Protein AF-A0A326UBC3-F1 (afdb_monomer_lite)

pLDDT: mean 89.86, std 11.37, range [43.12, 98.38]

Radius of gyration: 34.02 Å; chains: 1; bounding box: 68×73×157 Å

Sequence (530 aa):
MIRNLYRVYLYAVYIALLDYIVFATSRFLEALFRFVLPHEGNVSTQFTQATIFAVVSWVLAGALIVLHVWLIRRDIQNHPEARGSAIRHFFLNLAQGANALTAFYTLLFAFQILTLTNGAGVQWSLAAGISTLALWGWLQWERQHSLPATNGARFWERLHLFGVQAVLLLTVGWPWDNGVRTLMEMGMQGSTRLCSYYGSYSYCETYQLFWVIVSMFWPLACWFFYAWLTRNETGKVARFLLHGLGFAWGIVLLLNGVNMLGNVLFSALYGHPLPLKEIFGREANHNFLVYLVLALIVMGVYVWLYARGMRQGLLERPVGRLILVAIVTIVSAGSFWVGCGLTLYNALQLADVKAWINCLSIILAGLAFVPLDLYLLWRVRRDPQNAQGPRRGVVLFLLGAGILAGVIGAASALYAFGSSVLGSALENGTQVMHAGLSAFLIGLILFCIYFLAGYREHLLVFHKEPAPSAPQLTTLEAILDAFRADQITREQALTALRTYMEIHHQQEPEVRPPSVSEEEARPSKPDEEQ

Structure (mmCIF, N/CA/C/O backbone):
data_AF-A0A326UBC3-F1
#
_entry.id   AF-A0A326UBC3-F1
#
loop_
_atom_site.group_PDB
_atom_site.id
_atom_site.type_symbol
_atom_site.label_atom_id
_atom_site.label_alt_id
_atom_site.label_comp_id
_atom_site.label_asym_id
_atom_site.label_entity_id
_atom_site.label_seq_id
_atom_site.pdbx_PDB_ins_code
_atom_site.Cartn_x
_atom_site.Cartn_y
_atom_site.Cartn_z
_atom_site.occupancy
_atom_site.B_iso_or_equiv
_atom_site.auth_seq_id
_atom_site.auth_comp_id
_atom_site.auth_asym_id
_atom_site.auth_atom_id
_atom_site.pdbx_PDB_model_num
ATOM 1 N N . MET A 1 1 ? -11.860 -10.935 32.533 1.00 83.50 1 MET A N 1
ATOM 2 C CA . MET A 1 1 ? -10.599 -11.237 31.815 1.00 83.50 1 MET A CA 1
ATOM 3 C C . MET A 1 1 ? -10.581 -12.653 31.229 1.00 83.50 1 MET A C 1
ATOM 5 O O . MET A 1 1 ? -10.552 -12.765 30.013 1.00 83.50 1 MET A O 1
ATOM 9 N N . ILE A 1 2 ? -10.695 -13.716 32.040 1.00 91.19 2 ILE A N 1
ATOM 10 C CA . ILE A 1 2 ? -10.622 -15.130 31.591 1.00 91.19 2 ILE A CA 1
ATOM 11 C C . ILE A 1 2 ? -11.611 -15.466 30.456 1.00 91.19 2 ILE A C 1
ATOM 13 O O . ILE A 1 2 ? -11.221 -16.055 29.455 1.00 91.19 2 ILE A O 1
ATOM 17 N N . ARG A 1 3 ? -12.872 -15.015 30.543 1.00 90.62 3 ARG A N 1
ATOM 18 C CA . ARG A 1 3 ? -13.869 -15.227 29.469 1.00 90.62 3 ARG A CA 1
ATOM 19 C C . ARG A 1 3 ? -13.485 -14.576 28.135 1.00 90.62 3 ARG A C 1
ATOM 21 O O . ARG A 1 3 ? -13.745 -15.137 27.079 1.00 90.62 3 ARG A O 1
ATOM 28 N N . ASN A 1 4 ? -12.844 -13.408 28.170 1.00 90.75 4 ASN A N 1
ATOM 29 C CA . ASN A 1 4 ? -12.371 -12.750 26.951 1.00 90.75 4 ASN A CA 1
ATOM 30 C C . ASN A 1 4 ? -11.215 -13.535 26.326 1.00 90.75 4 ASN A C 1
ATOM 32 O O . ASN A 1 4 ? -11.194 -13.695 25.113 1.00 90.75 4 ASN A O 1
ATOM 36 N N . LEU A 1 5 ? -10.309 -14.078 27.147 1.00 93.12 5 LEU A N 1
ATOM 37 C CA . LEU A 1 5 ? -9.231 -14.951 26.680 1.00 93.12 5 LEU A CA 1
ATOM 38 C C . LEU A 1 5 ? -9.784 -16.236 26.041 1.00 93.12 5 LEU A C 1
ATOM 40 O O . LEU A 1 5 ? -9.336 -16.627 24.968 1.00 93.12 5 LEU A O 1
ATOM 44 N N . TYR A 1 6 ? -10.813 -16.839 26.645 1.00 95.38 6 TYR A N 1
ATOM 45 C CA . TYR A 1 6 ? -11.521 -17.987 26.072 1.00 95.38 6 TYR A CA 1
ATOM 46 C C . TYR A 1 6 ? -12.128 -17.669 24.695 1.00 95.38 6 TYR A C 1
ATOM 48 O O . TYR A 1 6 ? -11.935 -18.422 23.744 1.00 95.38 6 TYR A O 1
ATOM 56 N N . ARG A 1 7 ? -12.793 -16.515 24.547 1.00 94.75 7 ARG A N 1
ATOM 57 C CA . ARG A 1 7 ? -13.333 -16.062 23.252 1.00 94.75 7 ARG A CA 1
ATOM 58 C C . ARG A 1 7 ? -12.232 -15.820 22.220 1.00 94.75 7 ARG A C 1
ATOM 60 O O . ARG A 1 7 ? -12.394 -16.209 21.070 1.00 94.75 7 ARG A O 1
ATOM 67 N N . VAL A 1 8 ? -11.120 -15.204 22.625 1.00 94.81 8 VAL A N 1
ATOM 68 C CA . VAL A 1 8 ? -9.945 -15.002 21.762 1.00 94.81 8 VAL A CA 1
ATOM 69 C C . VAL A 1 8 ? -9.432 -16.340 21.237 1.00 94.81 8 VAL A C 1
ATOM 71 O O . VAL A 1 8 ? -9.256 -16.475 20.031 1.00 94.81 8 VAL A O 1
ATOM 74 N N . TYR A 1 9 ? -9.270 -17.336 22.111 1.00 96.94 9 TYR A N 1
ATOM 75 C CA . TYR A 1 9 ? -8.872 -18.688 21.719 1.00 96.94 9 TYR A CA 1
ATOM 76 C C . TYR A 1 9 ? -9.841 -19.300 20.698 1.00 96.94 9 TYR A C 1
ATOM 78 O O . TYR A 1 9 ? -9.405 -19.733 19.633 1.00 96.94 9 TYR A O 1
ATOM 86 N N . LEU A 1 10 ? -11.151 -19.279 20.980 1.00 96.12 10 LEU A N 1
ATOM 87 C CA . LEU A 1 10 ? -12.147 -19.885 20.092 1.00 96.12 10 LEU A CA 1
ATOM 88 C C . LEU A 1 10 ? -12.110 -19.284 18.684 1.00 96.12 10 LEU A C 1
ATOM 90 O O . LEU A 1 10 ? -12.118 -20.030 17.707 1.00 96.12 10 LEU A O 1
ATOM 94 N N . TYR A 1 11 ? -12.055 -17.953 18.572 1.00 95.88 11 TYR A N 1
ATOM 95 C CA . TYR A 1 11 ? -12.019 -17.294 17.267 1.00 95.88 11 TYR A CA 1
ATOM 96 C C . TYR A 1 11 ? -10.669 -17.454 16.569 1.00 95.88 11 TYR A C 1
ATOM 98 O O . TYR A 1 11 ? -10.656 -17.686 15.365 1.00 95.88 11 TYR A O 1
ATOM 106 N N . ALA A 1 12 ? -9.549 -17.383 17.291 1.00 94.88 12 ALA A N 1
ATOM 107 C CA . ALA A 1 12 ? -8.228 -17.572 16.699 1.00 94.88 12 ALA A CA 1
ATOM 108 C C . ALA A 1 12 ? -8.084 -18.969 16.075 1.00 94.88 12 ALA A C 1
ATOM 110 O O . ALA A 1 12 ? -7.679 -19.085 14.920 1.00 94.88 12 ALA A O 1
ATOM 111 N N . VAL A 1 13 ? -8.476 -20.022 16.803 1.00 97.06 13 VAL A N 1
ATOM 112 C CA . VAL A 1 13 ? -8.410 -21.401 16.294 1.00 97.06 13 VAL A CA 1
ATOM 113 C C . VAL A 1 13 ? -9.412 -21.621 15.162 1.00 97.06 13 VAL A C 1
ATOM 115 O O . VAL A 1 13 ? -9.057 -22.213 14.147 1.00 97.06 13 VAL A O 1
ATOM 118 N N . TYR A 1 14 ? -10.636 -21.101 15.283 1.00 96.69 14 TYR A N 1
ATOM 119 C CA . TYR A 1 14 ? -11.634 -21.187 14.214 1.00 96.69 14 TYR A CA 1
ATOM 120 C C . TYR A 1 14 ? -11.140 -20.558 12.901 1.00 96.69 14 TYR A C 1
ATOM 122 O O . TYR A 1 14 ? -11.233 -21.195 11.854 1.00 96.69 14 TYR A O 1
ATOM 130 N N . ILE A 1 15 ? -10.571 -19.347 12.950 1.00 95.94 15 ILE A N 1
ATOM 131 C CA . ILE A 1 15 ? -10.018 -18.679 11.763 1.00 95.94 15 ILE A CA 1
ATOM 132 C C . ILE A 1 15 ? -8.821 -19.453 11.198 1.00 95.94 15 ILE A C 1
ATOM 134 O O . ILE A 1 15 ? -8.785 -19.701 9.997 1.00 95.94 15 ILE A O 1
ATOM 138 N N . ALA A 1 16 ? -7.897 -19.919 12.044 1.00 95.56 16 ALA A N 1
ATOM 139 C CA . ALA A 1 16 ? -6.743 -20.695 11.586 1.00 95.56 16 ALA A CA 1
ATOM 140 C C . ALA A 1 16 ? -7.151 -21.995 10.866 1.00 95.56 16 ALA A C 1
ATOM 142 O O . ALA A 1 16 ? -6.552 -22.364 9.856 1.00 95.56 16 ALA A O 1
ATOM 143 N N . LEU A 1 17 ? -8.193 -22.679 11.351 1.00 96.94 17 LEU A N 1
ATOM 144 C CA . LEU A 1 17 ? -8.727 -23.875 10.697 1.00 96.94 17 LEU A CA 1
ATOM 145 C C . LEU A 1 17 ? -9.387 -23.550 9.348 1.00 96.94 17 LEU A C 1
ATOM 147 O O . LEU A 1 17 ? -9.242 -24.325 8.403 1.00 96.94 17 LEU A O 1
ATOM 151 N N . LEU A 1 18 ? -10.084 -22.414 9.233 1.00 96.44 18 LEU A N 1
ATOM 152 C CA . LEU A 1 18 ? -10.656 -21.961 7.961 1.00 96.44 18 LEU A CA 1
ATOM 153 C C . LEU A 1 18 ? -9.570 -21.618 6.937 1.00 96.44 18 LEU A C 1
ATOM 155 O O . LEU A 1 18 ? -9.660 -22.061 5.793 1.00 96.44 18 LEU A O 1
ATOM 159 N N . ASP A 1 19 ? -8.526 -20.897 7.346 1.00 93.56 19 ASP A N 1
ATOM 160 C CA . ASP A 1 19 ? -7.394 -20.570 6.473 1.00 93.56 19 ASP A CA 1
ATOM 161 C C . ASP A 1 19 ? -6.654 -21.845 6.023 1.00 93.56 19 ASP A C 1
ATOM 163 O O . ASP A 1 19 ? -6.254 -21.970 4.863 1.00 93.56 19 ASP A O 1
ATOM 167 N N . TYR A 1 20 ? -6.538 -22.847 6.902 1.00 96.00 20 TYR A N 1
ATOM 168 C CA . TYR A 1 20 ? -5.987 -24.155 6.545 1.00 96.00 20 TYR A CA 1
ATOM 169 C C . TYR A 1 20 ? -6.845 -24.891 5.501 1.00 96.00 20 TYR A C 1
ATOM 171 O O . TYR A 1 20 ? -6.306 -25.444 4.538 1.00 96.00 20 TYR A O 1
ATOM 179 N N . ILE A 1 21 ? -8.178 -24.852 5.629 1.00 97.00 21 ILE A N 1
ATOM 180 C CA . ILE A 1 21 ? -9.094 -25.387 4.609 1.00 97.00 21 ILE A CA 1
ATOM 181 C C . ILE A 1 21 ? -8.940 -24.642 3.278 1.00 97.00 21 ILE A C 1
ATOM 183 O O . ILE A 1 21 ? -8.924 -25.278 2.221 1.00 97.00 21 ILE A O 1
ATOM 187 N N . VAL A 1 22 ? -8.793 -23.317 3.303 1.00 97.19 22 VAL A N 1
ATOM 188 C CA . VAL A 1 22 ? -8.546 -22.517 2.094 1.00 97.19 22 VAL A CA 1
ATOM 189 C C . VAL A 1 22 ? -7.247 -22.927 1.421 1.00 97.19 22 VAL A C 1
ATOM 191 O O . VAL A 1 22 ? -7.227 -23.105 0.203 1.00 97.19 22 VAL A O 1
ATOM 194 N N . PHE A 1 23 ? -6.178 -23.137 2.187 1.00 96.44 23 PHE A N 1
ATOM 195 C CA . PHE A 1 23 ? -4.906 -23.606 1.647 1.00 96.44 23 PHE A CA 1
ATOM 196 C C . PHE A 1 23 ? -5.036 -24.991 0.997 1.00 96.44 23 PHE A C 1
ATOM 198 O O . PHE A 1 23 ? -4.599 -25.184 -0.140 1.00 96.44 23 PHE A O 1
ATOM 205 N N . ALA A 1 24 ? -5.688 -25.941 1.672 1.00 96.62 24 ALA A N 1
ATOM 206 C CA . ALA A 1 24 ? -5.926 -27.278 1.134 1.00 96.62 24 ALA A CA 1
ATOM 207 C C . ALA A 1 24 ? -6.787 -27.253 -0.140 1.00 96.62 24 ALA A C 1
ATOM 209 O O . ALA A 1 24 ? -6.459 -27.906 -1.132 1.00 96.62 24 ALA A O 1
ATOM 210 N N . THR A 1 25 ? -7.831 -26.422 -0.153 1.00 97.44 25 THR A N 1
ATOM 211 C CA . THR A 1 25 ? -8.693 -26.207 -1.325 1.00 97.44 25 THR A CA 1
ATOM 212 C C . THR A 1 25 ? -7.921 -25.571 -2.479 1.00 97.44 25 THR A C 1
ATOM 214 O O . THR A 1 25 ? -8.060 -26.005 -3.618 1.00 97.44 25 THR A O 1
ATOM 217 N N . SER A 1 26 ? -7.032 -24.618 -2.190 1.00 97.06 26 SER A N 1
ATOM 218 C CA . SER A 1 26 ? -6.165 -23.992 -3.194 1.00 97.06 26 SER A CA 1
ATOM 219 C C . SER A 1 26 ? -5.229 -25.013 -3.841 1.00 97.06 26 SER A C 1
ATOM 221 O O . SER A 1 26 ? -5.073 -25.007 -5.054 1.00 97.06 26 SER A O 1
ATOM 223 N N . ARG A 1 27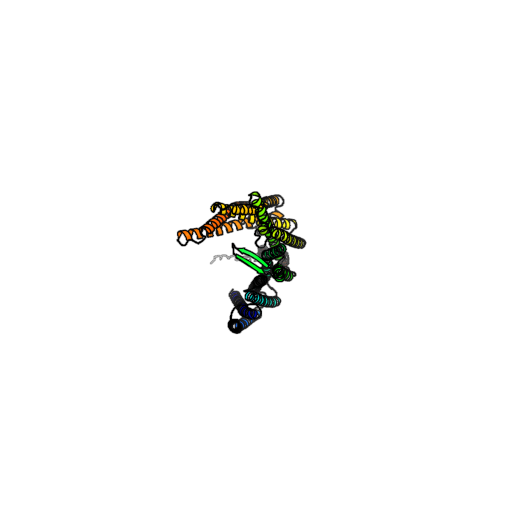 ? -4.646 -25.941 -3.070 1.00 95.75 27 ARG A N 1
ATOM 224 C CA . ARG A 1 27 ? -3.802 -27.018 -3.624 1.00 95.75 27 ARG A CA 1
ATOM 225 C C . ARG A 1 27 ? -4.581 -27.965 -4.530 1.00 95.75 27 ARG A C 1
ATOM 227 O O . ARG A 1 27 ? -4.085 -28.358 -5.584 1.00 95.75 27 ARG A O 1
ATOM 234 N N . PHE A 1 28 ? -5.800 -28.313 -4.134 1.00 96.94 28 PHE A N 1
ATOM 235 C CA . PHE A 1 28 ? -6.678 -29.145 -4.948 1.00 96.94 28 PHE A CA 1
ATOM 236 C C . PHE A 1 28 ? -7.094 -28.448 -6.250 1.00 96.94 28 PHE A C 1
ATOM 238 O O . PHE A 1 28 ? -6.945 -29.024 -7.326 1.00 96.94 28 PHE A O 1
ATOM 245 N N . LEU A 1 29 ? -7.545 -27.192 -6.170 1.00 97.00 29 LEU A N 1
ATOM 246 C CA . LEU A 1 29 ? -7.903 -26.393 -7.344 1.00 97.00 29 LEU A CA 1
ATOM 247 C C . LEU A 1 29 ? -6.702 -26.147 -8.264 1.00 97.00 29 LEU A C 1
ATOM 249 O O . LEU A 1 29 ? -6.851 -26.213 -9.478 1.00 97.00 29 LEU A O 1
ATOM 253 N N . GLU A 1 30 ? -5.509 -25.919 -7.710 1.00 95.12 30 GLU A N 1
ATOM 254 C CA . GLU A 1 30 ? -4.270 -25.791 -8.482 1.00 95.12 30 GLU A CA 1
ATOM 255 C C . GLU A 1 30 ? -4.032 -27.052 -9.323 1.00 95.12 30 GLU A C 1
ATOM 257 O O . GLU A 1 30 ? -3.773 -26.955 -10.523 1.00 95.12 30 GLU A O 1
ATOM 262 N N . ALA A 1 31 ? -4.164 -28.236 -8.716 1.00 93.75 31 ALA A N 1
ATOM 263 C CA . ALA A 1 31 ? -4.005 -29.499 -9.425 1.00 93.75 31 ALA A CA 1
ATOM 264 C C . ALA A 1 31 ? -5.105 -29.730 -10.476 1.00 93.75 31 ALA A C 1
ATOM 266 O O . ALA A 1 31 ? -4.808 -30.226 -11.560 1.00 93.75 31 ALA A O 1
ATOM 267 N N . LEU A 1 32 ? -6.350 -29.320 -10.202 1.00 94.00 32 LEU A N 1
ATOM 268 C CA . LEU A 1 32 ? -7.433 -29.347 -11.190 1.00 94.00 32 LEU A CA 1
ATOM 269 C C . LEU A 1 32 ? -7.149 -28.426 -12.381 1.00 94.00 32 LEU A C 1
ATOM 271 O O . LEU A 1 32 ? -7.311 -28.831 -13.531 1.00 94.00 32 LEU A O 1
ATOM 275 N N . PHE A 1 33 ? -6.682 -27.203 -12.134 1.00 94.06 33 PHE A N 1
ATOM 276 C CA . PHE A 1 33 ? -6.374 -26.255 -13.201 1.00 94.06 33 PHE A CA 1
ATOM 277 C C . PHE A 1 33 ? -5.216 -26.708 -14.088 1.00 94.06 33 PHE A C 1
ATOM 279 O O . PHE A 1 33 ? -5.197 -26.341 -15.259 1.00 94.06 33 PHE A O 1
ATOM 286 N N . ARG A 1 34 ? -4.303 -27.557 -13.599 1.00 91.50 34 ARG A N 1
ATOM 287 C CA . ARG A 1 34 ? -3.253 -28.174 -14.433 1.00 91.50 34 ARG A CA 1
ATOM 288 C C . ARG A 1 34 ? -3.791 -29.146 -15.493 1.00 91.50 34 ARG A C 1
ATOM 290 O O . ARG A 1 34 ? -3.065 -29.431 -16.435 1.00 91.50 34 ARG A O 1
ATOM 297 N N . PHE A 1 35 ? -5.034 -29.630 -15.388 1.00 88.50 35 PHE A N 1
ATOM 298 C CA . PHE A 1 35 ? -5.667 -30.401 -16.472 1.00 88.50 35 PHE A CA 1
ATOM 299 C C . PHE A 1 35 ? -6.208 -29.523 -17.602 1.00 88.50 35 PHE A C 1
ATOM 301 O O . PHE A 1 35 ? -6.342 -29.993 -18.728 1.00 88.50 35 PHE A O 1
ATOM 308 N N . VAL A 1 36 ? -6.557 -28.270 -17.300 1.00 87.44 36 VAL A N 1
ATOM 309 C CA . VAL A 1 36 ? -7.199 -27.352 -18.254 1.00 87.44 36 VAL A CA 1
ATOM 310 C C . VAL A 1 36 ? -6.190 -26.370 -18.851 1.00 87.44 36 VAL A C 1
ATOM 312 O O . VAL A 1 36 ? -6.326 -25.966 -20.002 1.00 87.44 36 VAL A O 1
ATOM 315 N N . LEU A 1 37 ? -5.179 -25.978 -18.075 1.00 84.12 37 LEU A N 1
ATOM 316 C CA . LEU A 1 37 ? -4.181 -24.980 -18.447 1.00 84.12 37 LEU A CA 1
ATOM 317 C C . LEU A 1 37 ? -2.828 -25.641 -18.748 1.00 84.12 37 LEU A C 1
ATOM 319 O O . LEU A 1 37 ? -2.473 -26.601 -18.061 1.00 84.12 37 LEU A O 1
ATOM 323 N N . PRO A 1 38 ? -2.043 -25.114 -19.709 1.00 74.12 38 PRO A N 1
ATOM 324 C CA . PRO A 1 38 ? -0.762 -25.698 -20.104 1.00 74.12 38 PRO A CA 1
ATOM 325 C C . PRO A 1 38 ? 0.176 -25.928 -18.910 1.00 74.12 38 PRO A C 1
ATOM 327 O O . PRO A 1 38 ? 0.421 -25.015 -18.115 1.00 74.12 38 PRO A O 1
ATOM 330 N N . HIS A 1 39 ? 0.705 -27.146 -18.779 1.00 75.62 39 HIS A N 1
ATOM 331 C CA . HIS A 1 39 ? 1.667 -27.515 -17.741 1.00 75.62 39 HIS A CA 1
ATOM 332 C C . HIS A 1 39 ? 2.609 -28.621 -18.229 1.00 75.62 39 HIS A C 1
ATOM 334 O O . HIS A 1 39 ? 2.194 -29.521 -18.957 1.00 75.62 39 HIS A O 1
ATOM 340 N N . GLU A 1 40 ? 3.865 -28.573 -17.787 1.00 72.62 40 GLU A N 1
ATOM 341 C CA . GLU A 1 40 ? 4.861 -29.618 -18.029 1.00 72.62 40 GLU A CA 1
ATOM 342 C C . GLU A 1 40 ? 4.976 -30.524 -16.793 1.00 72.62 40 GLU A C 1
ATOM 344 O O . GLU A 1 40 ? 5.201 -30.042 -15.684 1.00 72.62 40 GLU A O 1
ATOM 349 N N . GLY A 1 41 ? 4.831 -31.842 -16.968 1.00 79.25 41 GLY A N 1
ATOM 350 C CA . GLY A 1 41 ? 5.040 -32.834 -15.905 1.00 79.25 41 GLY A CA 1
ATOM 351 C C . GLY A 1 41 ? 3.882 -33.815 -15.697 1.00 79.25 41 GLY A C 1
ATOM 352 O O . GLY A 1 41 ? 2.856 -33.770 -16.371 1.00 79.25 41 GLY A O 1
ATOM 353 N N . ASN A 1 42 ? 4.055 -34.744 -14.749 1.00 83.19 42 ASN A N 1
ATOM 354 C CA . ASN A 1 42 ? 3.058 -35.775 -14.449 1.00 83.19 42 ASN A CA 1
ATOM 355 C C . ASN A 1 42 ? 1.913 -35.219 -13.576 1.00 83.19 42 ASN A C 1
ATOM 357 O O . ASN A 1 42 ? 1.974 -35.244 -12.343 1.00 83.19 42 ASN A O 1
ATOM 361 N N . VAL A 1 43 ? 0.857 -34.737 -14.238 1.00 87.62 43 VAL A N 1
ATOM 362 C CA . VAL A 1 43 ? -0.337 -34.134 -13.614 1.00 87.62 43 VAL A CA 1
ATOM 363 C C . VAL A 1 43 ? -1.107 -35.132 -12.732 1.00 87.62 43 VAL A C 1
ATOM 365 O O . VAL A 1 43 ? -1.658 -34.746 -11.702 1.00 87.62 43 VAL A O 1
ATOM 368 N N . SER A 1 44 ? -1.107 -36.427 -13.074 1.00 87.19 44 SER A N 1
ATOM 369 C CA . SER A 1 44 ? -1.896 -37.452 -12.367 1.00 87.19 44 SER A CA 1
ATOM 370 C C . SER A 1 44 ? -1.432 -37.666 -10.921 1.00 87.19 44 SER A C 1
ATOM 372 O O . SER A 1 44 ? -2.250 -37.692 -9.994 1.00 87.19 44 SER A O 1
ATOM 374 N N . THR A 1 45 ? -0.116 -37.745 -10.700 1.00 87.25 45 THR A N 1
ATOM 375 C CA . THR A 1 45 ? 0.452 -37.911 -9.354 1.00 87.25 45 THR A CA 1
ATOM 376 C C . THR A 1 45 ? 0.160 -36.698 -8.475 1.00 87.25 45 THR A C 1
ATOM 378 O O . THR A 1 45 ? -0.287 -36.851 -7.338 1.00 87.25 45 THR A O 1
ATOM 381 N N . GLN A 1 46 ? 0.359 -35.488 -9.008 1.00 86.75 46 GLN A N 1
ATOM 382 C CA . GLN A 1 46 ? 0.101 -34.242 -8.281 1.00 86.75 46 GLN A CA 1
ATOM 383 C C . GLN A 1 46 ? -1.381 -34.086 -7.932 1.00 86.75 46 GLN A C 1
ATOM 385 O O . GLN A 1 46 ? -1.711 -33.702 -6.812 1.00 86.75 46 GLN A O 1
ATOM 390 N N . PHE A 1 47 ? -2.278 -34.441 -8.856 1.00 91.50 47 PHE A N 1
ATOM 391 C CA . PHE A 1 47 ? -3.716 -34.438 -8.608 1.00 91.50 47 PHE A CA 1
ATOM 392 C C . PHE A 1 47 ? -4.124 -35.420 -7.515 1.00 91.50 47 PHE A C 1
ATOM 394 O O . PHE A 1 47 ? -4.862 -35.048 -6.602 1.00 91.50 47 PHE A O 1
ATOM 401 N N . THR A 1 48 ? -3.608 -36.649 -7.559 1.00 92.62 48 THR A N 1
ATOM 402 C CA . THR A 1 48 ? -3.904 -37.665 -6.540 1.00 92.62 48 THR A CA 1
ATOM 403 C C . THR A 1 48 ? -3.432 -37.199 -5.159 1.00 92.62 48 THR A C 1
ATOM 405 O O . THR A 1 48 ? -4.204 -37.231 -4.202 1.00 92.62 48 THR A O 1
ATOM 408 N N . GLN A 1 49 ? -2.205 -36.675 -5.057 1.00 90.50 49 GLN A N 1
ATOM 409 C CA . GLN A 1 49 ? -1.661 -36.135 -3.806 1.00 90.50 49 GLN A CA 1
ATOM 410 C C . GLN A 1 49 ? -2.470 -34.942 -3.283 1.00 90.50 49 GLN A C 1
ATOM 412 O O . GLN A 1 49 ? -2.813 -34.908 -2.102 1.00 90.50 49 GLN A O 1
ATOM 417 N N . ALA A 1 50 ? -2.816 -33.987 -4.150 1.00 92.88 50 ALA A N 1
ATOM 418 C CA . ALA A 1 50 ? -3.608 -32.820 -3.773 1.00 92.88 50 ALA A CA 1
ATOM 419 C C . ALA A 1 50 ? -5.034 -33.199 -3.342 1.00 92.88 50 ALA A C 1
ATOM 421 O O . ALA A 1 50 ? -5.563 -32.612 -2.401 1.00 92.88 50 ALA A O 1
ATOM 422 N N . THR A 1 51 ? -5.634 -34.206 -3.983 1.00 94.25 51 THR A N 1
ATOM 423 C CA . THR A 1 51 ? -6.960 -34.732 -3.628 1.00 94.25 51 THR A CA 1
ATOM 424 C C . THR A 1 51 ? -6.936 -35.399 -2.259 1.00 94.25 51 THR A C 1
ATOM 426 O O . THR A 1 51 ? -7.752 -35.059 -1.406 1.00 94.25 51 THR A O 1
ATOM 429 N N . ILE A 1 52 ? -5.979 -36.303 -2.016 1.00 94.50 52 ILE A N 1
ATOM 430 C CA . ILE A 1 52 ? -5.824 -36.965 -0.712 1.00 94.50 52 ILE A CA 1
ATOM 431 C C . ILE A 1 52 ? -5.584 -35.917 0.377 1.00 94.50 52 ILE A C 1
ATOM 433 O O . ILE A 1 52 ? -6.255 -35.950 1.408 1.00 94.50 52 ILE A O 1
ATOM 437 N N . PHE A 1 53 ? -4.682 -34.960 0.134 1.00 94.69 53 PHE A N 1
ATOM 438 C CA . PHE A 1 53 ? -4.416 -33.868 1.067 1.00 94.69 53 PHE A CA 1
ATOM 439 C C . PHE A 1 53 ? -5.686 -33.076 1.377 1.00 94.69 53 PHE A C 1
ATOM 441 O O . PHE A 1 53 ? -6.039 -32.940 2.543 1.00 94.69 53 PHE A O 1
ATOM 448 N N . ALA A 1 54 ? -6.419 -32.621 0.357 1.00 94.69 54 ALA A N 1
ATOM 449 C CA . ALA A 1 54 ? -7.641 -31.856 0.557 1.00 94.69 54 ALA A CA 1
ATOM 450 C C . ALA A 1 54 ? -8.702 -32.647 1.326 1.00 94.69 54 ALA A C 1
ATOM 452 O O . ALA A 1 54 ? -9.230 -32.132 2.306 1.00 94.69 54 ALA A O 1
ATOM 453 N N . VAL A 1 55 ? -8.978 -33.899 0.954 1.00 96.19 55 VAL A N 1
ATOM 454 C CA . VAL A 1 55 ? -9.967 -34.735 1.653 1.00 96.19 55 VAL A CA 1
ATOM 455 C C . VAL A 1 55 ? -9.591 -34.910 3.125 1.00 96.19 55 VAL A C 1
ATOM 457 O O . VAL A 1 55 ? -10.421 -34.664 4.000 1.00 96.19 55 VAL A O 1
ATOM 460 N N . VAL A 1 56 ? -8.338 -35.269 3.419 1.00 96.44 56 VAL A N 1
ATOM 461 C CA . VAL A 1 56 ? -7.865 -35.452 4.801 1.00 96.44 56 VAL A CA 1
ATOM 462 C C . VAL A 1 56 ? -7.937 -34.138 5.585 1.00 96.44 56 VAL A C 1
ATOM 464 O O . VAL A 1 56 ? -8.461 -34.118 6.700 1.00 96.44 56 VAL A O 1
ATOM 467 N N . SER A 1 57 ? -7.478 -33.027 5.002 1.00 96.62 57 SER A N 1
ATOM 468 C CA . SER A 1 57 ? -7.537 -31.701 5.623 1.00 96.62 57 SER A CA 1
ATOM 469 C C . SER A 1 57 ? -8.972 -31.265 5.916 1.00 96.62 57 SER A C 1
ATOM 471 O O . SER A 1 57 ? -9.240 -30.791 7.017 1.00 96.62 57 SER A O 1
ATOM 473 N N . TRP A 1 58 ? -9.904 -31.457 4.979 1.00 96.88 58 TRP A N 1
ATOM 474 C CA . TRP A 1 58 ? -11.319 -31.121 5.158 1.00 96.88 58 TRP A CA 1
ATOM 475 C C . TRP A 1 58 ? -11.982 -31.970 6.241 1.00 96.88 58 TRP A C 1
ATOM 477 O O . TRP A 1 58 ? -12.735 -31.429 7.046 1.00 96.88 58 TRP A O 1
ATOM 487 N N . VAL A 1 59 ? -11.689 -33.271 6.309 1.00 97.31 59 VAL A N 1
ATOM 488 C CA . VAL A 1 59 ? -12.241 -34.148 7.353 1.00 97.31 59 VAL A CA 1
ATOM 489 C C . VAL A 1 59 ? -11.744 -33.722 8.735 1.00 97.31 59 VAL A C 1
ATOM 491 O O . VAL A 1 59 ? -12.551 -33.506 9.640 1.00 97.31 59 VAL A O 1
ATOM 494 N N . LEU A 1 60 ? -10.429 -33.547 8.900 1.00 95.50 60 LEU A N 1
ATOM 495 C CA . LEU A 1 60 ? -9.836 -33.212 10.197 1.00 95.50 60 LEU A CA 1
ATOM 496 C C . LEU A 1 60 ? -10.179 -31.783 10.637 1.00 95.50 60 LEU A C 1
ATOM 498 O O . LEU A 1 60 ? -10.704 -31.576 11.732 1.00 95.50 60 LEU A O 1
ATOM 502 N N . ALA A 1 61 ? -9.919 -30.789 9.784 1.00 95.69 61 ALA A N 1
ATOM 503 C CA . ALA A 1 61 ? -10.188 -29.394 10.113 1.00 95.69 61 ALA A CA 1
ATOM 504 C C . ALA A 1 61 ? -11.690 -29.106 10.162 1.00 95.69 61 ALA A C 1
ATOM 506 O O . ALA A 1 61 ? -12.130 -28.369 11.039 1.00 95.69 61 ALA A O 1
ATOM 507 N N . GLY A 1 62 ? -12.488 -29.722 9.286 1.00 95.38 62 GLY A N 1
ATOM 508 C CA . GLY A 1 62 ? -13.944 -29.593 9.284 1.00 95.38 62 GLY A CA 1
ATOM 509 C C . GLY A 1 62 ? -14.571 -30.095 10.582 1.00 95.38 62 GLY A C 1
ATOM 510 O O . GLY A 1 62 ? -15.384 -29.384 11.172 1.00 95.38 62 GLY A O 1
ATOM 511 N N . ALA A 1 63 ? -14.145 -31.256 11.092 1.00 96.69 63 ALA A N 1
ATOM 512 C CA . ALA A 1 63 ? -14.606 -31.761 12.387 1.00 96.69 63 ALA A CA 1
ATOM 513 C C . ALA A 1 63 ? -14.278 -30.786 13.536 1.00 96.69 63 ALA A C 1
ATOM 515 O O . ALA A 1 63 ? -15.139 -30.478 14.366 1.00 96.69 63 ALA A O 1
ATOM 516 N N . LEU A 1 64 ? -13.059 -30.235 13.552 1.00 96.75 64 LEU A N 1
ATOM 517 C CA . LEU A 1 64 ? -12.650 -29.243 14.549 1.00 96.75 64 LEU A CA 1
ATOM 518 C C . LEU A 1 64 ? -13.393 -27.910 14.393 1.00 96.75 64 LEU A C 1
ATOM 520 O O . LEU A 1 64 ? -13.742 -27.293 15.399 1.00 96.75 64 LEU A O 1
ATOM 524 N N . ILE A 1 65 ? -13.682 -27.475 13.167 1.00 96.56 65 ILE A N 1
ATOM 525 C CA . ILE A 1 65 ? -14.490 -26.283 12.890 1.00 96.56 65 ILE A CA 1
ATOM 526 C C . ILE A 1 65 ? -15.903 -26.468 13.425 1.00 96.56 65 ILE A C 1
ATOM 528 O O . ILE A 1 65 ? -16.395 -25.585 14.123 1.00 96.56 65 ILE A O 1
ATOM 532 N N . VAL A 1 66 ? -16.543 -27.611 13.164 1.00 97.38 66 VAL A N 1
ATOM 533 C CA . VAL A 1 66 ? -17.886 -27.911 13.685 1.00 97.38 66 VAL A CA 1
ATOM 534 C C . VAL A 1 66 ? -17.896 -27.844 15.213 1.00 97.38 66 VAL A C 1
ATOM 536 O O . VAL A 1 66 ? -18.780 -27.207 15.790 1.00 97.38 66 VAL A O 1
ATOM 539 N N . LEU A 1 67 ? -16.878 -28.410 15.870 1.00 97.56 67 LEU A N 1
ATOM 540 C CA . LEU A 1 67 ? -16.713 -28.314 17.321 1.00 97.56 67 LEU A CA 1
ATOM 541 C C . LEU A 1 67 ? -16.569 -26.855 17.792 1.00 97.56 67 LEU A C 1
ATOM 543 O O . LEU A 1 67 ? -17.258 -26.445 18.726 1.00 97.56 67 LEU A O 1
ATOM 547 N N . HIS A 1 68 ? -15.722 -26.050 17.144 1.00 95.88 68 HIS A N 1
ATOM 548 C CA . HIS A 1 68 ? -15.515 -24.644 17.518 1.00 95.88 68 HIS A CA 1
ATOM 549 C C . HIS A 1 68 ? -16.760 -23.789 17.271 1.00 95.88 68 HIS A C 1
ATOM 551 O O . HIS A 1 68 ? -17.108 -22.964 18.112 1.00 95.88 68 HIS A O 1
ATOM 557 N N . VAL A 1 69 ? -17.483 -24.016 16.173 1.00 95.50 69 VAL A N 1
ATOM 558 C CA . VAL A 1 69 ? -18.764 -23.353 15.896 1.00 95.50 69 VAL A CA 1
ATOM 559 C C . VAL A 1 69 ? -19.790 -23.710 16.966 1.00 95.50 69 VAL A C 1
ATOM 561 O O . VAL A 1 69 ? -20.497 -22.825 17.448 1.00 95.50 69 VAL A O 1
ATOM 564 N N . TRP A 1 70 ? -19.861 -24.977 17.382 1.00 97.69 70 TRP A N 1
ATOM 565 C CA . TRP A 1 70 ? -20.733 -25.391 18.480 1.00 97.69 70 TRP A CA 1
ATOM 566 C C . TRP A 1 70 ? -20.360 -24.698 19.798 1.00 97.69 70 TRP A C 1
ATOM 568 O O . TRP A 1 70 ? -21.240 -24.145 20.458 1.00 97.69 70 TRP A O 1
ATOM 578 N N . LEU A 1 71 ? -19.069 -24.638 20.146 1.00 97.50 71 LEU A N 1
ATOM 579 C CA . LEU A 1 71 ? -18.581 -23.936 21.340 1.00 97.50 71 LEU A CA 1
ATOM 580 C C . LEU A 1 71 ? -18.892 -22.433 21.301 1.00 97.50 71 LEU A C 1
ATOM 582 O O . LEU A 1 71 ? -19.363 -21.883 22.294 1.00 97.50 71 LEU A O 1
ATOM 586 N N . ILE A 1 72 ? -18.698 -21.776 20.154 1.00 95.44 72 ILE A N 1
ATOM 587 C CA . ILE A 1 72 ? -19.028 -20.358 19.955 1.00 95.44 72 ILE A CA 1
ATOM 588 C C . ILE A 1 72 ? -20.536 -20.130 20.108 1.00 95.44 72 ILE A C 1
ATOM 590 O O . ILE A 1 72 ? -20.953 -19.206 20.804 1.00 95.44 72 ILE A O 1
ATOM 594 N N . ARG A 1 73 ? -21.374 -20.977 19.494 1.00 95.56 73 ARG A N 1
ATOM 595 C CA . ARG A 1 73 ? -22.837 -20.883 19.624 1.00 95.56 73 ARG A CA 1
ATOM 596 C C . ARG A 1 73 ? -23.285 -21.092 21.066 1.00 95.56 73 ARG A C 1
ATOM 598 O O . ARG A 1 73 ? -24.139 -20.345 21.534 1.00 95.56 73 ARG A O 1
ATOM 605 N N . ARG A 1 74 ? -22.681 -22.045 21.779 1.00 96.75 74 ARG A N 1
ATOM 606 C CA . ARG A 1 74 ? -22.934 -22.283 23.204 1.00 96.75 74 ARG A CA 1
ATOM 607 C C . ARG A 1 74 ? -22.524 -21.083 24.065 1.00 96.75 74 ARG A C 1
ATOM 609 O O . ARG A 1 74 ? -23.294 -20.694 24.937 1.00 96.75 74 ARG A O 1
ATOM 616 N N . ASP A 1 75 ? -21.366 -20.464 23.813 1.00 96.00 75 ASP A N 1
ATOM 617 C CA . ASP A 1 75 ? -20.956 -19.230 24.508 1.00 96.00 75 ASP A CA 1
ATOM 618 C C . ASP A 1 75 ? -21.957 -18.098 24.259 1.00 96.00 75 ASP A C 1
ATOM 620 O O . ASP A 1 75 ? -22.369 -17.438 25.204 1.00 96.00 75 ASP A O 1
ATOM 624 N N . ILE A 1 76 ? -22.421 -17.918 23.017 1.00 94.69 76 ILE A N 1
ATOM 625 C CA . ILE A 1 76 ? -23.419 -16.893 22.668 1.00 94.69 76 ILE A CA 1
ATOM 626 C C . ILE A 1 76 ? -24.773 -17.157 23.339 1.00 94.69 76 ILE A C 1
ATOM 628 O O . ILE A 1 76 ? -25.429 -16.211 23.767 1.00 94.69 76 ILE A O 1
ATOM 632 N N . GLN A 1 77 ? -25.203 -18.417 23.435 1.00 96.12 77 GLN A N 1
ATOM 633 C CA . GLN A 1 77 ? -26.440 -18.780 24.134 1.00 96.12 77 GLN A CA 1
ATOM 634 C C . GLN A 1 77 ? -26.351 -18.473 25.632 1.00 96.12 77 GLN A C 1
ATOM 636 O O . GLN A 1 77 ? -27.292 -17.926 26.200 1.00 96.12 77 GLN A O 1
ATOM 641 N N . ASN A 1 78 ? -25.211 -18.777 26.256 1.00 96.31 78 ASN A N 1
ATOM 642 C CA . ASN A 1 78 ? -24.980 -18.500 27.675 1.00 96.31 78 ASN A CA 1
ATOM 643 C C . ASN A 1 78 ? -24.736 -17.006 27.955 1.00 96.31 78 ASN A C 1
ATOM 645 O O . ASN A 1 78 ? -25.028 -16.521 29.047 1.00 96.31 78 ASN A O 1
ATOM 649 N N . HIS A 1 79 ? -24.181 -16.286 26.978 1.00 94.62 79 HIS A N 1
ATOM 650 C CA . HIS A 1 79 ? -23.753 -14.893 27.076 1.00 94.62 79 HIS A CA 1
ATOM 651 C C . HIS A 1 79 ? -24.130 -14.123 25.798 1.00 94.62 79 HIS A C 1
ATOM 653 O O . HIS A 1 79 ? -23.286 -13.948 24.908 1.00 94.62 79 HIS A O 1
ATOM 659 N N . PRO A 1 80 ? -25.379 -13.633 25.680 1.00 91.62 80 PRO A N 1
ATOM 660 C CA . PRO A 1 80 ? -25.869 -12.952 24.478 1.00 91.62 80 PRO A CA 1
ATOM 661 C C . PRO A 1 80 ? -25.014 -11.753 24.038 1.00 91.62 80 PRO A C 1
ATOM 663 O O . PRO A 1 80 ? -24.888 -11.477 22.842 1.00 91.62 80 PRO A O 1
ATOM 666 N N . GLU A 1 81 ? -24.351 -11.071 24.976 1.00 89.69 81 GLU A N 1
ATOM 667 C CA . GLU A 1 81 ? -23.427 -9.967 24.710 1.00 89.69 81 GLU A CA 1
ATOM 668 C C . GLU A 1 81 ? -22.189 -10.384 23.893 1.00 89.69 81 GLU A C 1
ATOM 670 O O . GLU A 1 81 ? -21.569 -9.551 23.225 1.00 89.69 81 GLU A O 1
ATOM 675 N N . ALA A 1 82 ? -21.840 -11.677 23.880 1.00 89.44 82 ALA A N 1
ATOM 676 C CA . ALA A 1 82 ? -20.767 -12.218 23.050 1.00 89.44 82 ALA A CA 1
ATOM 677 C C . ALA A 1 82 ? -21.049 -12.028 21.553 1.00 89.44 82 ALA A C 1
ATOM 679 O O . ALA A 1 82 ? -20.112 -11.817 20.772 1.00 89.44 82 ALA A O 1
ATOM 680 N N . ARG A 1 83 ? -22.334 -12.053 21.156 1.00 90.06 83 ARG A N 1
ATOM 681 C CA . ARG A 1 83 ? -22.774 -12.021 19.753 1.00 90.06 83 ARG A CA 1
ATOM 682 C C . ARG A 1 83 ? -22.288 -10.778 19.014 1.00 90.06 83 ARG A C 1
ATOM 684 O O . ARG A 1 83 ? -21.876 -10.913 17.866 1.00 90.06 83 ARG A O 1
ATOM 691 N N . GLY A 1 84 ? -22.330 -9.615 19.664 1.00 88.75 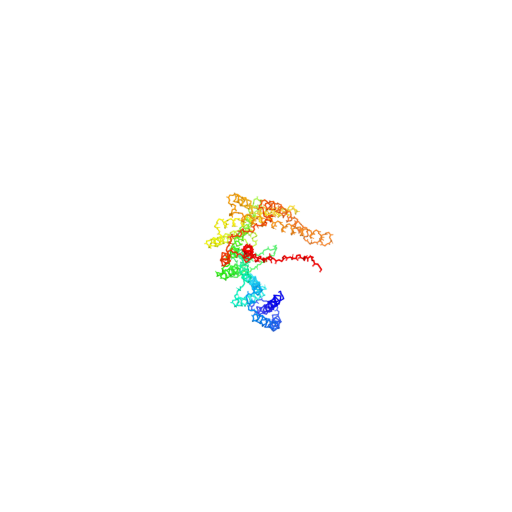84 GLY A N 1
ATOM 692 C CA . GLY A 1 84 ? -21.900 -8.320 19.117 1.00 88.75 84 GLY A CA 1
ATOM 693 C C . GLY A 1 84 ? -20.640 -7.765 19.789 1.00 88.75 84 GLY A C 1
ATOM 694 O O . GLY A 1 84 ? -20.418 -6.548 19.809 1.00 88.75 84 GLY A O 1
ATOM 695 N N . SER A 1 85 ? -19.840 -8.648 20.395 1.00 92.31 85 SER A N 1
ATOM 696 C CA . SER A 1 85 ? -18.634 -8.274 21.131 1.00 92.31 85 SER A CA 1
ATOM 697 C C . SER A 1 85 ? -17.514 -7.793 20.207 1.00 92.31 85 SER A C 1
ATOM 699 O O . SER A 1 85 ? -17.359 -8.261 19.077 1.00 92.31 85 SER A O 1
ATOM 701 N N . ALA A 1 86 ? -16.674 -6.885 20.712 1.00 93.31 86 ALA A N 1
ATOM 702 C CA . ALA A 1 86 ? -15.527 -6.374 19.964 1.00 93.31 86 ALA A CA 1
ATOM 703 C C . ALA A 1 86 ? -14.540 -7.483 19.548 1.00 93.31 86 ALA A C 1
ATOM 705 O O . ALA A 1 86 ? -13.950 -7.379 18.481 1.00 93.31 86 ALA A O 1
ATOM 706 N N . ILE A 1 87 ? -14.402 -8.554 20.343 1.00 94.12 87 ILE A N 1
ATOM 707 C CA . ILE A 1 87 ? -13.496 -9.681 20.057 1.00 94.12 87 ILE A CA 1
ATOM 708 C C . ILE A 1 87 ? -13.948 -10.437 18.805 1.00 94.12 87 ILE A C 1
ATOM 710 O O . ILE A 1 87 ? -13.150 -10.636 17.894 1.00 94.12 87 ILE A O 1
ATOM 714 N N . ARG A 1 88 ? -15.233 -10.808 18.720 1.00 93.94 88 ARG A N 1
ATOM 715 C CA . ARG A 1 88 ? -15.775 -11.480 17.530 1.00 93.94 88 ARG A CA 1
ATOM 716 C C . ARG A 1 88 ? -15.573 -10.627 16.282 1.00 93.94 88 ARG A C 1
ATOM 718 O O . ARG A 1 88 ? -15.065 -11.112 15.277 1.00 93.94 88 ARG A O 1
ATOM 725 N N . HIS A 1 89 ? -15.956 -9.352 16.356 1.00 94.31 89 HIS A N 1
ATOM 726 C CA . HIS A 1 89 ? -15.833 -8.444 15.218 1.00 94.31 89 HIS A CA 1
ATOM 727 C C . HIS A 1 89 ? -14.376 -8.168 14.848 1.00 94.31 89 HIS A C 1
ATOM 729 O O . HIS A 1 89 ? -14.106 -8.027 13.663 1.00 94.31 89 HIS A O 1
ATOM 735 N N . PHE A 1 90 ? -13.443 -8.134 15.800 1.00 95.31 90 PHE A N 1
ATOM 736 C CA . PHE A 1 90 ? -12.014 -8.049 15.504 1.00 95.31 90 PHE A CA 1
ATOM 737 C C . PHE A 1 90 ? -11.562 -9.225 14.630 1.00 95.31 90 PHE A C 1
ATOM 739 O O . PHE A 1 90 ? -11.073 -8.998 13.528 1.00 95.31 90 PHE A O 1
ATOM 746 N N . PHE A 1 91 ? -11.793 -10.468 15.068 1.00 95.81 91 PHE A N 1
ATOM 747 C CA . PHE A 1 91 ? -11.346 -11.653 14.329 1.00 95.81 91 PHE A CA 1
ATOM 748 C C . PHE A 1 91 ? -12.043 -11.811 12.976 1.00 95.81 91 PHE A C 1
ATOM 750 O O . PHE A 1 91 ? -11.369 -12.051 11.979 1.00 95.81 91 PHE A O 1
ATOM 757 N N . LEU A 1 92 ? -13.368 -11.628 12.916 1.00 94.88 92 LEU A N 1
ATOM 758 C CA . LEU A 1 92 ? -14.106 -11.740 11.655 1.00 94.88 92 LEU A CA 1
ATOM 759 C C . LEU A 1 92 ? -13.666 -10.678 10.642 1.00 94.88 92 LEU A C 1
ATOM 761 O O . LEU A 1 92 ? -13.422 -11.013 9.489 1.00 94.88 92 LEU A O 1
ATOM 765 N N . ASN A 1 93 ? -13.525 -9.415 11.057 1.00 95.69 93 ASN A N 1
ATOM 766 C CA . ASN A 1 93 ? -13.123 -8.342 10.144 1.00 95.69 93 ASN A CA 1
ATOM 767 C C . ASN A 1 93 ? -11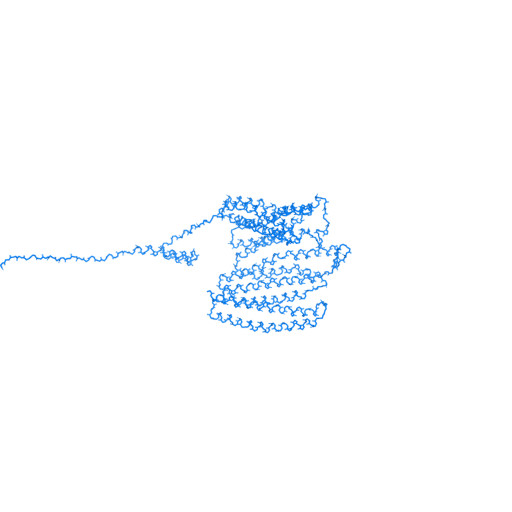.646 -8.429 9.747 1.00 95.69 93 ASN A C 1
ATOM 769 O O . ASN A 1 93 ? -11.319 -8.119 8.604 1.00 95.69 93 ASN A O 1
ATOM 773 N N . LEU A 1 94 ? -10.763 -8.865 10.651 1.00 95.31 94 LEU A N 1
ATOM 774 C CA . LEU A 1 94 ? -9.355 -9.089 10.330 1.00 95.31 94 LEU A CA 1
ATOM 775 C C . LEU A 1 94 ? -9.201 -10.218 9.306 1.00 95.31 94 LEU A C 1
ATOM 777 O O . LEU A 1 94 ? -8.567 -10.014 8.274 1.00 95.31 94 LEU A O 1
ATOM 781 N N . ALA A 1 95 ? -9.827 -11.374 9.555 1.00 96.38 95 ALA A N 1
ATOM 782 C CA . ALA A 1 95 ? -9.787 -12.517 8.646 1.00 96.38 95 ALA A CA 1
ATOM 783 C C . ALA A 1 95 ? -10.423 -12.184 7.293 1.00 96.38 95 ALA A C 1
ATOM 785 O O . ALA A 1 95 ? -9.874 -12.519 6.245 1.00 96.38 95 ALA A O 1
ATOM 786 N N . GLN A 1 96 ? -11.554 -11.475 7.307 1.00 95.94 96 GLN A N 1
ATOM 787 C CA . GLN A 1 96 ? -12.214 -11.032 6.089 1.00 95.94 96 GLN A CA 1
ATOM 788 C C . GLN A 1 96 ? -11.334 -10.052 5.302 1.00 95.94 96 GLN A C 1
ATOM 790 O O . GLN A 1 96 ? -11.166 -10.220 4.098 1.00 95.94 96 GLN A O 1
ATOM 795 N N . GLY A 1 97 ? -10.737 -9.060 5.963 1.00 96.38 97 GLY A N 1
ATOM 796 C CA . GLY A 1 97 ? -9.853 -8.097 5.311 1.00 96.38 97 GLY A CA 1
ATOM 797 C C . GLY A 1 97 ? -8.600 -8.741 4.724 1.00 96.38 97 GLY A C 1
ATOM 798 O O . GLY A 1 97 ? -8.252 -8.457 3.580 1.00 96.38 97 GLY A O 1
ATOM 799 N N . ALA A 1 98 ? -7.963 -9.649 5.468 1.00 95.88 98 ALA A N 1
ATOM 800 C CA . ALA A 1 98 ? -6.806 -10.401 4.995 1.00 95.88 98 ALA A CA 1
ATOM 801 C C . ALA A 1 98 ? -7.155 -11.240 3.758 1.00 95.88 98 ALA A C 1
ATOM 803 O O . ALA A 1 98 ? -6.509 -11.095 2.725 1.00 95.88 98 ALA A O 1
ATOM 804 N N . ASN A 1 99 ? -8.232 -12.030 3.818 1.00 96.62 99 ASN A N 1
ATOM 805 C CA . ASN A 1 99 ? -8.671 -12.856 2.693 1.00 96.62 99 ASN A CA 1
ATOM 806 C C . ASN A 1 99 ? -9.075 -12.022 1.467 1.00 96.62 99 ASN A C 1
ATOM 808 O O . ASN A 1 99 ? -8.768 -12.418 0.346 1.00 96.62 99 ASN A O 1
ATOM 812 N N . ALA A 1 100 ? -9.690 -10.848 1.655 1.00 97.06 100 ALA A N 1
ATOM 813 C CA . ALA A 1 100 ? -9.991 -9.933 0.553 1.00 97.06 100 ALA A CA 1
ATOM 814 C C . ALA A 1 100 ? -8.726 -9.447 -0.164 1.00 97.06 100 ALA A C 1
ATOM 816 O O . ALA A 1 100 ? -8.682 -9.410 -1.393 1.00 97.06 100 ALA A O 1
ATOM 817 N N . LEU A 1 101 ? -7.695 -9.074 0.600 1.00 97.12 101 LEU A N 1
ATOM 818 C CA . LEU A 1 101 ? -6.426 -8.611 0.046 1.00 97.12 101 LEU A CA 1
ATOM 819 C C . LEU A 1 101 ? -5.660 -9.755 -0.621 1.00 97.12 101 LEU A C 1
ATOM 821 O O . LEU A 1 101 ? -5.169 -9.582 -1.734 1.00 97.12 101 LEU A O 1
ATOM 825 N N . THR A 1 102 ? -5.604 -10.934 -0.001 1.00 96.81 102 THR A N 1
ATOM 826 C CA . THR A 1 102 ? -4.973 -12.115 -0.602 1.00 96.81 102 THR A CA 1
ATOM 827 C C . THR A 1 102 ? -5.657 -12.499 -1.910 1.00 96.81 102 THR A C 1
ATOM 829 O O . THR A 1 102 ? -4.972 -12.686 -2.916 1.00 96.81 102 THR A O 1
ATOM 832 N N . ALA A 1 103 ? -6.990 -12.536 -1.934 1.00 97.50 103 ALA A N 1
ATOM 833 C CA . ALA A 1 103 ? -7.774 -12.756 -3.145 1.00 97.50 103 ALA A CA 1
ATOM 834 C C . ALA A 1 103 ? -7.458 -11.725 -4.233 1.00 97.50 103 ALA A C 1
ATOM 836 O O . ALA A 1 103 ? -7.195 -12.079 -5.381 1.00 97.50 103 ALA A O 1
ATOM 837 N N . PHE A 1 104 ? -7.449 -10.443 -3.862 1.00 97.12 104 PHE A N 1
ATOM 838 C CA . PHE A 1 104 ? -7.138 -9.352 -4.774 1.00 97.12 104 PHE A CA 1
ATOM 839 C C . PHE A 1 104 ? -5.762 -9.527 -5.433 1.00 97.12 104 PHE A C 1
ATOM 841 O O . PHE A 1 104 ? -5.685 -9.503 -6.662 1.00 97.12 104 PHE A O 1
ATOM 848 N N . TYR A 1 105 ? -4.701 -9.733 -4.645 1.00 96.94 105 TYR A N 1
ATOM 849 C CA . TYR A 1 105 ? -3.334 -9.834 -5.165 1.00 96.94 105 TYR A CA 1
ATOM 850 C C . TYR A 1 105 ? -3.093 -11.111 -5.967 1.00 96.94 105 TYR A C 1
ATOM 852 O O . TYR A 1 105 ? -2.450 -11.061 -7.012 1.00 96.94 105 TYR A O 1
ATOM 860 N N . THR A 1 106 ? -3.611 -12.251 -5.509 1.00 97.12 106 THR A N 1
ATOM 861 C CA . THR A 1 106 ? -3.436 -13.526 -6.220 1.00 97.12 106 THR A CA 1
ATOM 862 C C . THR A 1 106 ? -4.170 -13.526 -7.561 1.00 97.12 106 THR A C 1
ATOM 864 O O . THR A 1 106 ? -3.592 -13.948 -8.559 1.00 97.12 106 THR A O 1
ATOM 867 N N . LEU A 1 107 ? -5.381 -12.963 -7.638 1.00 97.56 107 LEU A N 1
ATOM 868 C CA . LEU A 1 107 ? -6.093 -12.807 -8.912 1.00 97.56 107 LEU A CA 1
ATOM 869 C C . LEU A 1 107 ? -5.459 -11.752 -9.816 1.00 97.56 107 LEU A C 1
ATOM 871 O O . LEU A 1 107 ? -5.330 -11.988 -11.012 1.00 97.56 107 LEU A O 1
ATOM 875 N N . LEU A 1 108 ? -5.003 -10.625 -9.263 1.00 96.44 108 LEU A N 1
ATOM 876 C CA . LEU A 1 108 ? -4.259 -9.624 -10.028 1.00 96.44 108 LEU A CA 1
ATOM 877 C C . LEU A 1 108 ? -3.020 -10.246 -10.685 1.00 96.44 108 LEU A C 1
ATOM 879 O O . LEU A 1 108 ? -2.793 -10.055 -11.877 1.00 96.44 108 LEU A O 1
ATOM 883 N N . PHE A 1 109 ? -2.254 -11.023 -9.919 1.00 95.44 109 PHE A N 1
ATOM 884 C CA . PHE A 1 109 ? -1.073 -11.715 -10.417 1.00 95.44 109 PHE A CA 1
ATOM 885 C C . PHE A 1 109 ? -1.434 -12.789 -11.452 1.00 95.44 109 PHE A C 1
ATOM 887 O O . PHE A 1 109 ? -0.780 -12.882 -12.487 1.00 95.44 109 PHE A O 1
ATOM 894 N N . ALA A 1 110 ? -2.527 -13.535 -11.249 1.00 96.31 110 ALA A N 1
ATOM 895 C CA . ALA A 1 110 ? -3.039 -14.462 -12.256 1.00 96.31 110 ALA A CA 1
ATOM 896 C C . ALA A 1 110 ? -3.366 -13.751 -13.580 1.00 96.31 110 ALA A C 1
ATOM 898 O O . ALA A 1 110 ? -2.953 -14.214 -14.641 1.00 96.31 110 ALA A O 1
ATOM 899 N N . PHE A 1 111 ? -4.058 -12.608 -13.534 1.00 96.19 111 PHE A N 1
ATOM 900 C CA . PHE A 1 111 ? -4.379 -11.829 -14.733 1.00 96.19 111 PHE A CA 1
ATOM 901 C C . PHE A 1 111 ? -3.133 -11.267 -15.407 1.00 96.19 111 PHE A C 1
ATOM 903 O O . PHE A 1 111 ? -3.068 -11.266 -16.631 1.00 96.19 111 PHE A O 1
ATOM 910 N N . GLN A 1 112 ? -2.133 -10.849 -14.630 1.00 94.31 112 GLN A N 1
ATOM 911 C CA . GLN A 1 112 ? -0.839 -10.431 -15.163 1.00 94.31 112 GLN A CA 1
ATOM 912 C C . GLN A 1 112 ? -0.104 -11.581 -15.859 1.00 94.31 112 GLN A C 1
ATOM 914 O O . GLN A 1 112 ? 0.400 -11.383 -16.959 1.00 94.31 112 GLN A O 1
ATOM 919 N N . ILE A 1 113 ? -0.093 -12.791 -15.292 1.00 94.00 113 ILE A N 1
ATOM 920 C CA . ILE A 1 113 ? 0.496 -13.967 -15.953 1.00 94.00 113 ILE A CA 1
ATOM 921 C C . ILE A 1 113 ? -0.261 -14.303 -17.244 1.00 94.00 113 ILE A C 1
ATOM 923 O O . ILE A 1 113 ? 0.364 -14.574 -18.265 1.00 94.00 113 ILE A O 1
ATOM 927 N N . LEU A 1 114 ? -1.595 -14.231 -17.226 1.00 94.44 114 LEU A N 1
ATOM 928 C CA . LEU A 1 114 ? -2.440 -14.476 -18.401 1.00 94.44 114 LEU A CA 1
ATOM 929 C C . LEU A 1 114 ? -2.255 -13.438 -19.513 1.00 94.44 114 LEU A C 1
ATOM 931 O O . LEU A 1 114 ? -2.660 -13.686 -20.649 1.00 94.44 114 LEU A O 1
ATOM 935 N N . THR A 1 115 ? -1.619 -12.295 -19.227 1.00 94.06 115 THR A N 1
ATOM 936 C CA . THR A 1 115 ? -1.194 -11.388 -20.298 1.00 94.06 115 THR A CA 1
ATOM 937 C C . THR A 1 115 ? -0.186 -12.045 -21.228 1.00 94.06 115 THR A C 1
ATOM 939 O O . THR A 1 115 ? -0.152 -11.665 -22.389 1.00 94.06 115 THR A O 1
ATOM 942 N N . LEU A 1 116 ? 0.572 -13.046 -20.772 1.00 90.88 116 LEU A N 1
ATOM 943 C CA . LEU A 1 116 ? 1.563 -13.775 -21.557 1.00 90.88 116 LEU A CA 1
ATOM 944 C C . LEU A 1 116 ? 0.975 -15.091 -22.086 1.00 90.88 116 LEU A C 1
ATOM 946 O O . LEU A 1 116 ? 0.262 -15.803 -21.382 1.00 90.88 116 LEU A O 1
ATOM 950 N N . THR A 1 117 ? 1.331 -15.483 -23.312 1.00 83.25 117 THR A N 1
ATOM 951 C CA . THR A 1 117 ? 0.922 -16.786 -23.879 1.00 83.25 117 THR A CA 1
ATOM 952 C C . THR A 1 117 ? 1.470 -18.002 -23.127 1.00 83.25 117 THR A C 1
ATOM 954 O O . THR A 1 117 ? 0.830 -19.049 -23.139 1.00 83.25 117 THR A O 1
ATOM 957 N N . ASN A 1 118 ? 2.610 -17.878 -22.442 1.00 77.38 118 ASN A N 1
ATOM 958 C CA . ASN A 1 118 ? 3.285 -18.990 -21.762 1.00 77.38 118 ASN A CA 1
ATOM 959 C C . ASN A 1 118 ? 2.993 -19.011 -20.253 1.00 77.38 118 ASN A C 1
ATOM 961 O O . ASN A 1 118 ? 3.919 -19.219 -19.481 1.00 77.38 118 ASN A O 1
ATOM 965 N N . GLY A 1 119 ? 1.746 -18.741 -19.842 1.00 75.75 119 GLY A N 1
ATOM 966 C CA . GLY A 1 119 ? 1.311 -18.408 -18.473 1.00 75.75 119 GLY A CA 1
ATOM 967 C C . GLY A 1 119 ? 1.599 -19.421 -17.346 1.00 75.75 119 GLY A C 1
ATOM 968 O O . GLY A 1 119 ? 0.692 -19.830 -16.623 1.00 75.75 119 GLY A O 1
ATOM 969 N N . ALA A 1 120 ? 2.852 -19.821 -17.157 1.00 82.12 120 ALA A N 1
ATOM 970 C CA . ALA A 1 120 ? 3.308 -20.717 -16.114 1.00 82.12 120 ALA A CA 1
ATOM 971 C C . ALA A 1 120 ? 3.035 -20.112 -14.730 1.00 82.12 120 ALA A C 1
ATOM 973 O O . ALA A 1 120 ? 3.290 -18.936 -14.480 1.00 82.12 120 ALA A O 1
ATOM 974 N N . GLY A 1 121 ? 2.506 -20.928 -13.817 1.00 85.62 121 GLY A N 1
ATOM 975 C CA . GLY A 1 121 ? 2.206 -20.517 -12.443 1.00 85.62 121 GLY A CA 1
ATOM 976 C C . GLY A 1 121 ? 0.827 -19.879 -12.248 1.00 85.62 121 GLY A C 1
ATOM 977 O O . GLY A 1 121 ? 0.403 -19.720 -11.103 1.00 85.62 121 GLY A O 1
ATOM 978 N N . VAL A 1 122 ? 0.077 -19.602 -13.324 1.00 94.06 122 VAL A N 1
ATOM 979 C CA . VAL A 1 122 ? -1.288 -19.050 -13.233 1.00 94.06 122 VAL A CA 1
ATOM 980 C C . VAL A 1 122 ? -2.226 -19.941 -12.407 1.00 94.06 122 VAL A C 1
ATOM 982 O O . VAL A 1 122 ? -3.111 -19.439 -11.713 1.00 94.06 122 VAL A O 1
ATOM 985 N N . GLN A 1 123 ? -2.019 -21.263 -12.446 1.00 93.81 123 GLN A N 1
ATOM 986 C CA . GLN A 1 123 ? -2.871 -22.251 -11.784 1.00 93.81 123 GLN A CA 1
ATOM 987 C C . GLN A 1 123 ? -2.925 -22.013 -10.272 1.00 93.81 123 GLN A C 1
ATOM 989 O O . GLN A 1 123 ? -4.009 -22.005 -9.690 1.00 93.81 123 GLN A O 1
ATOM 994 N N . TRP A 1 124 ? -1.769 -21.777 -9.642 1.00 93.75 124 TRP A N 1
ATOM 995 C CA . TRP A 1 124 ? -1.691 -21.525 -8.203 1.00 93.75 124 TRP A CA 1
ATOM 996 C C . TRP A 1 124 ? -2.373 -20.206 -7.836 1.00 93.75 124 TRP A C 1
ATOM 998 O O . TRP A 1 124 ? -3.158 -20.152 -6.892 1.00 93.75 124 TRP A O 1
ATOM 1008 N N . SER A 1 125 ? -2.126 -19.153 -8.614 1.00 96.00 125 SER A N 1
ATOM 1009 C CA . SER A 1 125 ? -2.662 -17.815 -8.361 1.00 96.00 125 SER A CA 1
ATOM 1010 C C . SER A 1 125 ? -4.185 -17.759 -8.500 1.00 96.00 125 SER A C 1
ATOM 1012 O O . SER A 1 125 ? -4.859 -17.202 -7.635 1.00 96.00 125 SER A O 1
ATOM 1014 N N . LEU A 1 126 ? -4.746 -18.407 -9.528 1.00 96.44 126 LEU A N 1
ATOM 1015 C CA . LEU A 1 126 ? -6.196 -18.563 -9.678 1.00 96.44 126 LEU A CA 1
ATOM 1016 C C . LEU A 1 126 ? -6.798 -19.384 -8.536 1.00 96.44 126 LEU A C 1
ATOM 1018 O O . LEU A 1 126 ? -7.804 -18.983 -7.955 1.00 96.44 126 LEU A O 1
ATOM 1022 N N . ALA A 1 127 ? -6.184 -20.517 -8.195 1.00 97.00 127 ALA A N 1
ATOM 1023 C CA . ALA A 1 127 ? -6.683 -21.407 -7.154 1.00 97.00 127 ALA A CA 1
ATOM 1024 C C . ALA A 1 127 ? -6.694 -20.750 -5.768 1.00 97.00 127 ALA A C 1
ATOM 1026 O O . ALA A 1 127 ? -7.700 -20.826 -5.055 1.00 97.00 127 ALA A O 1
ATOM 1027 N N . ALA A 1 128 ? -5.604 -20.064 -5.413 1.00 97.06 128 ALA A N 1
ATOM 1028 C CA . ALA A 1 128 ? -5.498 -19.289 -4.183 1.00 97.06 128 ALA A CA 1
ATOM 1029 C C . ALA A 1 128 ? -6.515 -18.141 -4.161 1.00 97.06 128 ALA A C 1
ATOM 1031 O O . ALA A 1 128 ? -7.222 -17.957 -3.168 1.00 97.06 128 ALA A O 1
ATOM 1032 N N . GLY A 1 129 ? -6.652 -17.416 -5.274 1.00 97.50 129 GLY A N 1
ATOM 1033 C CA . GLY A 1 129 ? -7.592 -16.308 -5.403 1.00 97.50 129 GLY A CA 1
ATOM 1034 C C . GLY A 1 129 ? -9.051 -16.722 -5.251 1.00 97.50 129 GLY A C 1
ATOM 1035 O O . GLY A 1 129 ? -9.790 -16.130 -4.470 1.00 97.50 129 GLY A O 1
ATOM 1036 N N . ILE A 1 130 ? -9.466 -17.787 -5.937 1.00 97.62 130 ILE A N 1
ATOM 1037 C CA . ILE A 1 130 ? -10.839 -18.302 -5.866 1.00 97.62 130 ILE A CA 1
ATOM 1038 C C . ILE A 1 130 ? -11.148 -18.848 -4.466 1.00 97.62 130 ILE A C 1
ATOM 1040 O O . ILE A 1 130 ? -12.209 -18.553 -3.916 1.00 97.62 130 ILE A O 1
ATOM 1044 N N . SER A 1 131 ? -10.223 -19.597 -3.858 1.00 97.94 131 SER A N 1
ATOM 1045 C CA . SER A 1 131 ? -10.437 -20.171 -2.521 1.00 97.94 131 SER A CA 1
ATOM 1046 C C . SER A 1 131 ? -10.546 -19.090 -1.441 1.00 97.94 131 SER A C 1
ATOM 1048 O O . SER A 1 131 ? -11.426 -19.154 -0.583 1.00 97.94 131 SER A O 1
ATOM 1050 N N . THR A 1 132 ? -9.689 -18.066 -1.498 1.00 97.62 132 THR A N 1
ATOM 1051 C CA . THR A 1 132 ? -9.725 -16.938 -0.549 1.00 97.62 132 THR A CA 1
ATOM 1052 C C . THR A 1 132 ? -10.951 -16.048 -0.759 1.00 97.62 132 THR A C 1
ATOM 1054 O O . THR A 1 132 ? -11.551 -15.611 0.223 1.00 97.62 132 THR A O 1
ATOM 1057 N N . LEU A 1 133 ? -11.413 -15.853 -2.004 1.00 97.12 133 LEU A N 1
ATOM 1058 C CA . LEU A 1 133 ? -12.703 -15.206 -2.281 1.00 97.12 133 LEU A CA 1
ATOM 1059 C C . LEU A 1 133 ? -13.886 -15.994 -1.712 1.00 97.12 133 LEU A C 1
ATOM 1061 O O . LEU A 1 133 ? -14.811 -15.390 -1.166 1.00 97.12 133 LEU A O 1
ATOM 1065 N N . ALA A 1 134 ? -13.871 -17.324 -1.819 1.00 97.38 134 ALA A N 1
ATOM 1066 C CA . ALA A 1 134 ? -14.924 -18.165 -1.261 1.00 97.38 134 ALA A CA 1
ATOM 1067 C C . ALA A 1 134 ? -14.993 -18.025 0.269 1.00 97.38 134 ALA A C 1
ATOM 1069 O O . ALA A 1 134 ? -16.079 -17.823 0.819 1.00 97.38 134 ALA A O 1
ATOM 1070 N N . LEU A 1 135 ? -13.842 -18.035 0.954 1.00 96.94 135 LEU A N 1
ATOM 1071 C CA . LEU A 1 135 ? -13.789 -17.785 2.397 1.00 96.94 135 LEU A CA 1
ATOM 1072 C C . LEU A 1 135 ? -14.216 -16.357 2.752 1.00 96.94 135 LEU A C 1
ATOM 1074 O O . LEU A 1 135 ? -14.975 -16.165 3.700 1.00 96.94 135 LEU A O 1
ATOM 1078 N N . TRP A 1 136 ? -13.796 -15.352 1.981 1.00 97.00 136 TRP A N 1
ATOM 1079 C CA . TRP A 1 136 ? -14.276 -13.982 2.156 1.00 97.00 136 TRP A CA 1
ATOM 1080 C C . TRP A 1 136 ? -15.806 -13.903 2.067 1.00 97.00 136 TRP A C 1
ATOM 1082 O O . TRP A 1 136 ? -16.438 -13.265 2.911 1.00 97.00 136 TRP A O 1
ATOM 1092 N N . GLY A 1 137 ? -16.405 -14.587 1.087 1.00 96.31 137 GLY A N 1
ATOM 1093 C CA . GLY A 1 137 ? -17.854 -14.668 0.909 1.00 96.31 137 GLY A CA 1
ATOM 1094 C C . GLY A 1 137 ? -18.548 -15.342 2.093 1.00 96.31 137 GLY A C 1
ATOM 1095 O O . GLY A 1 137 ? -19.545 -14.825 2.596 1.00 96.31 137 GLY A O 1
ATOM 1096 N N . TRP A 1 138 ? -17.978 -16.440 2.598 1.00 95.25 138 TRP A N 1
ATOM 1097 C CA . TRP A 1 138 ? -18.455 -17.117 3.806 1.00 95.25 138 TRP A CA 1
ATOM 1098 C C . TRP A 1 138 ? -18.407 -16.206 5.043 1.00 95.25 138 TRP A C 1
ATOM 1100 O O . TRP A 1 138 ? -19.393 -16.083 5.768 1.00 95.25 138 TRP A O 1
ATOM 1110 N N . LEU A 1 139 ? -17.290 -15.505 5.265 1.00 94.88 139 LEU A N 1
ATOM 1111 C CA . LEU A 1 139 ? -17.135 -14.570 6.384 1.00 94.88 139 LEU A CA 1
ATOM 1112 C C . LEU A 1 139 ? -18.068 -13.358 6.257 1.00 94.88 139 LEU A C 1
ATOM 1114 O O . LEU A 1 139 ? -18.607 -12.893 7.260 1.00 94.88 139 LEU A O 1
ATOM 1118 N N . GLN A 1 140 ? -18.299 -12.865 5.037 1.00 94.00 140 GLN A N 1
ATOM 1119 C CA . GLN A 1 140 ? -19.266 -11.799 4.775 1.00 94.00 140 GLN A CA 1
ATOM 1120 C C . GLN A 1 140 ? -20.692 -12.246 5.102 1.00 94.00 140 GLN A C 1
ATOM 1122 O O . GLN A 1 140 ? -21.446 -11.484 5.712 1.00 94.00 140 GLN A O 1
ATOM 1127 N N . TRP A 1 141 ? -21.056 -13.472 4.718 1.00 93.44 141 TRP A N 1
ATOM 1128 C CA . TRP A 1 141 ? -22.346 -14.064 5.056 1.00 93.44 141 TRP A CA 1
ATOM 1129 C C . TRP A 1 141 ? -22.515 -14.175 6.576 1.00 93.44 141 TRP A C 1
ATOM 1131 O O . TRP A 1 141 ? -23.513 -13.701 7.115 1.00 93.44 141 TRP A O 1
ATOM 1141 N N . GLU A 1 142 ? -21.510 -14.683 7.293 1.00 90.75 142 GLU A N 1
ATOM 1142 C CA . GLU A 1 142 ? -21.533 -14.761 8.760 1.00 90.75 142 GLU A CA 1
ATOM 1143 C C . GLU A 1 142 ? -21.667 -13.367 9.401 1.00 90.75 142 GLU A C 1
ATOM 1145 O O . GLU A 1 142 ? -22.473 -13.169 10.314 1.00 90.75 142 GLU A O 1
ATOM 1150 N N . ARG A 1 143 ? -20.945 -12.365 8.879 1.00 88.75 143 ARG A N 1
ATOM 1151 C CA . ARG A 1 143 ? -21.000 -10.977 9.365 1.00 88.75 143 ARG A CA 1
ATOM 1152 C C . ARG A 1 143 ? -22.402 -10.383 9.261 1.00 88.75 143 ARG A C 1
ATOM 1154 O O . ARG A 1 143 ? -22.843 -9.707 10.189 1.00 88.75 143 ARG A O 1
ATOM 1161 N N . GLN A 1 144 ? -23.123 -10.650 8.171 1.00 87.75 144 GLN A N 1
ATOM 1162 C CA . GLN A 1 144 ? -24.494 -10.160 7.976 1.00 87.75 144 GLN A CA 1
ATOM 1163 C C . GLN A 1 144 ? -25.478 -10.704 9.026 1.00 87.75 144 GLN A C 1
ATOM 1165 O O . GLN A 1 144 ? -26.469 -10.044 9.333 1.00 87.75 144 GLN A O 1
ATOM 1170 N N . HIS A 1 145 ? -25.182 -11.853 9.641 1.00 87.12 145 HIS A N 1
ATOM 1171 C CA . HIS A 1 145 ? -26.000 -12.455 10.701 1.00 87.12 145 HIS A CA 1
ATOM 1172 C C . HIS A 1 145 ? -25.616 -11.979 12.119 1.00 87.12 145 HIS A C 1
ATOM 1174 O O . HIS A 1 145 ? -26.280 -12.327 13.110 1.00 87.12 145 HIS A O 1
ATOM 1180 N N . SER A 1 146 ? -24.567 -11.157 12.247 1.00 84.19 146 SER A N 1
ATOM 1181 C CA . SER A 1 146 ? -24.076 -10.600 13.509 1.00 84.19 146 SER A CA 1
ATOM 1182 C C . SER A 1 146 ? -23.947 -9.079 13.445 1.00 84.19 146 SER A C 1
ATOM 1184 O O . SER A 1 146 ? -22.914 -8.543 13.048 1.00 84.19 146 SER A O 1
ATOM 1186 N N . LEU A 1 147 ? -24.995 -8.373 13.873 1.00 84.31 147 LEU A N 1
ATOM 1187 C CA . LEU A 1 147 ? -24.952 -6.916 13.959 1.00 84.31 147 LEU A CA 1
ATOM 1188 C C . LEU A 1 147 ? -23.999 -6.460 15.084 1.00 84.31 147 LEU A C 1
ATOM 1190 O O . LEU A 1 147 ? -24.050 -7.011 16.191 1.00 84.31 147 LEU A O 1
ATOM 1194 N N . PRO A 1 148 ? -23.158 -5.438 14.842 1.00 84.56 148 PRO A N 1
ATOM 1195 C CA . PRO A 1 148 ? -22.244 -4.908 15.847 1.00 84.56 148 PRO A CA 1
ATOM 1196 C C . PRO A 1 148 ? -23.011 -4.209 16.977 1.00 84.56 148 PRO A C 1
ATOM 1198 O O . PRO A 1 148 ? -23.615 -3.150 16.785 1.00 84.56 148 PRO A O 1
ATOM 1201 N N . ALA A 1 149 ? -22.945 -4.778 18.184 1.00 84.69 149 ALA A N 1
ATOM 1202 C CA . ALA A 1 149 ? -23.634 -4.242 19.363 1.00 84.69 149 ALA A CA 1
ATOM 1203 C C . ALA A 1 149 ? -22.818 -3.176 20.117 1.00 84.69 149 ALA A C 1
ATOM 1205 O O . ALA A 1 149 ? -23.383 -2.376 20.856 1.00 84.69 149 ALA A O 1
ATOM 1206 N N . THR A 1 150 ? -21.492 -3.144 19.939 1.00 88.25 150 THR A N 1
ATOM 1207 C CA . THR A 1 150 ? -20.581 -2.264 20.695 1.00 88.25 150 THR A CA 1
ATOM 1208 C C . THR A 1 150 ? -19.841 -1.272 19.796 1.00 88.25 150 THR A C 1
ATOM 1210 O O . THR A 1 150 ? -19.602 -1.534 18.615 1.00 88.25 150 THR A O 1
ATOM 1213 N N . ASN A 1 151 ? -19.401 -0.144 20.364 1.00 88.12 151 ASN A N 1
ATOM 1214 C CA . ASN A 1 151 ? -18.565 0.829 19.648 1.00 88.12 151 ASN A CA 1
ATOM 1215 C C . ASN A 1 151 ? -17.242 0.211 19.165 1.00 88.12 151 ASN A C 1
ATOM 1217 O O . ASN A 1 151 ? -16.810 0.495 18.050 1.00 88.12 151 ASN A O 1
ATOM 1221 N N . GLY A 1 152 ? -16.649 -0.692 19.955 1.00 88.88 152 GLY A N 1
ATOM 1222 C CA . GLY A 1 152 ? -15.457 -1.443 19.552 1.00 88.88 152 GLY A CA 1
ATOM 1223 C C . GLY A 1 152 ? -15.711 -2.352 18.346 1.00 88.88 152 GLY A C 1
ATOM 1224 O O . GLY A 1 152 ? -14.915 -2.368 17.414 1.00 88.88 152 GLY A O 1
ATOM 1225 N N . ALA A 1 153 ? -16.848 -3.054 18.305 1.00 90.50 153 ALA A N 1
ATOM 1226 C CA . ALA A 1 153 ? -17.230 -3.860 17.144 1.00 90.50 153 ALA A CA 1
ATOM 1227 C C . ALA A 1 153 ? -17.381 -3.015 15.866 1.00 90.50 153 ALA A C 1
ATOM 1229 O O . ALA A 1 153 ? -16.841 -3.375 14.821 1.00 90.50 153 ALA A O 1
ATOM 1230 N N . ARG A 1 154 ? -18.044 -1.853 15.966 1.00 91.25 154 ARG A N 1
ATOM 1231 C CA . ARG A 1 154 ? -18.196 -0.908 14.844 1.00 91.25 154 ARG A CA 1
ATOM 1232 C C . ARG A 1 154 ? -16.865 -0.316 14.385 1.00 91.25 154 ARG A C 1
ATOM 1234 O O . ARG A 1 154 ? -16.690 -0.063 13.196 1.00 91.25 154 ARG A O 1
ATOM 1241 N N . PHE A 1 155 ? -15.937 -0.067 15.310 1.00 92.06 155 PHE A N 1
ATOM 1242 C CA . PHE A 1 155 ? -14.594 0.399 14.970 1.00 92.06 155 PHE A CA 1
ATOM 1243 C C . PHE A 1 155 ? -13.873 -0.614 14.074 1.00 92.06 155 PHE A C 1
ATOM 1245 O O . PHE A 1 155 ? -13.401 -0.229 13.008 1.00 92.06 155 PHE A O 1
ATOM 1252 N N . TRP A 1 156 ? -13.855 -1.897 14.449 1.00 92.81 156 TRP A N 1
ATOM 1253 C CA . TRP A 1 156 ? -13.196 -2.946 13.661 1.00 92.81 156 TRP A CA 1
ATOM 1254 C C . TRP A 1 156 ? -13.833 -3.166 12.290 1.00 92.81 156 TRP A C 1
ATOM 1256 O O . TRP A 1 156 ? -13.119 -3.346 11.307 1.00 92.81 156 TRP A O 1
ATOM 1266 N N . GLU A 1 157 ? -15.161 -3.092 12.200 1.00 92.62 157 GLU A N 1
ATOM 1267 C CA . GLU A 1 157 ? -15.862 -3.167 10.916 1.00 92.62 157 GLU A CA 1
ATOM 1268 C C . GLU A 1 157 ? -15.472 -2.018 9.983 1.00 92.62 157 GLU A C 1
ATOM 1270 O O . GLU A 1 157 ? -15.114 -2.239 8.826 1.00 92.62 157 GLU A O 1
ATOM 1275 N N . ARG A 1 158 ? -15.455 -0.787 10.500 1.00 93.12 158 ARG A N 1
ATOM 1276 C CA . ARG A 1 158 ? -15.024 0.384 9.729 1.00 93.12 158 ARG A CA 1
ATOM 1277 C C . ARG A 1 158 ? -13.548 0.296 9.357 1.00 93.12 158 ARG A C 1
ATOM 1279 O O . ARG A 1 158 ? -13.200 0.631 8.230 1.00 93.12 158 ARG A O 1
ATOM 1286 N N . LEU A 1 159 ? -12.694 -0.167 10.269 1.00 92.38 159 LEU A N 1
ATOM 1287 C CA . LEU A 1 159 ? -11.270 -0.335 9.998 1.00 92.38 159 LEU A CA 1
ATOM 1288 C C . LEU A 1 159 ? -11.038 -1.323 8.854 1.00 92.38 159 LEU A C 1
ATOM 1290 O O . LEU A 1 159 ? -10.257 -1.023 7.963 1.00 92.38 159 LEU A O 1
ATOM 1294 N N . HIS A 1 160 ? -11.743 -2.455 8.831 1.00 93.88 160 HIS A N 1
ATOM 1295 C CA . HIS A 1 160 ? -11.668 -3.396 7.716 1.00 93.88 160 HIS A CA 1
ATOM 1296 C C . HIS A 1 160 ? -12.184 -2.776 6.414 1.00 93.88 160 HIS A C 1
ATOM 1298 O O . HIS A 1 160 ? -11.465 -2.768 5.417 1.00 93.88 160 HIS A O 1
ATOM 1304 N N . LEU A 1 161 ? -13.404 -2.234 6.413 1.00 93.75 161 LEU A N 1
ATOM 1305 C CA . LEU A 1 161 ? -14.037 -1.730 5.196 1.00 93.75 161 LEU A CA 1
ATOM 1306 C C . LEU A 1 161 ? -13.245 -0.582 4.553 1.00 93.75 161 LEU A C 1
ATOM 1308 O O . LEU A 1 161 ? -12.927 -0.635 3.366 1.00 93.75 161 LEU A O 1
ATOM 1312 N N . PHE A 1 162 ? -12.894 0.440 5.338 1.00 93.50 162 PHE A N 1
ATOM 1313 C CA . PHE A 1 162 ? -12.126 1.582 4.841 1.00 93.50 162 PHE A CA 1
ATOM 1314 C C . PHE A 1 162 ? -10.636 1.254 4.690 1.00 93.50 162 PHE A C 1
ATOM 1316 O O . PHE A 1 162 ? -9.989 1.800 3.800 1.00 93.50 162 PHE A O 1
ATOM 1323 N N . GLY A 1 163 ? -10.091 0.353 5.511 1.00 93.62 163 GLY A N 1
ATOM 1324 C CA . GLY A 1 163 ? -8.695 -0.080 5.435 1.00 93.62 163 GLY A CA 1
ATOM 1325 C C . GLY A 1 163 ? -8.399 -0.879 4.172 1.00 93.62 163 GLY A C 1
ATOM 1326 O O . GLY A 1 163 ? -7.455 -0.548 3.462 1.00 93.62 163 GLY A O 1
ATOM 1327 N N . VAL A 1 164 ? -9.234 -1.865 3.822 1.00 95.44 164 VAL A N 1
ATOM 1328 C CA . VAL A 1 164 ? -9.076 -2.604 2.557 1.00 95.44 164 VAL A CA 1
ATOM 1329 C C . VAL A 1 164 ? -9.256 -1.666 1.371 1.00 95.44 164 VAL A C 1
ATOM 1331 O O . VAL A 1 164 ? -8.435 -1.681 0.460 1.00 95.44 164 VAL A O 1
ATOM 1334 N N . GLN A 1 165 ? -10.257 -0.781 1.401 1.00 94.25 165 GLN A N 1
ATOM 1335 C CA . GLN A 1 165 ? -10.442 0.212 0.342 1.00 94.25 165 GLN A CA 1
ATOM 1336 C C . GLN A 1 165 ? -9.222 1.144 0.188 1.00 94.25 165 GLN A C 1
ATOM 1338 O O . GLN A 1 165 ? -8.865 1.499 -0.936 1.00 94.25 165 GLN A O 1
ATOM 1343 N N . ALA A 1 166 ? -8.563 1.515 1.291 1.00 93.12 166 ALA A N 1
ATOM 1344 C CA . ALA A 1 166 ? -7.327 2.293 1.264 1.00 93.12 166 ALA A CA 1
ATOM 1345 C C . ALA A 1 166 ? -6.162 1.498 0.657 1.00 93.12 166 ALA A C 1
ATOM 1347 O O . ALA A 1 166 ? -5.483 2.013 -0.225 1.00 93.12 166 ALA A O 1
ATOM 1348 N N . VAL A 1 167 ? -5.955 0.241 1.064 1.00 94.06 167 VAL A N 1
ATOM 1349 C CA . VAL A 1 167 ? -4.901 -0.614 0.488 1.00 94.06 167 VAL A CA 1
ATOM 1350 C C . VAL A 1 167 ? -5.125 -0.812 -1.011 1.00 94.06 167 VAL A C 1
ATOM 1352 O O . VAL A 1 167 ? -4.201 -0.601 -1.790 1.00 94.06 167 VAL A O 1
ATOM 1355 N N . LEU A 1 168 ? -6.356 -1.119 -1.434 1.00 93.50 168 LEU A N 1
ATOM 1356 C CA . LEU A 1 168 ? -6.703 -1.252 -2.851 1.00 93.50 168 LEU A CA 1
ATOM 1357 C C . LEU A 1 168 ? -6.340 0.015 -3.631 1.00 93.50 168 LEU A C 1
ATOM 1359 O O . LEU A 1 168 ? -5.699 -0.071 -4.674 1.00 93.50 168 LEU A O 1
ATOM 1363 N N . LEU A 1 169 ? -6.665 1.195 -3.100 1.00 91.50 169 LEU A N 1
ATOM 1364 C CA . LEU A 1 169 ? -6.309 2.461 -3.735 1.00 91.50 169 LEU A CA 1
ATOM 1365 C C . LEU A 1 169 ? -4.794 2.636 -3.911 1.00 91.50 169 LEU A C 1
ATOM 1367 O O . LEU A 1 169 ? -4.348 3.015 -4.995 1.00 91.50 169 LEU A O 1
ATOM 1371 N N . LEU A 1 170 ? -4.013 2.346 -2.866 1.00 89.62 170 LEU A N 1
ATOM 1372 C CA . LEU A 1 170 ? -2.551 2.450 -2.900 1.00 89.62 170 LEU A CA 1
ATOM 1373 C C . LEU A 1 170 ? -1.929 1.488 -3.925 1.00 89.62 170 LEU A C 1
ATOM 1375 O O . LEU A 1 170 ? -0.850 1.744 -4.447 1.00 89.62 170 LEU A O 1
ATOM 1379 N N . THR A 1 171 ? -2.625 0.402 -4.264 1.00 89.81 171 THR A N 1
ATOM 1380 C CA . THR A 1 171 ? -2.132 -0.598 -5.223 1.00 89.81 171 THR A CA 1
ATOM 1381 C C . THR A 1 171 ? -2.485 -0.306 -6.677 1.00 89.81 171 THR A C 1
ATOM 1383 O O . THR A 1 171 ? -1.827 -0.849 -7.558 1.00 89.81 171 THR A O 1
ATOM 1386 N N . VAL A 1 172 ? -3.469 0.564 -6.958 1.00 89.06 172 VAL A N 1
ATOM 1387 C CA . VAL A 1 172 ? -3.944 0.865 -8.329 1.00 89.06 172 VAL A CA 1
ATOM 1388 C C . VAL A 1 172 ? -2.811 1.334 -9.247 1.00 89.06 172 VAL A C 1
ATOM 1390 O O . VAL A 1 172 ? -2.818 1.016 -10.433 1.00 89.06 172 VAL A O 1
ATOM 1393 N N . GLY A 1 173 ? -1.834 2.073 -8.711 1.00 87.62 173 GLY A N 1
ATOM 1394 C CA . GLY A 1 173 ? -0.781 2.695 -9.516 1.00 87.62 173 GLY A CA 1
ATOM 1395 C C . GLY A 1 173 ? 0.067 1.695 -10.304 1.00 87.62 173 GLY A C 1
ATOM 1396 O O . GLY A 1 173 ? 0.381 1.952 -11.461 1.00 87.62 173 GLY A O 1
ATOM 1397 N N . TRP A 1 174 ? 0.402 0.544 -9.713 1.00 89.94 174 TRP A N 1
ATOM 1398 C CA . TRP A 1 174 ? 1.324 -0.410 -10.337 1.00 89.94 174 TRP A CA 1
ATOM 1399 C C . TRP A 1 174 ? 0.713 -1.174 -11.529 1.00 89.94 174 TRP A C 1
ATOM 1401 O O . TRP A 1 174 ? 1.305 -1.138 -12.609 1.00 89.94 174 TRP A O 1
ATOM 1411 N N . PRO A 1 175 ? -0.473 -1.808 -11.420 1.00 92.00 175 PRO A N 1
ATOM 1412 C CA . PRO A 1 175 ? -1.117 -2.453 -12.565 1.00 92.00 175 PRO A CA 1
ATOM 1413 C C . PRO A 1 175 ? -1.504 -1.466 -13.660 1.00 92.00 175 PRO A C 1
ATOM 1415 O O . PRO A 1 175 ? -1.456 -1.814 -14.837 1.00 92.00 175 PRO A O 1
ATOM 1418 N N . TRP A 1 176 ? -1.869 -0.238 -13.277 1.00 91.44 176 TRP A N 1
ATOM 1419 C CA . TRP A 1 176 ? -2.187 0.817 -14.230 1.00 91.44 176 TRP A CA 1
ATOM 1420 C C . TRP A 1 176 ? -0.970 1.203 -15.072 1.00 91.44 176 TRP A C 1
ATOM 1422 O O . TRP A 1 176 ? -1.044 1.174 -16.297 1.00 91.44 176 TRP A O 1
ATOM 1432 N N . ASP A 1 177 ? 0.159 1.509 -14.427 1.00 90.44 177 ASP A N 1
ATOM 1433 C CA . ASP A 1 177 ? 1.406 1.856 -15.114 1.00 90.44 177 ASP A CA 1
ATOM 1434 C C . ASP A 1 177 ? 1.877 0.722 -16.037 1.00 90.44 177 ASP A C 1
ATOM 1436 O O . ASP A 1 177 ? 2.114 0.949 -17.224 1.00 90.44 177 ASP A O 1
ATOM 1440 N N . ASN A 1 178 ? 1.904 -0.519 -15.540 1.00 91.06 178 ASN A N 1
ATOM 1441 C CA . ASN A 1 178 ? 2.301 -1.677 -16.342 1.00 91.06 178 ASN A CA 1
ATOM 1442 C C . ASN A 1 178 ? 1.367 -1.901 -17.549 1.00 91.06 178 ASN A C 1
ATOM 1444 O O . ASN A 1 178 ? 1.825 -2.095 -18.678 1.00 91.06 178 ASN A O 1
ATOM 1448 N N . GLY A 1 179 ? 0.050 -1.822 -17.333 1.00 93.12 179 GLY A N 1
ATOM 1449 C CA . GLY A 1 179 ? -0.945 -1.970 -18.391 1.00 93.12 179 GLY A CA 1
ATOM 1450 C C . GLY A 1 179 ? -0.792 -0.907 -19.477 1.00 93.12 179 GLY A C 1
ATOM 1451 O O . GLY A 1 179 ? -0.691 -1.246 -20.655 1.00 93.12 179 GLY A O 1
ATOM 1452 N N . VAL A 1 180 ? -0.695 0.370 -19.094 1.00 92.19 180 VAL A N 1
ATOM 1453 C CA . VAL A 1 180 ? -0.555 1.473 -20.055 1.00 92.19 180 VAL A CA 1
ATOM 1454 C C . VAL A 1 180 ? 0.757 1.386 -20.831 1.00 92.19 180 VAL A C 1
ATOM 1456 O O . VAL A 1 180 ? 0.729 1.534 -22.050 1.00 92.19 180 VAL A O 1
ATOM 1459 N N . ARG A 1 181 ? 1.887 1.089 -20.178 1.00 90.62 181 ARG A N 1
ATOM 1460 C CA . ARG A 1 181 ? 3.175 0.891 -20.869 1.00 90.62 181 ARG A CA 1
ATOM 1461 C C . ARG A 1 181 ? 3.112 -0.238 -21.888 1.00 90.62 181 ARG A C 1
ATOM 1463 O O . ARG A 1 181 ? 3.582 -0.082 -23.010 1.00 90.62 181 ARG A O 1
ATOM 1470 N N . THR A 1 182 ? 2.491 -1.355 -21.516 1.00 91.50 182 THR A N 1
ATOM 1471 C CA . THR A 1 182 ? 2.330 -2.495 -22.422 1.00 91.50 182 THR A CA 1
ATOM 1472 C C . THR A 1 182 ? 1.457 -2.110 -23.623 1.00 91.50 182 THR A C 1
ATOM 1474 O O . THR A 1 182 ? 1.815 -2.406 -24.759 1.00 91.50 182 THR A O 1
ATOM 1477 N N . LEU A 1 183 ? 0.349 -1.392 -23.402 1.00 93.00 183 LEU A N 1
ATOM 1478 C CA . LEU A 1 183 ? -0.522 -0.901 -24.479 1.00 93.00 183 LEU A CA 1
ATOM 1479 C C . LEU A 1 183 ? 0.181 0.112 -25.396 1.00 93.00 183 LEU A C 1
ATOM 1481 O O . LEU A 1 183 ? 0.019 0.043 -26.613 1.00 93.00 183 LEU A O 1
ATOM 1485 N N . MET A 1 184 ? 0.965 1.034 -24.830 1.00 90.62 184 MET A N 1
ATOM 1486 C CA . MET A 1 184 ? 1.758 2.003 -25.592 1.00 90.62 184 MET A CA 1
ATOM 1487 C C . MET A 1 184 ? 2.788 1.297 -26.474 1.00 90.62 184 MET A C 1
ATOM 1489 O O . MET A 1 184 ? 2.863 1.593 -27.664 1.00 90.62 184 MET A O 1
ATOM 1493 N N . GLU A 1 185 ? 3.527 0.326 -25.931 1.00 88.94 185 GLU A N 1
ATOM 1494 C CA . GLU A 1 185 ? 4.509 -0.447 -26.698 1.00 88.94 185 GLU A CA 1
ATOM 1495 C C . GLU A 1 185 ? 3.845 -1.237 -27.834 1.00 88.94 185 GLU A C 1
ATOM 1497 O O . GLU A 1 185 ? 4.311 -1.176 -28.971 1.00 88.94 185 GLU A O 1
ATOM 1502 N N . MET A 1 186 ? 2.718 -1.912 -27.566 1.00 92.06 186 MET A N 1
ATOM 1503 C CA . MET A 1 186 ? 1.958 -2.606 -28.614 1.00 92.06 186 MET A CA 1
ATOM 1504 C C . MET A 1 186 ? 1.503 -1.649 -29.719 1.00 92.06 186 MET A C 1
ATOM 1506 O O . MET A 1 186 ? 1.555 -1.999 -30.897 1.00 92.06 186 MET A O 1
ATOM 1510 N N . GLY A 1 187 ? 1.073 -0.439 -29.349 1.00 90.75 187 GLY A N 1
ATOM 1511 C CA . GLY A 1 187 ? 0.676 0.603 -30.292 1.00 90.75 187 GLY A CA 1
ATOM 1512 C C . GLY A 1 187 ? 1.842 1.117 -31.140 1.00 90.75 187 GLY A C 1
ATOM 1513 O O . GLY A 1 187 ? 1.692 1.253 -32.350 1.00 90.75 187 GLY A O 1
ATOM 1514 N N . MET A 1 188 ? 3.009 1.355 -30.531 1.00 88.31 188 MET A N 1
ATOM 1515 C CA . MET A 1 188 ? 4.215 1.808 -31.237 1.00 88.31 188 MET A CA 1
ATOM 1516 C C . MET A 1 188 ? 4.778 0.741 -32.184 1.00 88.31 188 MET A C 1
ATOM 1518 O O . MET A 1 188 ? 5.217 1.075 -33.281 1.00 88.31 188 MET A O 1
ATOM 1522 N N . GLN A 1 189 ? 4.760 -0.532 -31.777 1.00 88.81 189 GLN A N 1
ATOM 1523 C CA . GLN A 1 189 ? 5.250 -1.645 -32.598 1.00 88.81 189 GLN A CA 1
ATOM 1524 C C . GLN A 1 189 ? 4.207 -2.162 -33.604 1.00 88.81 189 GLN A C 1
ATOM 1526 O O . GLN A 1 189 ? 4.558 -2.912 -34.513 1.00 88.81 189 GLN A O 1
ATOM 1531 N N . GLY A 1 190 ? 2.926 -1.808 -33.442 1.00 91.38 190 GLY A N 1
ATOM 1532 C CA . GLY A 1 190 ? 1.826 -2.350 -34.246 1.00 91.38 190 GLY A CA 1
ATOM 1533 C C . GLY A 1 190 ? 1.636 -3.864 -34.077 1.00 91.38 190 GLY A C 1
ATOM 1534 O O . GLY A 1 190 ? 1.140 -4.531 -34.983 1.00 91.38 190 GLY A O 1
ATOM 1535 N N . SER A 1 191 ? 2.070 -4.424 -32.945 1.00 91.94 191 SER A N 1
ATOM 1536 C CA . SER A 1 191 ? 2.165 -5.865 -32.704 1.00 91.94 191 SER A CA 1
ATOM 1537 C C . SER A 1 191 ? 1.907 -6.186 -31.233 1.00 91.94 191 SER A C 1
ATOM 1539 O O . SER A 1 191 ? 2.358 -5.473 -30.342 1.00 91.94 191 SER A O 1
ATOM 1541 N N . THR A 1 192 ? 1.221 -7.299 -30.961 1.00 91.81 192 THR A N 1
ATOM 1542 C CA . THR A 1 192 ? 1.106 -7.855 -29.601 1.00 91.81 192 THR A CA 1
ATOM 1543 C C . THR A 1 192 ? 2.333 -8.672 -29.197 1.00 91.81 192 THR A C 1
ATOM 1545 O O . THR A 1 192 ? 2.489 -9.021 -28.027 1.00 91.81 192 THR A O 1
ATOM 1548 N N . ARG A 1 193 ? 3.210 -8.992 -30.153 1.00 92.75 193 ARG A N 1
ATOM 1549 C CA . ARG A 1 193 ? 4.498 -9.631 -29.902 1.00 92.75 193 ARG A CA 1
ATOM 1550 C C . ARG A 1 193 ? 5.535 -8.554 -29.623 1.00 92.75 193 ARG A C 1
ATOM 1552 O O . ARG A 1 193 ? 5.948 -7.867 -30.553 1.00 92.75 193 ARG A O 1
ATOM 1559 N N . LEU A 1 194 ? 5.935 -8.442 -28.361 1.00 89.44 194 LEU A N 1
ATOM 1560 C CA . LEU A 1 194 ? 6.906 -7.470 -27.874 1.00 89.44 194 LEU A CA 1
ATOM 1561 C C . LEU A 1 194 ? 8.251 -8.160 -27.660 1.00 89.44 194 LEU A C 1
ATOM 1563 O O . LEU A 1 194 ? 8.315 -9.180 -26.974 1.00 89.44 194 LEU A O 1
ATOM 1567 N N . CYS A 1 195 ? 9.317 -7.603 -28.228 1.00 87.00 195 CYS A N 1
ATOM 1568 C CA . CYS A 1 195 ? 10.672 -8.133 -28.086 1.00 87.00 195 CYS A CA 1
ATOM 1569 C C . CYS A 1 195 ? 11.539 -7.221 -27.211 1.00 87.00 195 CYS A C 1
ATOM 1571 O O . CYS A 1 195 ? 11.705 -6.042 -27.523 1.00 87.00 195 CYS A O 1
ATOM 1573 N N . SER A 1 196 ? 12.122 -7.786 -26.155 1.00 83.44 196 SER A N 1
ATOM 1574 C CA . SER A 1 196 ? 13.168 -7.158 -25.342 1.00 83.44 196 SER A CA 1
ATOM 1575 C C . SER A 1 196 ? 14.542 -7.677 -25.770 1.00 83.44 196 SER A C 1
ATOM 1577 O O . SER A 1 196 ? 14.701 -8.858 -26.086 1.00 83.44 196 SER A O 1
ATOM 1579 N N . TYR A 1 197 ? 15.543 -6.796 -25.773 1.00 81.38 197 TYR A N 1
ATOM 1580 C CA . TYR A 1 197 ? 16.924 -7.126 -26.132 1.00 81.38 197 TYR A CA 1
ATOM 1581 C C . TYR A 1 197 ? 17.823 -7.020 -24.898 1.00 81.38 197 TYR A C 1
ATOM 1583 O O . TYR A 1 197 ? 18.035 -5.927 -24.376 1.00 81.38 197 TYR A O 1
ATOM 1591 N N . TYR A 1 198 ? 18.382 -8.149 -24.463 1.00 79.12 198 TYR A N 1
ATOM 1592 C CA . TYR A 1 198 ? 19.358 -8.230 -23.377 1.00 79.12 198 TYR A CA 1
ATOM 1593 C C . TYR A 1 198 ? 20.731 -8.563 -23.967 1.00 79.12 198 TYR A C 1
ATOM 1595 O O . TYR A 1 198 ? 21.110 -9.726 -24.114 1.00 79.12 198 TYR A O 1
ATOM 1603 N N . GLY A 1 199 ? 21.465 -7.524 -24.373 1.00 82.31 199 GLY A N 1
ATOM 1604 C CA . GLY A 1 199 ? 22.718 -7.690 -25.111 1.00 82.31 199 GLY A CA 1
ATOM 1605 C C . GLY A 1 199 ? 22.468 -8.328 -26.481 1.00 82.31 199 GLY A C 1
ATOM 1606 O O . GLY A 1 199 ? 21.789 -7.739 -27.317 1.00 82.31 199 GLY A O 1
ATOM 1607 N N . SER A 1 200 ? 23.008 -9.528 -26.708 1.00 82.00 200 SER A N 1
ATOM 1608 C CA . SER A 1 200 ? 22.808 -10.304 -27.941 1.00 82.00 200 SER A CA 1
ATOM 1609 C C . SER A 1 200 ? 21.563 -11.199 -27.924 1.00 82.00 200 SER A C 1
ATOM 1611 O O . SER A 1 200 ? 21.197 -11.745 -28.964 1.00 82.00 200 SER A O 1
ATOM 1613 N N . TYR A 1 201 ? 20.905 -11.366 -26.773 1.00 83.25 201 TYR A N 1
ATOM 1614 C CA . TYR A 1 201 ? 19.728 -12.220 -26.641 1.00 83.25 201 TYR A CA 1
ATOM 1615 C C . TYR A 1 201 ? 18.445 -11.413 -26.861 1.00 83.25 201 TYR A C 1
ATOM 1617 O O . TYR A 1 201 ? 18.168 -10.464 -26.126 1.00 83.25 201 TYR A O 1
ATOM 1625 N N . SER A 1 202 ? 17.647 -11.794 -27.860 1.00 86.50 202 SER A N 1
ATOM 1626 C CA . SER A 1 202 ? 16.303 -11.249 -28.067 1.00 86.50 202 SER A CA 1
ATOM 1627 C C . SER A 1 202 ? 15.263 -12.190 -27.471 1.00 86.50 202 SER A C 1
ATOM 1629 O O . SER A 1 202 ? 15.162 -13.348 -27.881 1.00 86.50 202 SER A O 1
ATOM 1631 N N . TYR A 1 203 ? 14.454 -11.683 -26.552 1.00 87.56 203 TYR A N 1
ATOM 1632 C CA . TYR A 1 203 ? 13.346 -12.415 -25.956 1.00 87.56 203 TYR A CA 1
ATOM 1633 C C . TYR A 1 203 ? 12.031 -11.771 -26.383 1.00 87.56 203 TYR A C 1
ATOM 1635 O O . TYR A 1 203 ? 11.799 -10.597 -26.106 1.00 87.56 203 TYR A O 1
ATOM 1643 N N . CYS A 1 204 ? 11.187 -12.525 -27.087 1.00 90.25 204 CYS A N 1
ATOM 1644 C CA . CYS A 1 204 ? 9.916 -12.024 -27.599 1.00 90.25 204 CYS A CA 1
ATOM 1645 C C . CYS A 1 204 ? 8.741 -12.726 -26.927 1.00 90.25 204 CYS A C 1
ATOM 1647 O O . CYS A 1 204 ? 8.589 -13.941 -27.053 1.00 90.25 204 CYS A O 1
ATOM 1649 N N . GLU A 1 205 ? 7.868 -11.946 -26.303 1.00 91.06 205 GLU A N 1
ATOM 1650 C CA . GLU A 1 205 ? 6.646 -12.419 -25.658 1.00 91.06 205 GLU A CA 1
ATOM 1651 C C . GLU A 1 205 ? 5.428 -11.992 -26.465 1.00 91.06 205 GLU A C 1
ATOM 1653 O O . GLU A 1 205 ? 5.386 -10.880 -26.988 1.00 91.06 205 GLU A O 1
ATOM 1658 N N . THR A 1 206 ? 4.427 -12.866 -26.565 1.00 92.88 206 THR A N 1
ATOM 1659 C CA . THR A 1 206 ? 3.139 -12.503 -27.167 1.00 92.88 206 THR A CA 1
ATOM 1660 C C . THR A 1 206 ? 2.153 -12.167 -26.068 1.00 92.88 206 THR A C 1
ATOM 1662 O O . THR A 1 206 ? 1.917 -12.972 -25.164 1.00 92.88 206 THR A O 1
ATOM 1665 N N . TYR A 1 207 ? 1.577 -10.976 -26.173 1.00 94.00 207 TYR A N 1
ATOM 1666 C CA . TYR A 1 207 ? 0.636 -10.459 -25.205 1.00 94.00 207 TYR A CA 1
ATOM 1667 C C . TYR A 1 207 ? -0.818 -10.660 -25.614 1.00 94.00 207 TYR A C 1
ATOM 1669 O O . TYR A 1 207 ? -1.204 -10.476 -26.769 1.00 94.00 207 TYR A O 1
ATOM 1677 N N . GLN A 1 208 ? -1.659 -10.958 -24.631 1.00 94.94 208 GLN A N 1
ATOM 1678 C CA . GLN A 1 208 ? -3.104 -11.017 -24.785 1.00 94.94 208 GLN A CA 1
ATOM 1679 C C . GLN A 1 208 ? -3.732 -9.707 -24.307 1.00 94.94 208 GLN A C 1
ATOM 1681 O O . GLN A 1 208 ? -3.826 -9.443 -23.107 1.00 94.94 208 GLN A O 1
ATOM 1686 N N . LEU A 1 209 ? -4.205 -8.896 -25.260 1.00 94.75 209 LEU A N 1
ATOM 1687 C CA . LEU A 1 209 ? -4.789 -7.573 -25.003 1.00 94.75 209 LEU A CA 1
ATOM 1688 C C . LEU A 1 209 ? -5.911 -7.608 -23.952 1.00 94.75 209 LEU A C 1
ATOM 1690 O O . LEU A 1 209 ? -5.977 -6.742 -23.082 1.00 94.75 209 LEU A O 1
ATOM 1694 N N . PHE A 1 210 ? -6.769 -8.630 -24.008 1.00 96.19 210 PHE A N 1
ATOM 1695 C CA . PHE A 1 210 ? -7.869 -8.807 -23.061 1.00 96.19 210 PHE A CA 1
ATOM 1696 C C . PHE A 1 210 ? -7.374 -8.848 -21.609 1.00 96.19 210 PHE A C 1
ATOM 1698 O O . PHE A 1 210 ? -7.848 -8.076 -20.777 1.00 96.19 210 PHE A O 1
ATOM 1705 N N . TRP A 1 211 ? -6.381 -9.687 -21.308 1.00 96.19 211 TRP A N 1
ATOM 1706 C CA . TRP A 1 211 ? -5.858 -9.822 -19.949 1.00 96.19 211 TRP A CA 1
ATOM 1707 C C . TRP A 1 211 ? -5.070 -8.595 -19.493 1.00 96.19 211 TRP A C 1
ATOM 1709 O O . TRP A 1 211 ? -5.106 -8.265 -18.308 1.00 96.19 211 TRP A O 1
ATOM 1719 N N . VAL A 1 212 ? -4.431 -7.864 -20.417 1.00 95.69 212 VAL A N 1
ATOM 1720 C CA . VAL A 1 212 ? -3.802 -6.571 -20.098 1.00 95.69 212 VAL A CA 1
ATOM 1721 C C . VAL A 1 212 ? -4.864 -5.601 -19.579 1.00 95.69 212 VAL A C 1
ATOM 1723 O O . VAL A 1 212 ? -4.711 -5.057 -18.488 1.00 95.69 212 VAL A O 1
ATOM 1726 N N . ILE A 1 213 ? -5.988 -5.469 -20.288 1.00 96.31 213 ILE A N 1
ATOM 1727 C CA . ILE A 1 213 ? -7.105 -4.606 -19.881 1.00 96.31 213 ILE A CA 1
ATOM 1728 C C . ILE A 1 213 ? -7.711 -5.083 -18.552 1.00 96.31 213 ILE A C 1
ATOM 1730 O O . ILE A 1 213 ? -7.908 -4.275 -17.644 1.00 96.31 213 ILE A O 1
ATOM 1734 N N . VAL A 1 214 ? -7.965 -6.388 -18.397 1.00 97.12 214 VAL A N 1
ATOM 1735 C CA . VAL A 1 214 ? -8.512 -6.955 -17.150 1.00 97.12 214 VAL A CA 1
ATOM 1736 C C . VAL A 1 214 ? -7.596 -6.660 -15.962 1.00 97.12 214 VAL A C 1
ATOM 1738 O O . VAL A 1 214 ? -8.072 -6.155 -14.947 1.00 97.12 214 VAL A O 1
ATOM 1741 N N . SER A 1 215 ? -6.290 -6.910 -16.082 1.00 95.75 215 SER A N 1
ATOM 1742 C CA . SER A 1 215 ? -5.330 -6.662 -14.998 1.00 95.75 215 SER A CA 1
ATOM 1743 C C . SER A 1 215 ? -5.229 -5.174 -14.631 1.00 95.75 215 SER A C 1
ATOM 1745 O O . SER A 1 215 ? -5.118 -4.838 -13.451 1.00 95.75 215 SER A O 1
ATOM 1747 N N . MET A 1 216 ? -5.356 -4.282 -15.620 1.00 94.19 216 MET A N 1
ATOM 1748 C CA . MET A 1 216 ? -5.334 -2.829 -15.437 1.00 94.19 216 MET A CA 1
ATOM 1749 C C . MET A 1 216 ? -6.565 -2.319 -14.671 1.00 94.19 216 MET A C 1
ATOM 1751 O O . MET A 1 216 ? -6.440 -1.475 -13.784 1.00 94.19 216 MET A O 1
ATOM 1755 N N . PHE A 1 217 ? -7.760 -2.836 -14.984 1.00 94.75 217 PHE A N 1
ATOM 1756 C CA . PHE A 1 217 ? -9.020 -2.384 -14.376 1.00 94.75 217 PHE A CA 1
ATOM 1757 C C . PHE A 1 217 ? -9.445 -3.179 -13.135 1.00 94.75 217 PHE A C 1
ATOM 1759 O O . PHE A 1 217 ? -10.326 -2.728 -12.400 1.00 94.75 217 PHE A O 1
ATOM 1766 N N . TRP A 1 218 ? -8.816 -4.320 -12.851 1.00 95.69 218 TRP A N 1
ATOM 1767 C CA . TRP A 1 218 ? -9.130 -5.150 -11.687 1.00 95.69 218 TRP A CA 1
ATOM 1768 C C . TRP A 1 218 ? -9.060 -4.396 -10.343 1.00 95.69 218 TRP A C 1
ATOM 1770 O O . TRP A 1 218 ? -10.037 -4.451 -9.590 1.00 95.69 218 TRP A O 1
ATOM 1780 N N . PRO A 1 219 ? -8.007 -3.604 -10.040 1.00 93.88 219 PRO A N 1
ATOM 1781 C CA . PRO A 1 219 ? -7.963 -2.806 -8.813 1.00 93.88 219 PRO A CA 1
ATOM 1782 C C . PRO A 1 219 ? -9.105 -1.799 -8.701 1.00 93.88 219 PRO A C 1
ATOM 1784 O O . PRO A 1 219 ? -9.668 -1.629 -7.620 1.00 93.88 219 PRO A O 1
ATOM 1787 N N . LEU A 1 220 ? -9.495 -1.173 -9.815 1.00 92.50 220 LEU A N 1
ATOM 1788 C CA . LEU A 1 220 ? -10.618 -0.238 -9.845 1.00 92.50 220 LEU A CA 1
ATOM 1789 C C . LEU A 1 220 ? -11.942 -0.962 -9.584 1.00 92.50 220 LEU A C 1
ATOM 1791 O O . LEU A 1 220 ? -12.745 -0.478 -8.790 1.00 92.50 220 LEU A O 1
ATOM 1795 N N . ALA A 1 221 ? -12.152 -2.137 -10.181 1.00 95.56 221 ALA A N 1
ATOM 1796 C CA . ALA A 1 221 ? -13.341 -2.952 -9.942 1.00 95.56 221 ALA A CA 1
ATOM 1797 C C . ALA A 1 221 ? -13.463 -3.361 -8.463 1.00 95.56 221 ALA A C 1
ATOM 1799 O O . ALA A 1 221 ? -14.515 -3.154 -7.853 1.00 95.56 221 ALA A O 1
ATOM 1800 N N . CYS A 1 222 ? -12.380 -3.855 -7.851 1.00 95.81 222 CYS A N 1
ATOM 1801 C CA . CYS A 1 222 ? -12.348 -4.185 -6.423 1.00 95.81 222 CYS A CA 1
ATOM 1802 C C . CYS A 1 222 ? -12.567 -2.949 -5.540 1.00 95.81 222 CYS A C 1
ATOM 1804 O O . CYS A 1 222 ? -13.287 -3.014 -4.540 1.00 95.81 222 CYS A O 1
ATOM 1806 N N . TRP A 1 223 ? -11.987 -1.807 -5.913 1.00 94.56 223 TRP A N 1
ATOM 1807 C CA . TRP A 1 223 ? -12.170 -0.556 -5.186 1.00 94.56 223 TRP A CA 1
ATOM 1808 C C . TRP A 1 223 ? -13.627 -0.078 -5.239 1.00 94.56 223 TRP A C 1
ATOM 1810 O O . TRP A 1 223 ? -14.195 0.262 -4.201 1.00 94.56 223 TRP A O 1
ATOM 1820 N N . PHE A 1 224 ? -14.267 -0.110 -6.415 1.00 94.25 224 PHE A N 1
ATOM 1821 C CA . PHE A 1 224 ? -15.685 0.227 -6.570 1.00 94.25 224 PHE A CA 1
ATOM 1822 C C . PHE A 1 224 ? -16.592 -0.746 -5.824 1.00 94.25 224 PHE A C 1
ATOM 1824 O O . PHE A 1 224 ? -17.574 -0.319 -5.218 1.00 94.25 224 PHE A O 1
ATOM 1831 N N . PHE A 1 225 ? -16.250 -2.033 -5.812 1.00 94.88 225 PHE A N 1
ATOM 1832 C CA . PHE A 1 225 ? -16.960 -3.031 -5.024 1.00 94.88 225 PHE A CA 1
ATOM 1833 C C . PHE A 1 225 ? -16.925 -2.696 -3.525 1.00 94.88 225 PHE A C 1
ATOM 1835 O O . PHE A 1 225 ? -17.972 -2.652 -2.877 1.00 94.88 225 PHE A O 1
ATOM 1842 N N . TYR A 1 226 ? -15.757 -2.349 -2.977 1.00 93.81 226 TYR A N 1
ATOM 1843 C CA . TYR A 1 226 ? -15.641 -1.900 -1.585 1.00 93.81 226 TYR A CA 1
ATOM 1844 C C . TYR A 1 226 ? -16.334 -0.551 -1.330 1.00 93.81 226 TYR A C 1
ATOM 1846 O O . TYR A 1 226 ? -16.981 -0.379 -0.296 1.00 93.81 226 TYR A O 1
ATOM 1854 N N . ALA A 1 227 ? -16.286 0.389 -2.278 1.00 91.75 227 ALA A N 1
ATOM 1855 C CA . ALA A 1 227 ? -17.037 1.644 -2.199 1.00 91.75 227 ALA A CA 1
ATOM 1856 C C . ALA A 1 227 ? -18.557 1.403 -2.159 1.00 91.75 227 ALA A C 1
ATOM 1858 O O . ALA A 1 227 ? -19.291 2.085 -1.441 1.00 91.75 227 ALA A O 1
ATOM 1859 N N . TRP A 1 228 ? -19.037 0.409 -2.908 1.00 94.12 228 TRP A N 1
ATOM 1860 C CA . TRP A 1 228 ? -20.432 -0.011 -2.891 1.00 94.12 228 TRP A CA 1
ATOM 1861 C C . TRP A 1 228 ? -20.808 -0.666 -1.558 1.00 94.12 228 TRP A C 1
ATOM 1863 O O . TRP A 1 228 ? -21.851 -0.324 -0.999 1.00 94.12 228 TRP A O 1
ATOM 1873 N N . LEU A 1 229 ? -19.946 -1.521 -0.995 1.00 91.50 229 LEU A N 1
ATOM 1874 C CA . LEU A 1 229 ? -20.153 -2.105 0.336 1.00 91.50 229 LEU A CA 1
ATOM 1875 C C . LEU A 1 229 ? -20.240 -1.034 1.435 1.00 91.50 229 LEU A C 1
ATOM 1877 O O . LEU A 1 229 ? -21.034 -1.174 2.361 1.00 91.50 229 LEU A O 1
ATOM 1881 N N . THR A 1 230 ? -19.481 0.061 1.323 1.00 90.31 230 THR A N 1
ATOM 1882 C CA . THR A 1 230 ? -19.461 1.152 2.316 1.00 90.31 230 THR A CA 1
ATOM 1883 C C . THR A 1 230 ? -20.487 2.260 2.072 1.00 90.31 230 THR A C 1
ATOM 1885 O O . THR A 1 230 ? -20.542 3.234 2.836 1.00 90.31 230 THR A O 1
ATOM 1888 N N . ARG A 1 231 ? -21.336 2.142 1.040 1.00 87.94 231 ARG A N 1
ATOM 1889 C CA . ARG A 1 231 ? -22.275 3.211 0.647 1.00 87.94 231 ARG A CA 1
ATOM 1890 C C . ARG A 1 231 ? -23.270 3.582 1.750 1.00 87.94 231 ARG A C 1
ATOM 1892 O O . ARG A 1 231 ? -23.612 4.752 1.892 1.00 87.94 231 ARG A O 1
ATOM 1899 N N . ASN A 1 232 ? -23.678 2.599 2.553 1.00 86.38 232 ASN A N 1
ATOM 1900 C CA . ASN A 1 232 ? -24.654 2.769 3.633 1.00 86.38 232 ASN A CA 1
ATOM 1901 C C . ASN A 1 232 ? -24.001 3.024 5.003 1.00 86.38 232 ASN A C 1
ATOM 1903 O O . ASN A 1 232 ? -24.703 3.244 5.987 1.00 86.38 232 ASN A O 1
ATOM 1907 N N . GLU A 1 233 ? -22.668 3.024 5.086 1.00 85.19 233 GLU A N 1
ATOM 1908 C CA . GLU A 1 233 ? -21.972 3.193 6.358 1.00 85.19 233 GLU A CA 1
ATOM 1909 C C . GLU A 1 233 ? -22.083 4.628 6.889 1.00 85.19 233 GLU A C 1
ATOM 1911 O O . GLU A 1 233 ? -21.849 5.613 6.181 1.00 85.19 233 GLU A O 1
ATOM 1916 N N . THR A 1 234 ? -22.377 4.766 8.181 1.00 79.75 234 THR A N 1
ATOM 1917 C CA . THR A 1 234 ? -22.496 6.071 8.861 1.00 79.75 234 THR A CA 1
ATOM 1918 C C . THR A 1 234 ? -21.164 6.586 9.407 1.00 79.75 234 THR A C 1
ATOM 1920 O O . THR A 1 234 ? -21.118 7.648 10.026 1.00 79.75 234 THR A O 1
ATOM 1923 N N . GLY A 1 235 ? -20.063 5.855 9.189 1.00 81.62 235 GLY A N 1
ATOM 1924 C CA . GLY A 1 235 ? -18.715 6.185 9.659 1.00 81.62 235 GLY A CA 1
ATOM 1925 C C . GLY A 1 235 ? -18.119 7.416 8.980 1.00 81.62 235 GLY A C 1
ATOM 1926 O O . GLY A 1 235 ? -17.198 7.301 8.175 1.00 81.62 235 GLY A O 1
ATOM 1927 N N . LYS A 1 236 ? -18.631 8.602 9.317 1.00 84.81 236 LYS A N 1
ATOM 1928 C CA . LYS A 1 236 ? -18.267 9.860 8.665 1.00 84.81 236 LYS A CA 1
ATOM 1929 C C . LYS A 1 236 ? -16.766 10.185 8.776 1.00 84.81 236 LYS A C 1
ATOM 1931 O O . LYS A 1 236 ? -16.164 10.591 7.788 1.00 84.81 236 LYS A O 1
ATOM 1936 N N . VAL A 1 237 ? -16.154 9.937 9.940 1.00 85.50 237 VAL A N 1
ATOM 1937 C CA . VAL A 1 237 ? -14.713 10.165 10.177 1.00 85.50 237 VAL A CA 1
ATOM 1938 C C . VAL A 1 237 ? -13.844 9.206 9.363 1.00 85.50 237 VAL A C 1
ATOM 1940 O O . VAL A 1 237 ? -12.921 9.645 8.690 1.00 85.50 237 VAL A O 1
ATOM 1943 N N . ALA A 1 238 ? -14.152 7.907 9.366 1.00 86.50 238 ALA A N 1
ATOM 1944 C CA . ALA A 1 238 ? -13.373 6.918 8.617 1.00 86.50 238 ALA A CA 1
ATOM 1945 C C . ALA A 1 238 ? -13.432 7.176 7.102 1.00 86.50 238 ALA A C 1
ATOM 1947 O O . ALA A 1 238 ? -12.411 7.127 6.421 1.00 86.50 238 ALA A O 1
ATOM 1948 N N . ARG A 1 239 ? -14.608 7.563 6.590 1.00 88.25 239 ARG A N 1
ATOM 1949 C CA . ARG A 1 239 ? -14.772 8.006 5.200 1.00 88.25 239 ARG A CA 1
ATOM 1950 C C . ARG A 1 239 ? -13.938 9.252 4.897 1.00 88.25 239 ARG A C 1
ATOM 1952 O O . ARG A 1 239 ? -13.298 9.322 3.855 1.00 88.25 239 ARG A O 1
ATOM 1959 N N . PHE A 1 240 ? -13.926 10.221 5.806 1.00 87.75 240 PHE A N 1
ATOM 1960 C CA . PHE A 1 240 ? -13.114 11.425 5.663 1.00 87.75 240 PHE A CA 1
ATOM 1961 C C . PHE A 1 240 ? -11.608 11.115 5.643 1.00 87.75 240 PHE A C 1
ATOM 1963 O O . PHE A 1 240 ? -10.901 11.627 4.778 1.00 87.75 240 PHE A O 1
ATOM 1970 N N . LEU A 1 241 ? -11.132 10.228 6.525 1.00 89.81 241 LEU A N 1
ATOM 1971 C CA . LEU A 1 241 ? -9.745 9.752 6.526 1.00 89.81 241 LEU A CA 1
ATOM 1972 C C . LEU A 1 241 ? -9.394 9.036 5.220 1.00 89.81 241 LEU A C 1
ATOM 1974 O O . LEU A 1 241 ? -8.368 9.348 4.625 1.00 89.81 241 LEU A O 1
ATOM 1978 N N . LEU A 1 242 ? -10.265 8.148 4.726 1.00 91.81 242 LEU A N 1
ATOM 1979 C CA . LEU A 1 242 ? -10.076 7.499 3.427 1.00 91.81 242 LEU A CA 1
ATOM 1980 C C . LEU A 1 242 ? -9.973 8.533 2.298 1.00 91.81 242 LEU A C 1
ATOM 1982 O O . LEU A 1 242 ? -9.123 8.399 1.421 1.00 91.81 242 LEU A O 1
ATOM 1986 N N . HIS A 1 243 ? -10.817 9.568 2.307 1.00 92.50 243 HIS A N 1
ATOM 1987 C CA . HIS A 1 243 ? -10.754 10.608 1.284 1.00 92.50 243 HIS A CA 1
ATOM 1988 C C . HIS A 1 243 ? -9.455 11.419 1.360 1.00 92.50 243 HIS A C 1
ATOM 1990 O O . HIS A 1 243 ? -8.868 11.724 0.325 1.00 92.50 243 HIS A O 1
ATOM 1996 N N . GLY A 1 244 ? -8.994 11.740 2.572 1.00 93.19 244 GLY A N 1
ATOM 1997 C CA . GLY A 1 244 ? -7.708 12.397 2.797 1.00 93.19 244 GLY A CA 1
ATOM 1998 C C . GLY A 1 244 ? -6.528 11.543 2.326 1.00 93.19 244 GLY A C 1
ATOM 1999 O O . GLY A 1 244 ? -5.658 12.052 1.627 1.00 93.19 244 GLY A O 1
ATOM 2000 N N . LEU A 1 245 ? -6.534 10.241 2.630 1.00 93.69 245 LEU A N 1
ATOM 2001 C CA . LEU A 1 245 ? -5.525 9.290 2.154 1.00 93.69 245 LEU A CA 1
ATOM 2002 C C . LEU A 1 245 ? -5.528 9.168 0.631 1.00 93.69 245 LEU A C 1
ATOM 2004 O O . LEU A 1 245 ? -4.464 9.146 0.020 1.00 93.69 245 LEU A O 1
ATOM 2008 N N . GLY A 1 246 ? -6.703 9.132 0.002 1.00 94.44 246 GLY A N 1
ATOM 2009 C CA . GLY A 1 246 ? -6.778 9.067 -1.453 1.00 94.44 246 GLY A CA 1
ATOM 2010 C C . GLY A 1 246 ? -6.326 10.337 -2.152 1.00 94.44 246 GLY A C 1
ATOM 2011 O O . GLY A 1 246 ? -5.644 10.269 -3.172 1.00 94.44 246 GLY A O 1
ATOM 2012 N N . PHE A 1 247 ? -6.604 11.494 -1.555 1.00 96.31 247 PHE A N 1
ATOM 2013 C CA . PHE A 1 247 ? -6.012 12.746 -2.000 1.00 96.31 247 PHE A CA 1
ATOM 2014 C C . PHE A 1 247 ? -4.483 12.737 -1.838 1.00 96.31 247 PHE A C 1
ATOM 2016 O O . PHE A 1 247 ? -3.779 13.060 -2.792 1.00 96.31 247 PHE A O 1
ATOM 2023 N N . ALA A 1 248 ? -3.966 12.300 -0.683 1.00 96.56 248 ALA A N 1
ATOM 2024 C CA . ALA A 1 248 ? -2.528 12.170 -0.434 1.00 96.56 248 ALA A CA 1
ATOM 2025 C C . ALA A 1 248 ? -1.849 11.252 -1.462 1.00 96.56 248 ALA A C 1
ATOM 2027 O O . ALA A 1 248 ? -0.799 11.597 -1.998 1.00 96.56 248 ALA A O 1
ATOM 2028 N N . TRP A 1 249 ? -2.476 10.121 -1.793 1.00 96.00 249 TRP A N 1
ATOM 2029 C CA . TRP A 1 249 ? -1.988 9.205 -2.821 1.00 96.00 249 TRP A CA 1
ATOM 2030 C C . TRP A 1 249 ? -1.946 9.849 -4.211 1.00 96.00 249 TRP A C 1
ATOM 2032 O O . TRP A 1 249 ? -0.958 9.705 -4.928 1.00 96.00 249 TRP A O 1
ATOM 2042 N N . GLY A 1 250 ? -2.966 10.633 -4.568 1.00 96.38 250 GLY A N 1
ATOM 2043 C CA . GLY A 1 250 ? -2.949 11.446 -5.784 1.00 96.38 250 GLY A CA 1
ATOM 2044 C C . GLY A 1 250 ? -1.759 12.415 -5.837 1.00 96.38 250 GLY A C 1
ATOM 2045 O O . GLY A 1 250 ? -1.124 12.536 -6.881 1.00 96.38 250 GLY A O 1
ATOM 2046 N N . ILE A 1 251 ? -1.396 13.038 -4.707 1.00 97.62 251 ILE A N 1
ATOM 2047 C CA . ILE A 1 251 ? -0.193 13.882 -4.611 1.00 97.62 251 ILE A CA 1
ATOM 2048 C C . ILE A 1 251 ? 1.087 13.054 -4.781 1.00 97.62 251 ILE A C 1
ATOM 2050 O O . ILE A 1 251 ? 1.981 13.492 -5.493 1.00 97.62 251 ILE A O 1
ATOM 2054 N N . VAL A 1 252 ? 1.184 11.853 -4.201 1.00 96.69 252 VAL A N 1
ATOM 2055 C CA . VAL A 1 252 ? 2.346 10.965 -4.416 1.00 96.69 252 VAL A CA 1
ATOM 2056 C C . VAL A 1 252 ? 2.528 10.655 -5.905 1.00 96.69 252 VAL A C 1
ATOM 2058 O O . VAL A 1 252 ? 3.634 10.778 -6.428 1.00 96.69 252 VAL A O 1
ATOM 2061 N N . LEU A 1 253 ? 1.445 10.317 -6.611 1.00 95.88 253 LEU A N 1
ATOM 2062 C CA . LEU A 1 253 ? 1.482 10.084 -8.058 1.00 95.88 253 LEU A CA 1
ATOM 2063 C C . LEU A 1 253 ? 1.907 11.343 -8.828 1.00 95.88 253 LEU A C 1
ATOM 2065 O O . LEU A 1 253 ? 2.716 11.246 -9.749 1.00 95.88 253 LEU A O 1
ATOM 2069 N N . LEU A 1 254 ? 1.414 12.520 -8.424 1.00 97.44 254 LEU A N 1
ATOM 2070 C CA . LEU A 1 254 ? 1.796 13.800 -9.024 1.00 97.44 254 LEU A CA 1
ATOM 2071 C C . LEU A 1 254 ? 3.299 14.047 -8.870 1.00 97.44 254 LEU A C 1
ATOM 2073 O O . LEU A 1 254 ? 3.972 14.358 -9.849 1.00 97.44 254 LEU A O 1
ATOM 2077 N N . LEU A 1 255 ? 3.829 13.879 -7.656 1.00 97.50 255 LEU A N 1
ATOM 2078 C CA . LEU A 1 255 ? 5.244 14.083 -7.351 1.00 97.50 255 LEU A CA 1
ATOM 2079 C C . LEU A 1 255 ? 6.133 13.087 -8.098 1.00 97.50 255 LEU A C 1
ATOM 2081 O O . LEU A 1 255 ? 7.177 13.483 -8.609 1.00 97.50 255 LEU A O 1
ATOM 2085 N N . ASN A 1 256 ? 5.700 11.832 -8.240 1.00 95.81 256 ASN A N 1
ATOM 2086 C CA . ASN A 1 256 ? 6.397 10.844 -9.065 1.00 95.81 256 ASN A CA 1
ATOM 2087 C C . ASN A 1 256 ? 6.426 11.256 -10.545 1.00 95.81 256 ASN A C 1
ATOM 2089 O O . ASN A 1 256 ? 7.481 11.192 -11.172 1.00 95.81 256 ASN A O 1
ATOM 2093 N N . GLY A 1 257 ? 5.305 11.739 -11.091 1.00 96.19 257 GLY A N 1
ATOM 2094 C CA . GLY A 1 257 ? 5.248 12.258 -12.460 1.00 96.19 257 GLY A CA 1
ATOM 2095 C C . GLY A 1 257 ? 6.157 13.474 -12.668 1.00 96.19 257 GLY A C 1
ATOM 2096 O O . GLY A 1 257 ? 6.915 13.517 -13.634 1.00 96.19 257 GLY A O 1
ATOM 2097 N N . VAL A 1 258 ? 6.150 14.433 -11.736 1.00 97.69 258 VAL A N 1
ATOM 2098 C CA . VAL A 1 258 ? 7.046 15.604 -11.770 1.00 97.69 258 VAL A CA 1
ATOM 2099 C C . VAL A 1 258 ? 8.512 15.185 -11.648 1.00 97.69 258 VAL A C 1
ATOM 2101 O O . VAL A 1 258 ? 9.349 15.722 -12.367 1.00 97.69 258 VAL A O 1
ATOM 2104 N N . ASN A 1 259 ? 8.828 14.201 -10.803 1.00 96.75 259 ASN A N 1
ATOM 2105 C CA . ASN A 1 259 ? 10.176 13.651 -10.689 1.00 96.75 259 ASN A CA 1
ATOM 2106 C C . ASN A 1 259 ? 10.647 13.015 -12.009 1.00 96.75 259 ASN A C 1
ATOM 2108 O O . ASN A 1 259 ? 11.749 13.290 -12.477 1.00 96.75 259 ASN A O 1
ATOM 2112 N N . MET A 1 260 ? 9.815 12.187 -12.643 1.00 95.94 260 MET A N 1
ATOM 2113 C CA . MET A 1 260 ? 10.145 11.578 -13.937 1.00 95.94 260 MET A CA 1
ATOM 2114 C C . MET A 1 260 ? 10.332 12.636 -15.031 1.00 95.94 260 MET A C 1
ATOM 2116 O O . MET A 1 260 ? 11.286 12.555 -15.801 1.00 95.94 260 MET A O 1
ATOM 2120 N N . LEU A 1 261 ? 9.475 13.662 -15.063 1.00 96.75 261 LEU A N 1
ATOM 2121 C CA . LEU A 1 261 ? 9.617 14.792 -15.981 1.00 96.75 261 LEU A CA 1
ATOM 2122 C C . LEU A 1 261 ? 10.917 15.569 -15.721 1.00 96.75 261 LEU A C 1
ATOM 2124 O O . LEU A 1 261 ? 11.634 15.896 -16.663 1.00 96.75 261 LEU A O 1
ATOM 2128 N N . GLY A 1 262 ? 11.241 15.826 -14.452 1.00 96.50 262 GLY A N 1
ATOM 2129 C CA . GLY A 1 262 ? 12.493 16.456 -14.036 1.00 96.50 262 GLY A CA 1
ATOM 2130 C C . GLY A 1 262 ? 13.713 15.678 -14.520 1.00 96.50 262 GLY A C 1
ATOM 2131 O O . GLY A 1 262 ? 14.613 16.280 -15.099 1.00 96.50 262 GLY A O 1
ATOM 2132 N N . ASN A 1 263 ? 13.699 14.348 -14.388 1.00 96.19 263 ASN A N 1
ATOM 2133 C CA . ASN A 1 263 ? 14.777 13.490 -14.878 1.00 96.19 263 ASN A CA 1
ATOM 2134 C C . ASN A 1 263 ? 14.963 13.649 -16.393 1.00 96.19 263 ASN A C 1
ATOM 2136 O O . ASN A 1 263 ? 16.074 13.909 -16.836 1.00 96.19 263 ASN A O 1
ATOM 2140 N N . VAL A 1 264 ? 13.884 13.599 -17.183 1.00 96.25 264 VAL A N 1
ATOM 2141 C CA . VAL A 1 264 ? 13.951 13.811 -18.643 1.00 96.25 264 VAL A CA 1
ATOM 2142 C C . VAL A 1 264 ? 14.540 15.187 -18.984 1.00 96.25 264 VAL A C 1
ATOM 2144 O O . VAL A 1 264 ? 15.438 15.284 -19.824 1.00 96.25 264 VAL A O 1
ATOM 2147 N N . LEU A 1 265 ? 14.063 16.248 -18.326 1.00 96.75 265 LEU A N 1
ATOM 2148 C CA . LEU A 1 265 ? 14.498 17.624 -18.585 1.00 96.75 265 LEU A CA 1
ATOM 2149 C C . LEU A 1 265 ? 15.962 17.853 -18.197 1.00 96.75 265 LEU A C 1
ATOM 2151 O O . LEU A 1 265 ? 16.723 18.424 -18.977 1.00 96.75 265 LEU A O 1
ATOM 2155 N N . PHE A 1 266 ? 16.375 17.399 -17.015 1.00 96.12 266 PHE A N 1
ATOM 2156 C CA . PHE A 1 266 ? 17.754 17.540 -16.562 1.00 96.12 266 PHE A CA 1
ATOM 2157 C C . PHE A 1 266 ? 18.703 16.658 -17.370 1.00 96.12 266 PHE A C 1
ATOM 2159 O O . PHE A 1 266 ? 19.763 17.136 -17.758 1.00 96.12 266 PHE A O 1
ATOM 2166 N N . SER A 1 267 ? 18.332 15.421 -17.707 1.00 95.12 267 SER A N 1
ATOM 2167 C CA . SER A 1 267 ? 19.138 14.581 -18.598 1.00 95.12 267 SER A CA 1
ATOM 2168 C C . SER A 1 267 ? 19.387 15.263 -19.945 1.00 95.12 267 SER A C 1
ATOM 2170 O O . SER A 1 267 ? 20.525 15.284 -20.410 1.00 95.12 267 SER A O 1
ATOM 2172 N N . ALA A 1 268 ? 18.377 15.917 -20.529 1.00 95.25 268 ALA A N 1
ATOM 2173 C CA . ALA A 1 268 ? 18.566 16.732 -21.727 1.00 95.25 268 ALA A CA 1
ATOM 2174 C C . ALA A 1 268 ? 19.494 17.942 -21.485 1.00 95.25 268 ALA A C 1
ATOM 2176 O O . ALA A 1 268 ? 20.394 18.187 -22.287 1.00 95.25 268 ALA A O 1
ATOM 2177 N N . LEU A 1 269 ? 19.324 18.663 -20.369 1.00 96.31 269 LEU A N 1
ATOM 2178 C CA . LEU A 1 269 ? 20.142 19.831 -20.012 1.00 96.31 269 LEU A CA 1
ATOM 2179 C C . LEU A 1 269 ? 21.629 19.486 -19.811 1.00 96.31 269 LEU A C 1
ATOM 2181 O O . LEU A 1 269 ? 22.495 20.263 -20.200 1.00 96.31 269 LEU A O 1
ATOM 2185 N N . TYR A 1 270 ? 21.926 18.315 -19.243 1.00 94.81 270 TYR A N 1
ATOM 2186 C CA . TYR A 1 270 ? 23.288 17.812 -19.034 1.00 94.81 270 TYR A CA 1
ATOM 2187 C C . TYR A 1 270 ? 23.881 17.105 -20.268 1.00 94.81 270 TYR A C 1
ATOM 2189 O O . TYR A 1 270 ? 24.931 16.478 -20.165 1.00 94.81 270 TYR A O 1
ATOM 2197 N N . GLY A 1 271 ? 23.239 17.193 -21.439 1.00 93.75 271 GLY A N 1
ATOM 2198 C CA . GLY A 1 271 ? 23.766 16.629 -22.688 1.00 93.75 271 GLY A CA 1
ATOM 2199 C C . GLY A 1 271 ? 23.598 15.111 -22.829 1.00 93.75 271 GLY A C 1
ATOM 2200 O O . GLY A 1 271 ? 24.259 14.492 -23.660 1.00 93.75 271 GLY A O 1
ATOM 2201 N N . HIS A 1 272 ? 22.699 14.506 -22.051 1.00 93.81 272 HIS A N 1
ATOM 2202 C CA . HIS A 1 272 ? 22.385 13.077 -22.076 1.00 93.81 272 HIS A CA 1
ATOM 2203 C C . HIS A 1 272 ? 20.888 12.837 -22.355 1.00 93.81 272 HIS A C 1
ATOM 2205 O O . HIS A 1 272 ? 20.196 12.275 -21.505 1.00 93.81 272 HIS A O 1
ATOM 2211 N N . PRO A 1 273 ? 20.342 13.274 -23.508 1.00 93.62 273 PRO A N 1
ATOM 2212 C CA . PRO A 1 273 ? 18.920 13.109 -23.799 1.00 93.62 273 PRO A CA 1
ATOM 2213 C C . PRO A 1 273 ? 18.520 11.628 -23.782 1.00 93.62 273 PRO A C 1
ATOM 2215 O O . PRO A 1 273 ? 19.188 10.780 -24.377 1.00 93.62 273 PRO A O 1
ATOM 2218 N N . LEU A 1 274 ? 17.413 11.328 -23.101 1.00 92.50 274 LEU A N 1
ATOM 2219 C CA . LEU A 1 274 ? 16.894 9.967 -22.993 1.00 92.50 274 LEU A CA 1
ATOM 2220 C C . LEU A 1 274 ? 16.203 9.555 -24.303 1.00 92.50 274 LEU A C 1
ATOM 2222 O O . LEU A 1 274 ? 15.464 10.356 -24.887 1.00 92.50 274 LEU A O 1
ATOM 2226 N N . PRO A 1 275 ? 16.399 8.315 -24.780 1.00 90.44 275 PRO A N 1
ATOM 2227 C CA . PRO A 1 275 ? 15.706 7.829 -25.963 1.00 90.44 275 PRO A CA 1
ATOM 2228 C C . PRO A 1 275 ? 14.204 7.676 -25.685 1.00 90.44 275 PRO A C 1
ATOM 2230 O O . PRO A 1 275 ? 13.796 7.329 -24.578 1.00 90.44 275 PRO A O 1
ATOM 2233 N N . LEU A 1 276 ? 13.365 7.849 -26.713 1.00 86.56 276 LEU A N 1
ATOM 2234 C CA . LEU A 1 276 ? 11.899 7.783 -26.577 1.00 86.56 276 LEU A CA 1
ATOM 2235 C C . LEU A 1 276 ? 11.398 6.484 -25.925 1.00 86.56 276 LEU A C 1
ATOM 2237 O O . LEU A 1 276 ? 10.436 6.521 -25.162 1.00 86.56 276 LEU A O 1
ATOM 2241 N N . LYS A 1 277 ? 12.074 5.351 -26.154 1.00 84.44 277 LYS A N 1
ATOM 2242 C CA . LYS A 1 277 ? 11.747 4.064 -25.517 1.00 84.44 277 LYS A CA 1
ATOM 2243 C C . LYS A 1 277 ? 11.873 4.085 -23.986 1.00 84.44 277 LYS A C 1
ATOM 2245 O O . LYS A 1 277 ? 11.140 3.375 -23.313 1.00 84.44 277 LYS A O 1
ATOM 2250 N N . GLU A 1 278 ? 12.758 4.914 -23.428 1.00 87.56 278 GLU A N 1
ATOM 2251 C CA . GLU A 1 278 ? 12.924 5.079 -21.975 1.00 87.56 278 GLU A CA 1
ATOM 2252 C C . GLU A 1 278 ? 11.875 6.028 -21.368 1.00 87.56 278 GLU A C 1
ATOM 2254 O O . GLU A 1 278 ? 11.722 6.073 -20.144 1.00 87.56 278 GLU A O 1
ATOM 2259 N N . ILE A 1 279 ? 11.137 6.753 -22.218 1.00 90.06 279 ILE A N 1
ATOM 2260 C CA . ILE A 1 279 ? 10.066 7.684 -21.837 1.00 90.06 279 ILE A CA 1
ATOM 2261 C C . ILE A 1 279 ? 8.680 7.049 -22.036 1.00 90.06 279 ILE A C 1
ATOM 2263 O O . ILE A 1 279 ? 7.831 7.171 -21.159 1.00 90.06 279 ILE A O 1
ATOM 2267 N N . PHE A 1 280 ? 8.448 6.342 -23.147 1.00 85.69 280 PHE A N 1
ATOM 2268 C CA . PHE A 1 280 ? 7.124 5.815 -23.522 1.00 85.69 280 PHE A CA 1
ATOM 2269 C C . PHE A 1 280 ? 7.067 4.303 -23.778 1.00 85.69 280 PHE A C 1
ATOM 2271 O O . PHE A 1 280 ? 5.979 3.773 -23.995 1.00 85.69 280 PHE A O 1
ATOM 2278 N N . GLY A 1 281 ? 8.202 3.604 -23.772 1.00 79.56 281 GLY A N 1
ATOM 2279 C CA . GLY A 1 281 ? 8.239 2.161 -23.992 1.00 79.56 281 GLY A CA 1
ATOM 2280 C C . GLY A 1 281 ? 7.847 1.295 -22.791 1.00 79.56 281 GLY A C 1
ATOM 2281 O O . GLY A 1 281 ? 7.605 1.776 -21.683 1.00 79.56 281 GLY A O 1
ATOM 2282 N N . ARG A 1 282 ? 7.825 -0.027 -22.993 1.00 79.31 282 ARG A N 1
ATOM 2283 C CA . ARG A 1 282 ? 7.524 -1.028 -21.947 1.00 79.31 282 ARG A CA 1
ATOM 2284 C C . ARG A 1 282 ? 8.429 -0.871 -20.718 1.00 79.31 282 ARG A C 1
ATOM 2286 O O . ARG A 1 282 ? 7.957 -0.894 -19.583 1.00 79.31 282 ARG A O 1
ATOM 2293 N N . GLU A 1 283 ? 9.720 -0.656 -20.951 1.00 80.25 283 GLU A N 1
ATOM 2294 C CA . GLU A 1 283 ? 10.741 -0.447 -19.914 1.00 80.25 283 GLU A CA 1
ATOM 2295 C C . GLU A 1 283 ? 10.946 1.047 -19.584 1.00 80.25 283 GLU A C 1
ATOM 2297 O O . GLU A 1 283 ? 11.983 1.438 -19.050 1.00 80.25 283 GLU A O 1
ATOM 2302 N N . ALA A 1 284 ? 9.973 1.912 -19.906 1.00 83.31 284 ALA A N 1
ATOM 2303 C CA . ALA A 1 284 ? 10.106 3.352 -19.718 1.00 83.31 284 ALA A CA 1
ATOM 2304 C C . ALA A 1 284 ? 10.106 3.779 -18.252 1.00 83.31 284 ALA A C 1
ATOM 2306 O O . ALA A 1 284 ? 9.085 4.174 -17.694 1.00 83.31 284 ALA A O 1
ATOM 2307 N N . ASN A 1 285 ? 11.277 3.783 -17.628 1.00 86.38 285 ASN A N 1
ATOM 2308 C CA . ASN A 1 285 ? 11.453 4.245 -16.252 1.00 86.38 285 ASN A CA 1
ATOM 2309 C C . ASN A 1 285 ? 11.044 5.718 -16.035 1.00 86.38 285 ASN A C 1
ATOM 2311 O O . ASN A 1 285 ? 10.893 6.136 -14.890 1.00 86.38 285 ASN A O 1
ATOM 2315 N N . HIS A 1 286 ? 10.808 6.478 -17.112 1.00 90.44 286 HIS A N 1
ATOM 2316 C CA . HIS A 1 286 ? 10.481 7.902 -17.078 1.00 90.44 286 HIS A CA 1
ATOM 2317 C C . HIS A 1 286 ? 9.111 8.245 -17.689 1.00 90.44 286 HIS A C 1
ATOM 2319 O O . HIS A 1 286 ? 8.938 9.345 -18.218 1.00 90.44 286 HIS A O 1
ATOM 2325 N N . ASN A 1 287 ? 8.122 7.343 -17.623 1.00 89.81 287 ASN A N 1
ATOM 2326 C CA . ASN A 1 287 ? 6.774 7.591 -18.153 1.00 89.81 287 ASN A CA 1
ATOM 2327 C C . ASN A 1 287 ? 5.953 8.576 -17.295 1.00 89.81 287 ASN A C 1
ATOM 2329 O O . ASN A 1 287 ? 4.966 8.222 -16.651 1.00 89.81 287 ASN A O 1
ATOM 2333 N N . PHE A 1 288 ? 6.350 9.848 -17.299 1.00 94.00 288 PHE A N 1
ATOM 2334 C CA . PHE A 1 288 ? 5.727 10.898 -16.493 1.00 94.00 288 PHE A CA 1
ATOM 2335 C C . PHE A 1 288 ? 4.250 11.134 -16.844 1.00 94.00 288 PHE A C 1
ATOM 2337 O O . PHE A 1 288 ? 3.460 11.470 -15.962 1.00 94.00 288 PHE A O 1
ATOM 2344 N N . LEU A 1 289 ? 3.851 10.949 -18.110 1.00 92.19 289 LEU A N 1
ATOM 2345 C CA . LEU A 1 289 ? 2.499 11.259 -18.583 1.00 92.19 289 LEU A CA 1
ATOM 2346 C C . LEU A 1 289 ? 1.443 10.405 -17.871 1.00 92.19 289 LEU A C 1
ATOM 2348 O O . LEU A 1 289 ? 0.426 10.932 -17.418 1.00 92.19 289 LEU A O 1
ATOM 2352 N N . VAL A 1 290 ? 1.701 9.103 -17.728 1.00 91.12 290 VAL A N 1
ATOM 2353 C CA . VAL A 1 290 ? 0.775 8.172 -17.069 1.00 91.12 290 VAL A CA 1
ATOM 2354 C C . VAL A 1 290 ? 0.565 8.556 -15.608 1.00 91.12 290 VAL A C 1
ATOM 2356 O O . VAL A 1 290 ? -0.579 8.639 -15.155 1.00 91.12 290 VAL A O 1
ATOM 2359 N N . TYR A 1 291 ? 1.647 8.867 -14.892 1.00 93.38 291 TYR A N 1
ATOM 2360 C CA . TYR A 1 291 ? 1.574 9.295 -13.496 1.00 93.38 291 TYR A CA 1
ATOM 2361 C C . TYR A 1 291 ? 0.852 10.633 -13.334 1.00 93.38 291 TYR A C 1
ATOM 2363 O O . TYR A 1 291 ? -0.002 10.744 -12.458 1.00 93.38 291 TYR A O 1
ATOM 2371 N N . LEU A 1 292 ? 1.126 11.627 -14.187 1.00 95.12 292 LEU A N 1
ATOM 2372 C CA . LEU A 1 292 ? 0.462 12.933 -14.120 1.00 95.12 292 LEU A CA 1
ATOM 2373 C C . LEU A 1 292 ? -1.042 12.829 -14.403 1.00 95.12 292 LEU A C 1
ATOM 2375 O O . LEU A 1 292 ? -1.845 13.387 -13.657 1.00 95.12 292 LEU A O 1
ATOM 2379 N N . VAL A 1 293 ? -1.447 12.092 -15.442 1.00 93.81 293 VAL A N 1
ATOM 2380 C CA . VAL A 1 293 ? -2.870 11.910 -15.776 1.00 93.81 293 VAL A CA 1
ATOM 2381 C C . VAL A 1 293 ? -3.593 11.160 -14.659 1.00 93.81 293 VAL A C 1
ATOM 2383 O O . VAL A 1 293 ? -4.648 11.606 -14.202 1.00 93.81 293 VAL A O 1
ATOM 2386 N N . LEU A 1 294 ? -3.015 10.058 -14.168 1.00 92.25 294 LEU A N 1
ATOM 2387 C CA . LEU A 1 294 ? -3.604 9.293 -13.071 1.00 92.25 294 LEU A CA 1
ATOM 2388 C C . LEU A 1 294 ? -3.698 10.137 -11.792 1.00 92.25 294 LEU A C 1
ATOM 2390 O O . LEU A 1 294 ? -4.732 10.116 -11.124 1.00 92.25 294 LEU A O 1
ATOM 2394 N N . ALA A 1 295 ? -2.667 10.925 -11.482 1.00 95.31 295 ALA A N 1
ATOM 2395 C CA . ALA A 1 295 ? -2.666 11.839 -10.348 1.00 95.31 295 ALA A CA 1
ATOM 2396 C C . ALA A 1 295 ? -3.813 12.848 -10.430 1.00 95.31 295 ALA A C 1
ATOM 2398 O O . ALA A 1 295 ? -4.564 12.992 -9.468 1.00 95.31 295 ALA A O 1
ATOM 2399 N N . LEU A 1 296 ? -4.000 13.500 -11.582 1.00 95.88 296 LEU A N 1
ATOM 2400 C CA . LEU A 1 296 ? -5.079 14.469 -11.783 1.00 95.88 296 LEU A CA 1
ATOM 2401 C C . LEU A 1 296 ? -6.464 13.831 -11.617 1.00 95.88 296 LEU A C 1
ATOM 2403 O O . LEU A 1 296 ? -7.331 14.422 -10.971 1.00 95.88 296 LEU A O 1
ATOM 2407 N N . ILE A 1 297 ? -6.663 12.617 -12.138 1.00 94.00 297 ILE A N 1
ATOM 2408 C CA . ILE A 1 297 ? -7.921 11.873 -11.981 1.00 94.00 297 ILE A CA 1
ATOM 2409 C C . ILE A 1 297 ? -8.168 11.547 -10.503 1.00 94.00 297 ILE A C 1
ATOM 2411 O O . ILE A 1 297 ? -9.225 11.883 -9.967 1.00 94.00 297 ILE A O 1
ATOM 2415 N N . VAL A 1 298 ? -7.193 10.934 -9.825 1.00 93.81 298 VAL A N 1
ATOM 2416 C CA . VAL A 1 298 ? -7.310 10.533 -8.414 1.00 93.81 298 VAL A CA 1
ATOM 2417 C C . VAL A 1 298 ? -7.535 11.761 -7.530 1.00 93.81 298 VAL A C 1
ATOM 2419 O O . VAL A 1 298 ? -8.494 11.797 -6.759 1.00 93.81 298 VAL A O 1
ATOM 2422 N N . MET A 1 299 ? -6.720 12.806 -7.681 1.00 94.81 299 MET A N 1
ATOM 2423 C CA . MET A 1 299 ? -6.885 14.060 -6.947 1.00 94.81 299 MET A CA 1
ATOM 2424 C C . MET A 1 299 ? -8.256 14.685 -7.205 1.00 94.81 299 MET A C 1
ATOM 2426 O O . MET A 1 299 ? -8.926 15.069 -6.251 1.00 94.81 299 MET A O 1
ATOM 2430 N N . GLY A 1 300 ? -8.703 14.760 -8.461 1.00 94.25 300 GLY A N 1
ATOM 2431 C CA . GLY A 1 300 ? -10.000 15.331 -8.823 1.00 94.25 300 GLY A CA 1
ATOM 2432 C C . GLY A 1 300 ? -11.168 14.592 -8.167 1.00 94.25 300 GLY A C 1
ATOM 2433 O O . GLY A 1 300 ? -12.022 15.220 -7.533 1.00 94.25 300 GLY A O 1
ATOM 2434 N N . VAL A 1 301 ? -11.169 13.256 -8.241 1.00 93.31 301 VAL A N 1
ATOM 2435 C CA . VAL A 1 301 ? -12.182 12.404 -7.600 1.00 93.31 301 VAL A CA 1
ATOM 2436 C C . VAL A 1 301 ? -12.185 12.613 -6.087 1.00 93.31 301 VAL A C 1
ATOM 2438 O O . VAL A 1 301 ? -13.245 12.840 -5.498 1.00 93.31 301 VAL A O 1
ATOM 2441 N N . TYR A 1 302 ? -11.017 12.592 -5.443 1.00 92.81 302 TYR A N 1
ATOM 2442 C CA . TYR A 1 302 ? -10.938 12.699 -3.989 1.00 92.81 302 TYR A CA 1
ATOM 2443 C C . TYR A 1 302 ? -11.201 14.107 -3.462 1.00 92.81 302 TYR A C 1
ATOM 2445 O O . TYR A 1 302 ? -11.858 14.234 -2.433 1.00 92.81 302 TYR A O 1
ATOM 2453 N N . VAL A 1 303 ? -10.813 15.165 -4.177 1.00 93.81 303 VAL A N 1
ATOM 2454 C CA . VAL A 1 303 ? -11.211 16.545 -3.851 1.00 93.81 303 VAL A CA 1
ATOM 2455 C C . VAL A 1 303 ? -12.726 16.701 -3.958 1.00 93.81 303 VAL A C 1
ATOM 2457 O O . VAL A 1 303 ? -13.343 17.302 -3.077 1.00 93.81 303 VAL A O 1
ATOM 2460 N N . TRP A 1 304 ? -13.351 16.128 -4.991 1.00 93.31 304 TRP A N 1
ATOM 2461 C CA . TRP A 1 304 ? -14.805 16.154 -5.143 1.00 93.31 304 TRP A CA 1
ATOM 2462 C C . TRP A 1 304 ? -15.519 15.395 -4.014 1.00 93.31 304 TRP A C 1
ATOM 2464 O O . TRP A 1 304 ? -16.439 15.936 -3.389 1.00 93.31 304 TRP A O 1
ATOM 2474 N N . LEU A 1 305 ? -15.066 14.180 -3.690 1.00 90.19 305 LEU A N 1
ATOM 2475 C CA . LEU A 1 305 ? -15.595 13.381 -2.578 1.00 90.19 305 LEU A CA 1
ATOM 2476 C C . LEU A 1 305 ? -15.405 14.080 -1.227 1.00 90.19 305 LEU A C 1
ATOM 2478 O O . LEU A 1 305 ? -16.308 14.078 -0.384 1.00 90.19 305 LEU A O 1
ATOM 2482 N N . TYR A 1 306 ? -14.256 14.719 -1.029 1.00 87.50 306 TYR A N 1
ATOM 2483 C CA . TYR A 1 306 ? -13.951 15.499 0.159 1.00 87.50 306 TYR A CA 1
ATOM 2484 C C . TYR A 1 306 ? -14.880 16.712 0.271 1.00 87.50 306 TYR A C 1
ATOM 2486 O O . TYR A 1 306 ? -15.550 16.886 1.287 1.00 87.50 306 TYR A O 1
ATOM 2494 N N . ALA A 1 307 ? -15.030 17.498 -0.800 1.00 88.62 307 ALA A N 1
ATOM 2495 C CA . ALA A 1 307 ? -15.942 18.639 -0.853 1.00 88.62 307 ALA A CA 1
ATOM 2496 C C . ALA A 1 307 ? -17.404 18.232 -0.602 1.00 88.62 307 ALA A C 1
ATOM 2498 O O . ALA A 1 307 ? -18.141 18.955 0.075 1.00 88.62 307 ALA A O 1
ATOM 2499 N N . ARG A 1 308 ? -17.826 17.061 -1.094 1.00 88.12 308 ARG A N 1
ATOM 2500 C CA . ARG A 1 308 ? -19.146 16.490 -0.797 1.00 88.12 308 ARG A CA 1
ATOM 2501 C C . ARG A 1 308 ? -19.294 16.150 0.687 1.00 88.12 308 ARG A C 1
ATOM 2503 O O . ARG A 1 308 ? -20.326 16.480 1.265 1.00 88.12 308 ARG A O 1
ATOM 2510 N N . GLY A 1 309 ? -18.274 15.558 1.310 1.00 83.88 309 GLY A N 1
ATOM 2511 C CA . GLY A 1 309 ? -18.252 15.282 2.751 1.00 83.88 309 GLY A CA 1
ATOM 2512 C C . GLY A 1 309 ? -18.342 16.553 3.603 1.00 83.88 309 GLY A C 1
ATOM 2513 O O . GLY A 1 309 ? -19.113 16.604 4.558 1.00 83.88 309 GLY A O 1
ATOM 2514 N N . MET A 1 310 ? -17.649 17.621 3.203 1.00 84.38 310 MET A N 1
ATOM 2515 C CA . MET A 1 310 ? -17.714 18.927 3.874 1.00 84.38 310 MET A CA 1
ATOM 2516 C C . MET A 1 310 ? -19.122 19.539 3.843 1.00 84.38 310 MET A C 1
ATOM 2518 O O . MET A 1 310 ? -19.559 20.150 4.814 1.00 84.38 310 MET A O 1
ATOM 2522 N N . ARG A 1 311 ? -19.875 19.352 2.748 1.00 85.69 311 ARG A N 1
ATOM 2523 C CA . ARG A 1 311 ? -21.271 19.825 2.646 1.00 85.69 311 ARG A CA 1
ATOM 2524 C C . ARG A 1 311 ? -22.225 19.104 3.602 1.00 85.69 311 ARG A C 1
ATOM 2526 O O . ARG A 1 311 ? -23.290 19.635 3.879 1.00 85.69 311 ARG A O 1
ATOM 2533 N N . GLN A 1 312 ? -21.847 17.936 4.117 1.00 83.75 312 GLN A N 1
ATOM 2534 C CA . GLN A 1 312 ? -22.639 17.166 5.081 1.00 83.75 312 GLN A CA 1
ATOM 2535 C C . GLN A 1 312 ? -22.393 17.591 6.543 1.00 83.75 312 GLN A C 1
ATOM 2537 O O . GLN A 1 312 ? -22.799 16.874 7.459 1.00 83.75 312 GLN A O 1
ATOM 2542 N N . GLY A 1 313 ? -21.713 18.725 6.764 1.00 80.88 313 GLY A N 1
ATOM 2543 C CA . GLY A 1 313 ? -21.497 19.309 8.091 1.00 80.88 313 GLY A CA 1
ATOM 2544 C C . GLY A 1 313 ? -20.459 18.575 8.939 1.00 80.88 313 GLY A C 1
ATOM 2545 O O . GLY A 1 313 ? -20.521 18.632 10.158 1.00 80.88 313 GLY A O 1
ATOM 2546 N N . LEU A 1 314 ? -19.537 17.836 8.311 1.00 79.50 314 LEU A N 1
ATOM 2547 C CA . LEU A 1 314 ? -18.505 17.090 9.036 1.00 79.50 314 LEU A CA 1
ATOM 2548 C C . LEU A 1 314 ? -17.427 17.971 9.651 1.00 79.50 314 LEU A C 1
ATOM 2550 O O . LEU A 1 314 ? -16.953 17.695 10.745 1.00 79.50 314 LEU A O 1
ATOM 2554 N N . LEU A 1 315 ? -17.027 18.987 8.901 1.00 83.06 315 LEU A N 1
ATOM 2555 C CA . LEU A 1 315 ? -15.998 19.950 9.243 1.00 83.06 315 LEU A CA 1
ATOM 2556 C C . LEU A 1 315 ? -16.392 21.276 8.603 1.00 83.06 315 LEU A C 1
ATOM 2558 O O . LEU A 1 315 ? -17.065 21.314 7.566 1.00 83.06 315 LEU A O 1
ATOM 2562 N N . GLU A 1 316 ? -15.928 22.367 9.191 1.00 87.00 316 GLU A N 1
ATOM 2563 C CA . GLU A 1 316 ? -16.097 23.683 8.602 1.00 87.00 316 GLU A CA 1
ATOM 2564 C C . GLU A 1 316 ? -15.263 23.814 7.324 1.00 87.00 316 GLU A C 1
ATOM 2566 O O . GLU A 1 316 ? -14.094 23.423 7.267 1.00 87.00 316 GLU A O 1
ATOM 2571 N N . ARG A 1 317 ? -15.856 24.391 6.270 1.00 87.50 317 ARG A N 1
ATOM 2572 C CA . ARG A 1 317 ? -15.191 24.619 4.974 1.00 87.50 317 ARG A CA 1
ATOM 2573 C C . ARG A 1 317 ? -13.775 25.218 5.081 1.00 87.50 317 ARG A C 1
ATOM 2575 O O . ARG A 1 317 ? -12.912 24.712 4.357 1.00 87.50 317 ARG A O 1
ATOM 2582 N N . PRO A 1 318 ? -13.502 26.254 5.907 1.00 90.38 318 PRO A N 1
ATOM 2583 C CA . PRO A 1 318 ? -12.145 26.785 6.061 1.00 90.38 318 PRO A CA 1
ATOM 2584 C C . PRO A 1 318 ? -11.163 25.740 6.604 1.00 90.38 318 PRO A C 1
ATOM 2586 O O . PRO A 1 318 ? -10.100 25.552 6.010 1.00 90.38 318 PRO A O 1
ATOM 2589 N N . VAL A 1 319 ? -11.542 25.000 7.649 1.00 91.12 319 VAL A N 1
ATOM 2590 C CA . VAL A 1 319 ? -10.707 23.955 8.262 1.00 91.12 319 VAL A CA 1
ATOM 2591 C C . VAL A 1 319 ? -10.400 22.843 7.261 1.00 91.12 319 VAL A C 1
ATOM 2593 O O . VAL A 1 319 ? -9.242 22.472 7.088 1.00 91.12 319 VAL A O 1
ATOM 2596 N N . GLY A 1 320 ? -11.402 22.359 6.519 1.00 90.81 320 GLY A N 1
ATOM 2597 C CA . GLY A 1 320 ? -11.189 21.304 5.521 1.00 90.81 320 GLY A CA 1
ATOM 2598 C C . GLY A 1 320 ? -10.216 21.702 4.405 1.00 90.81 320 GLY A C 1
ATOM 2599 O O . GLY A 1 320 ? -9.400 20.891 3.978 1.00 90.81 320 GLY A O 1
ATOM 2600 N N . ARG A 1 321 ? -10.233 22.966 3.955 1.00 93.38 321 ARG A N 1
ATOM 2601 C CA . ARG A 1 321 ? -9.237 23.455 2.981 1.00 93.38 321 ARG A CA 1
ATOM 2602 C C . ARG A 1 321 ? -7.827 23.446 3.564 1.00 93.38 321 ARG A C 1
ATOM 2604 O O . ARG A 1 321 ? -6.895 23.050 2.873 1.00 93.38 321 ARG A O 1
ATOM 2611 N N . LEU A 1 322 ? -7.672 23.856 4.821 1.00 95.88 322 LEU A N 1
ATOM 2612 C CA . LEU A 1 322 ? -6.376 23.859 5.498 1.00 95.88 322 LEU A CA 1
ATOM 2613 C C . LEU A 1 322 ? -5.859 22.439 5.762 1.00 95.88 322 LEU A C 1
ATOM 2615 O O . LEU A 1 322 ? -4.657 22.219 5.664 1.00 95.88 322 LEU A O 1
ATOM 2619 N N . ILE A 1 323 ? -6.743 21.466 6.009 1.00 95.00 323 ILE A N 1
ATOM 2620 C CA . ILE A 1 323 ? -6.374 20.043 6.085 1.00 95.00 323 ILE A CA 1
ATOM 2621 C C . ILE A 1 323 ? -5.838 19.548 4.738 1.00 95.00 323 ILE A C 1
ATOM 2623 O O . ILE A 1 323 ? -4.800 18.893 4.711 1.00 95.00 323 ILE A O 1
ATOM 2627 N N . LEU A 1 324 ? -6.495 19.873 3.617 1.00 95.50 324 LEU A N 1
ATOM 2628 C CA . LEU A 1 324 ? -5.976 19.509 2.293 1.00 95.50 324 LEU A CA 1
ATOM 2629 C C . LEU A 1 324 ? -4.600 20.134 2.045 1.00 95.50 324 LEU A C 1
ATOM 2631 O O . LEU A 1 324 ? -3.700 19.434 1.594 1.00 95.50 324 LEU A O 1
ATOM 2635 N N . VAL A 1 325 ? -4.409 21.410 2.400 1.00 97.06 325 VAL A N 1
ATOM 2636 C CA . VAL A 1 325 ? -3.093 22.064 2.320 1.00 97.06 325 VAL A CA 1
ATOM 2637 C C . VAL A 1 325 ? -2.066 21.330 3.180 1.00 97.06 325 VAL A C 1
ATOM 2639 O O . VAL A 1 325 ? -0.998 21.017 2.674 1.00 97.06 325 VAL A O 1
ATOM 2642 N N . ALA A 1 326 ? -2.395 20.981 4.426 1.00 97.62 326 ALA A N 1
ATOM 2643 C CA . ALA A 1 326 ? -1.511 20.216 5.305 1.00 97.62 326 ALA A CA 1
ATOM 2644 C C . ALA A 1 326 ? -1.118 18.854 4.712 1.00 97.62 326 ALA A C 1
ATOM 2646 O O . ALA A 1 326 ? 0.045 18.469 4.807 1.00 97.62 326 ALA A O 1
ATOM 2647 N N . ILE A 1 327 ? -2.046 18.153 4.051 1.00 97.50 327 ILE A N 1
ATOM 2648 C CA . ILE A 1 327 ? -1.746 16.900 3.345 1.00 97.50 327 ILE A CA 1
ATOM 2649 C C . ILE A 1 327 ? -0.747 17.145 2.208 1.00 97.50 327 ILE A C 1
ATOM 2651 O O . ILE A 1 327 ? 0.247 16.426 2.126 1.00 97.50 327 ILE A O 1
ATOM 2655 N N . VAL A 1 328 ? -0.966 18.161 1.362 1.00 98.06 328 VAL A N 1
ATOM 2656 C CA . VAL A 1 328 ? -0.010 18.501 0.290 1.00 98.06 328 VAL A CA 1
ATOM 2657 C C . VAL A 1 328 ? 1.356 18.843 0.887 1.00 98.06 328 VAL A C 1
ATOM 2659 O O . VAL A 1 328 ? 2.358 18.293 0.443 1.00 98.06 328 VAL A O 1
ATOM 2662 N N . THR A 1 329 ? 1.400 19.675 1.933 1.00 98.38 329 THR A N 1
ATOM 2663 C CA . THR A 1 329 ? 2.634 20.044 2.641 1.00 98.38 329 THR A CA 1
ATOM 2664 C C . THR A 1 329 ? 3.390 18.809 3.126 1.00 98.38 329 THR A C 1
ATOM 2666 O O . THR A 1 329 ? 4.581 18.690 2.859 1.00 98.38 329 THR A O 1
ATOM 2669 N N . ILE A 1 330 ? 2.708 17.874 3.795 1.00 98.12 330 ILE A N 1
ATOM 2670 C CA . ILE A 1 330 ? 3.304 16.643 4.331 1.00 98.12 330 ILE A CA 1
ATOM 2671 C C . ILE A 1 330 ? 3.874 15.762 3.214 1.00 98.12 330 ILE A C 1
ATOM 2673 O O . ILE A 1 330 ? 5.016 15.312 3.302 1.00 98.12 330 ILE A O 1
ATOM 2677 N N . VAL A 1 331 ? 3.095 15.508 2.162 1.00 97.88 331 VAL A N 1
ATOM 2678 C CA . VAL A 1 331 ? 3.512 14.598 1.086 1.00 97.88 331 VAL A CA 1
ATOM 2679 C C . VAL A 1 331 ? 4.658 15.210 0.272 1.00 97.88 331 VAL A C 1
ATOM 2681 O O . VAL A 1 331 ? 5.647 14.528 0.005 1.00 97.88 331 VAL A O 1
ATOM 2684 N N . SER A 1 332 ? 4.590 16.509 -0.045 1.00 98.38 332 SER A N 1
ATOM 2685 C CA . SER A 1 332 ? 5.685 17.232 -0.706 1.00 98.38 332 SER A CA 1
ATOM 2686 C C . SER A 1 332 ? 6.953 17.283 0.149 1.00 98.38 332 SER A C 1
ATOM 2688 O O . SER A 1 332 ? 8.047 17.128 -0.392 1.00 98.38 332 SER A O 1
ATOM 2690 N N . ALA A 1 333 ? 6.825 17.431 1.473 1.00 98.19 333 ALA A N 1
ATOM 2691 C CA . ALA A 1 333 ? 7.963 17.371 2.388 1.00 98.19 333 ALA A CA 1
ATOM 2692 C C . ALA A 1 333 ? 8.652 16.006 2.309 1.00 98.19 333 ALA A C 1
ATOM 2694 O O . ALA A 1 333 ? 9.877 15.945 2.267 1.00 98.19 333 ALA A O 1
ATOM 2695 N N . GLY A 1 334 ? 7.867 14.924 2.240 1.00 96.88 334 GLY A N 1
ATOM 2696 C CA . GLY A 1 334 ? 8.377 13.570 2.047 1.00 96.88 334 GLY A CA 1
ATOM 2697 C C . GLY A 1 334 ? 9.302 13.477 0.835 1.00 96.88 334 GLY A C 1
ATOM 2698 O O . GLY A 1 334 ? 10.458 13.091 0.987 1.00 96.88 334 GLY A O 1
ATOM 2699 N N . SER A 1 335 ? 8.842 13.905 -0.345 1.00 97.38 335 SER A N 1
ATOM 2700 C CA . SER A 1 335 ? 9.689 13.932 -1.546 1.00 97.38 335 SER A CA 1
ATOM 2701 C C . SER A 1 335 ? 10.917 14.823 -1.370 1.00 97.38 335 SER A C 1
ATOM 2703 O O . SER A 1 335 ? 12.023 14.374 -1.645 1.00 97.38 335 SER A O 1
ATOM 2705 N N . PHE A 1 336 ? 10.762 16.042 -0.848 1.00 98.38 336 PHE A N 1
ATOM 2706 C CA . PHE A 1 336 ? 11.882 16.967 -0.653 1.00 98.38 336 PHE A CA 1
ATOM 2707 C C . PHE A 1 336 ? 12.994 16.358 0.216 1.00 98.38 336 PHE A C 1
ATOM 2709 O O . PHE A 1 336 ? 14.153 16.310 -0.194 1.00 98.38 336 PHE A O 1
ATOM 2716 N N . TRP A 1 337 ? 12.637 15.835 1.392 1.00 98.12 337 TRP A N 1
ATOM 2717 C CA . TRP A 1 337 ? 13.600 15.279 2.342 1.00 98.12 337 TRP A CA 1
ATOM 2718 C C . TRP A 1 337 ? 14.185 13.940 1.890 1.00 98.12 337 TRP A C 1
ATOM 2720 O O . TRP A 1 337 ? 15.365 13.694 2.136 1.00 98.12 337 TRP A O 1
ATOM 2730 N N . VAL A 1 338 ? 13.416 13.105 1.177 1.00 97.69 338 VAL A N 1
ATOM 2731 C CA . VAL A 1 338 ? 13.959 11.912 0.503 1.00 97.69 338 VAL A CA 1
ATOM 2732 C C . VAL A 1 338 ? 14.997 12.318 -0.542 1.00 97.69 338 VAL A C 1
ATOM 2734 O O . VAL A 1 338 ? 16.072 11.728 -0.580 1.00 97.69 338 VAL A O 1
ATOM 2737 N N . GLY A 1 339 ? 14.728 13.358 -1.335 1.00 97.56 339 GLY A N 1
ATOM 2738 C CA . GLY A 1 339 ? 15.687 13.911 -2.289 1.00 97.56 339 GLY A CA 1
ATOM 2739 C C . GLY A 1 339 ? 16.969 14.402 -1.612 1.00 97.56 339 GLY A C 1
ATOM 2740 O O . GLY A 1 339 ? 18.059 14.033 -2.035 1.00 97.56 339 GLY A O 1
ATOM 2741 N N . CYS A 1 340 ? 16.860 15.157 -0.513 1.00 98.19 340 CYS A N 1
ATOM 2742 C CA . CYS A 1 340 ? 18.019 15.573 0.289 1.00 98.19 340 CYS A CA 1
ATOM 2743 C C . CYS A 1 340 ? 18.812 14.382 0.851 1.00 98.19 340 CYS A C 1
ATOM 2745 O O . CYS A 1 340 ? 20.043 14.413 0.848 1.00 98.19 340 CYS A O 1
ATOM 2747 N N . GLY A 1 341 ? 18.125 13.332 1.310 1.00 97.56 341 GLY A N 1
ATOM 2748 C CA . GLY A 1 341 ? 18.761 12.091 1.748 1.00 97.56 341 GLY A CA 1
ATOM 2749 C C . GLY A 1 341 ? 19.517 11.412 0.612 1.00 97.56 341 GLY A C 1
ATOM 2750 O O . GLY A 1 341 ? 20.704 11.147 0.733 1.00 97.56 341 GLY A O 1
ATOM 2751 N N . LEU A 1 342 ? 18.885 11.216 -0.542 1.00 97.25 342 LEU A N 1
ATOM 2752 C CA . LEU A 1 342 ? 19.555 10.611 -1.694 1.00 97.25 342 LEU A CA 1
ATOM 2753 C C . LEU A 1 342 ? 20.769 11.428 -2.161 1.00 97.25 342 LEU A C 1
ATOM 2755 O O . LEU A 1 342 ? 21.794 10.839 -2.493 1.00 97.25 342 LEU A O 1
ATOM 2759 N N . THR A 1 343 ? 20.709 12.762 -2.100 1.00 97.62 343 THR A N 1
ATOM 2760 C CA . THR A 1 343 ? 21.863 13.639 -2.360 1.00 97.62 343 THR A CA 1
ATOM 2761 C C . THR A 1 343 ? 23.018 13.346 -1.402 1.00 97.62 343 THR A C 1
ATOM 2763 O O . THR A 1 343 ? 24.159 13.200 -1.834 1.00 97.62 343 THR A O 1
ATOM 2766 N N . LEU A 1 344 ? 22.735 13.228 -0.102 1.00 97.12 344 LEU A N 1
ATOM 2767 C CA . LEU A 1 344 ? 23.745 12.928 0.913 1.00 97.12 344 LEU A CA 1
ATOM 2768 C C . LEU A 1 344 ? 24.317 11.512 0.745 1.00 97.12 344 LEU A C 1
ATOM 2770 O O . LEU A 1 344 ? 25.530 11.331 0.795 1.00 97.12 344 LEU A O 1
ATOM 2774 N N . TYR A 1 345 ? 23.464 10.525 0.477 1.00 97.06 345 TYR A N 1
ATOM 2775 C CA . TYR A 1 345 ? 23.874 9.163 0.138 1.00 97.06 345 TYR A CA 1
ATOM 2776 C C . TYR A 1 345 ? 24.800 9.129 -1.091 1.00 97.06 345 TYR A C 1
ATOM 2778 O O . TYR A 1 345 ? 25.859 8.502 -1.049 1.00 97.06 345 TYR A O 1
ATOM 2786 N N . ASN A 1 346 ? 24.449 9.847 -2.158 1.00 96.25 346 ASN A N 1
ATOM 2787 C CA . ASN A 1 346 ? 25.243 9.914 -3.384 1.00 96.25 346 ASN A CA 1
ATOM 2788 C C . ASN A 1 346 ? 26.562 10.667 -3.194 1.00 96.25 346 ASN A C 1
ATOM 2790 O O . ASN A 1 346 ? 27.567 10.281 -3.791 1.00 96.25 346 ASN A O 1
ATOM 2794 N N . ALA A 1 347 ? 26.591 11.683 -2.328 1.00 96.12 347 ALA A N 1
ATOM 2795 C CA . ALA A 1 347 ? 27.827 12.348 -1.929 1.00 96.12 347 ALA A CA 1
ATOM 2796 C C . ALA A 1 347 ? 28.783 11.379 -1.211 1.00 96.12 347 ALA A C 1
ATOM 2798 O O . ALA A 1 347 ? 29.973 11.365 -1.513 1.00 96.12 347 ALA A O 1
ATOM 2799 N N . LEU A 1 348 ? 28.263 10.524 -0.320 1.00 94.12 348 LEU A N 1
ATOM 2800 C CA . LEU A 1 348 ? 29.051 9.487 0.364 1.00 94.12 348 LEU A CA 1
ATOM 2801 C C . LEU A 1 348 ? 29.548 8.386 -0.590 1.00 94.12 348 LEU A C 1
ATOM 2803 O O . LEU A 1 348 ? 30.585 7.780 -0.341 1.00 94.12 348 LEU A O 1
ATOM 2807 N N . GLN A 1 349 ? 28.805 8.106 -1.664 1.00 94.25 349 GLN A N 1
ATOM 2808 C CA . GLN A 1 349 ? 29.152 7.107 -2.685 1.00 94.25 349 GLN A CA 1
ATOM 2809 C C . GLN A 1 349 ? 30.038 7.659 -3.815 1.00 94.25 349 GLN A C 1
ATOM 2811 O O . GLN A 1 349 ? 30.527 6.869 -4.615 1.00 94.25 349 GLN A O 1
ATOM 2816 N N . LEU A 1 350 ? 30.228 8.984 -3.911 1.00 93.19 350 LEU A N 1
ATOM 2817 C CA . LEU A 1 350 ? 30.821 9.647 -5.085 1.00 93.19 350 LEU A CA 1
ATOM 2818 C C . LEU A 1 350 ? 30.119 9.224 -6.392 1.00 93.19 350 LEU A C 1
ATOM 2820 O O . LEU A 1 35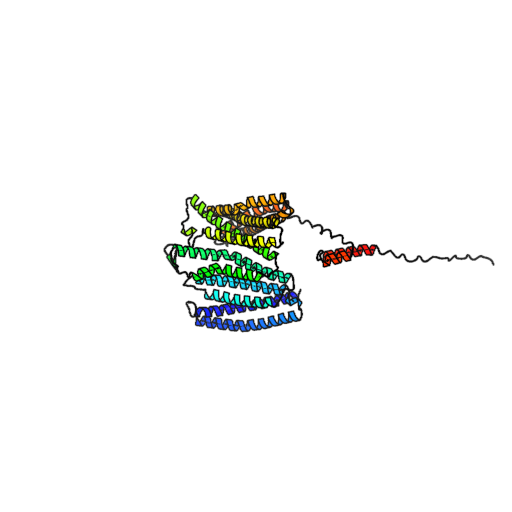0 ? 30.760 8.867 -7.380 1.00 93.19 350 LEU A O 1
ATOM 2824 N N . ALA A 1 351 ? 28.782 9.224 -6.362 1.00 91.06 351 ALA A N 1
ATOM 2825 C CA . ALA A 1 351 ? 27.950 8.691 -7.436 1.00 91.06 351 ALA A CA 1
ATOM 2826 C C . ALA A 1 351 ? 28.033 9.504 -8.744 1.00 91.06 351 ALA A C 1
ATOM 2828 O O . ALA A 1 351 ? 28.456 10.664 -8.769 1.00 91.06 351 ALA A O 1
ATOM 2829 N N . ASP A 1 352 ? 27.576 8.881 -9.831 1.00 92.44 352 ASP A N 1
ATOM 2830 C CA . ASP A 1 352 ? 27.592 9.439 -11.181 1.00 92.44 352 ASP A CA 1
ATOM 2831 C C . ASP A 1 352 ? 26.537 10.540 -11.408 1.00 92.44 352 ASP A C 1
ATOM 2833 O O . ASP A 1 352 ? 25.625 10.766 -10.611 1.00 92.44 352 ASP A O 1
ATOM 2837 N N . VAL A 1 353 ? 26.646 11.237 -12.544 1.00 92.31 353 VAL A N 1
ATOM 2838 C CA . VAL A 1 353 ? 25.755 12.352 -12.918 1.00 92.31 353 VAL A CA 1
ATOM 2839 C C . VAL A 1 353 ? 24.279 11.930 -12.933 1.00 92.31 353 VAL A C 1
ATOM 2841 O O . VAL A 1 353 ? 23.415 12.719 -12.552 1.00 92.31 353 VAL A O 1
ATOM 2844 N N . LYS A 1 354 ? 23.971 10.683 -13.316 1.00 92.44 354 LYS A N 1
ATOM 2845 C CA . LYS A 1 354 ? 22.594 10.165 -13.334 1.00 92.44 354 LYS A CA 1
ATOM 2846 C C . LYS A 1 354 ? 21.986 10.138 -11.934 1.00 92.44 354 LYS A C 1
ATOM 2848 O O . LYS A 1 354 ? 20.842 10.561 -11.757 1.00 92.44 354 LYS A O 1
ATOM 2853 N N . ALA A 1 355 ? 22.752 9.705 -10.935 1.00 93.56 355 ALA A N 1
ATOM 2854 C CA . ALA A 1 355 ? 22.307 9.698 -9.549 1.00 93.56 355 ALA A CA 1
ATOM 2855 C C . ALA A 1 355 ? 21.994 11.120 -9.037 1.00 93.56 355 ALA A C 1
ATOM 2857 O O . ALA A 1 355 ? 20.970 11.332 -8.378 1.00 93.56 355 ALA A O 1
ATOM 2858 N N . TRP A 1 356 ? 22.815 12.112 -9.402 1.00 94.75 356 TRP A N 1
ATOM 2859 C CA . TRP A 1 356 ? 22.583 13.524 -9.066 1.00 94.75 356 TRP A CA 1
ATOM 2860 C C . TRP A 1 356 ? 21.339 14.104 -9.746 1.00 94.75 356 TRP A C 1
ATOM 2862 O O . TRP A 1 356 ? 20.551 14.783 -9.085 1.00 94.75 356 TRP A O 1
ATOM 2872 N N . ILE A 1 357 ? 21.120 13.798 -11.030 1.00 95.19 357 ILE A N 1
ATOM 2873 C CA . ILE A 1 357 ? 19.925 14.222 -11.778 1.00 95.19 357 ILE A CA 1
ATOM 2874 C C . ILE A 1 357 ? 18.646 13.735 -11.085 1.00 95.19 357 ILE A C 1
ATOM 2876 O O . ILE A 1 357 ? 17.715 14.521 -10.881 1.00 95.19 357 ILE A O 1
ATOM 2880 N N . ASN A 1 358 ? 18.615 12.471 -10.656 1.00 94.94 358 ASN A N 1
ATOM 2881 C CA . ASN A 1 358 ? 17.461 11.928 -9.947 1.00 94.94 358 ASN A CA 1
ATOM 2882 C C . ASN A 1 358 ? 17.227 12.631 -8.601 1.00 94.94 358 ASN A C 1
ATOM 2884 O O . ASN A 1 358 ? 16.095 12.976 -8.273 1.00 94.94 358 ASN A O 1
ATOM 2888 N N . CYS A 1 359 ? 18.286 12.930 -7.843 1.00 96.00 359 CYS A N 1
ATOM 2889 C CA . CYS A 1 359 ? 18.150 13.649 -6.572 1.00 96.00 359 CYS A CA 1
ATOM 2890 C C . CYS A 1 359 ? 17.578 15.057 -6.757 1.00 96.00 359 CYS A C 1
ATOM 2892 O O . CYS A 1 359 ? 16.640 15.439 -6.056 1.00 96.00 359 CYS A O 1
ATOM 2894 N N . LEU A 1 360 ? 18.106 15.815 -7.722 1.00 96.25 360 LEU A N 1
ATOM 2895 C CA . LEU A 1 360 ? 17.627 17.164 -8.028 1.00 96.25 360 LEU A CA 1
ATOM 2896 C C . LEU A 1 360 ? 16.166 17.154 -8.489 1.00 96.25 360 LEU A C 1
ATOM 2898 O O . LEU A 1 360 ? 15.389 18.013 -8.075 1.00 96.25 360 LEU A O 1
ATOM 2902 N N . SER A 1 361 ? 15.776 16.157 -9.285 1.00 96.50 361 SER A N 1
ATOM 2903 C CA . SER A 1 361 ? 14.394 15.968 -9.741 1.00 96.50 361 SER A CA 1
ATOM 2904 C C . SER A 1 361 ? 13.428 15.724 -8.578 1.00 96.50 361 SER A C 1
ATOM 2906 O O . SER A 1 361 ? 12.374 16.360 -8.506 1.00 96.50 361 SER A O 1
ATOM 2908 N N . ILE A 1 362 ? 13.811 14.870 -7.622 1.00 97.00 362 ILE A N 1
ATOM 2909 C CA . ILE A 1 362 ? 13.013 14.574 -6.424 1.00 97.00 362 ILE A CA 1
ATOM 2910 C C . ILE A 1 362 ? 12.904 15.810 -5.514 1.00 97.00 362 ILE A C 1
ATOM 2912 O O . ILE A 1 362 ? 11.811 16.128 -5.034 1.00 97.00 362 ILE A O 1
ATOM 2916 N N . ILE A 1 363 ? 14.011 16.535 -5.301 1.00 98.06 363 ILE A N 1
ATOM 2917 C CA . ILE A 1 363 ? 14.022 17.782 -4.517 1.00 98.06 363 ILE A CA 1
ATOM 2918 C C . ILE A 1 363 ? 13.090 18.814 -5.156 1.00 98.06 363 ILE A C 1
ATOM 2920 O O . ILE A 1 363 ? 12.270 19.413 -4.458 1.00 98.06 363 ILE A O 1
ATOM 2924 N N . LEU A 1 364 ? 13.180 18.999 -6.477 1.00 97.19 364 LEU A N 1
ATOM 2925 C CA . LEU A 1 364 ? 12.350 19.951 -7.210 1.00 97.19 364 LEU A CA 1
ATOM 2926 C C . LEU A 1 364 ? 10.864 19.586 -7.125 1.00 97.19 364 LEU A C 1
ATOM 2928 O O . LEU A 1 364 ? 10.039 20.468 -6.889 1.00 97.19 364 LEU A O 1
ATOM 2932 N N . ALA A 1 365 ? 10.524 18.298 -7.244 1.00 97.12 365 ALA A N 1
ATOM 2933 C CA . ALA A 1 365 ? 9.152 17.825 -7.078 1.00 97.12 365 ALA A CA 1
ATOM 2934 C C . ALA A 1 365 ? 8.598 18.181 -5.686 1.00 97.12 365 ALA A C 1
ATOM 2936 O O . ALA A 1 365 ? 7.471 18.661 -5.564 1.00 97.12 365 ALA A O 1
ATOM 2937 N N . GLY A 1 366 ? 9.401 18.006 -4.632 1.00 97.50 366 GLY A N 1
ATOM 2938 C CA . GLY A 1 366 ? 9.013 18.308 -3.253 1.00 97.50 366 GLY A CA 1
ATOM 2939 C C . GLY A 1 366 ? 9.086 19.785 -2.846 1.00 97.50 366 GLY A C 1
ATOM 2940 O O . GLY A 1 366 ? 8.577 20.140 -1.785 1.00 97.50 366 GLY A O 1
ATOM 2941 N N . LEU A 1 367 ? 9.680 20.667 -3.657 1.00 97.56 367 LEU A N 1
ATOM 2942 C CA . LEU A 1 367 ? 10.034 22.039 -3.259 1.00 97.56 367 LEU A CA 1
ATOM 2943 C C . LEU A 1 367 ? 8.833 22.888 -2.805 1.00 97.56 367 LEU A C 1
ATOM 2945 O O . LEU A 1 367 ? 8.974 23.769 -1.954 1.00 97.56 367 LEU A O 1
ATOM 2949 N N . ALA A 1 368 ? 7.635 22.590 -3.320 1.00 96.88 368 ALA A N 1
ATOM 2950 C CA . ALA A 1 368 ? 6.391 23.261 -2.942 1.00 96.88 368 ALA A CA 1
ATOM 2951 C C . ALA A 1 368 ? 6.066 23.158 -1.439 1.00 96.88 368 ALA A C 1
ATOM 2953 O O . ALA A 1 368 ? 5.324 23.994 -0.922 1.00 96.88 368 ALA A O 1
ATOM 2954 N N . PHE A 1 369 ? 6.638 22.190 -0.716 1.00 97.38 369 PHE A N 1
ATOM 2955 C CA . PHE A 1 369 ? 6.467 22.077 0.732 1.00 97.38 369 PHE A CA 1
ATOM 2956 C C . PHE A 1 369 ? 6.874 23.360 1.475 1.00 97.38 369 PHE A C 1
ATOM 2958 O O . PHE A 1 369 ? 6.154 23.774 2.379 1.00 97.38 369 PHE A O 1
ATOM 2965 N N . VAL A 1 370 ? 7.959 24.033 1.070 1.00 97.12 370 VAL A N 1
ATOM 2966 C CA . VAL A 1 370 ? 8.475 25.223 1.772 1.00 97.12 370 VAL A CA 1
ATOM 2967 C C . VAL A 1 370 ? 7.452 26.371 1.806 1.00 97.12 370 VAL A C 1
ATOM 2969 O O . VAL A 1 370 ? 7.079 26.802 2.902 1.00 97.12 370 VAL A O 1
ATOM 2972 N N . PRO A 1 371 ? 6.937 26.878 0.665 1.00 98.19 371 PRO A N 1
ATOM 2973 C CA . PRO A 1 371 ? 5.935 27.941 0.692 1.00 98.19 371 PRO A CA 1
ATOM 2974 C C . PRO A 1 371 ? 4.607 27.499 1.324 1.00 98.19 371 PRO A C 1
ATOM 2976 O O . PRO A 1 371 ? 3.936 28.322 1.947 1.00 98.19 371 PRO A O 1
ATOM 2979 N N . LEU A 1 372 ? 4.221 26.221 1.214 1.00 97.88 372 LEU A N 1
ATOM 2980 C CA . LEU A 1 372 ? 2.997 25.711 1.841 1.00 97.88 372 LEU A CA 1
ATOM 2981 C C . LEU A 1 372 ? 3.109 25.637 3.372 1.00 97.88 372 LEU A C 1
ATOM 2983 O O . LEU A 1 372 ? 2.149 25.954 4.077 1.00 97.88 372 LEU A O 1
ATOM 2987 N N . ASP A 1 373 ? 4.277 25.270 3.899 1.00 97.31 373 ASP A N 1
ATOM 2988 C CA . ASP A 1 373 ? 4.547 25.263 5.338 1.00 97.31 373 ASP A CA 1
ATOM 2989 C C . ASP A 1 373 ? 4.502 26.684 5.918 1.00 97.31 373 ASP A C 1
ATOM 2991 O O . ASP A 1 373 ? 3.819 26.947 6.914 1.00 97.31 373 ASP A O 1
ATOM 2995 N N . LEU A 1 374 ? 5.135 27.637 5.222 1.00 97.06 374 LEU A N 1
ATOM 2996 C CA . LEU A 1 374 ? 5.084 29.061 5.563 1.00 97.06 374 LEU A CA 1
ATOM 2997 C C . LEU A 1 374 ? 3.660 29.626 5.478 1.00 97.06 374 LEU A C 1
ATOM 2999 O O . LEU A 1 374 ? 3.261 30.426 6.329 1.00 97.06 374 LEU A O 1
ATOM 3003 N N . TYR A 1 375 ? 2.871 29.194 4.492 1.00 98.00 375 TYR A N 1
ATOM 3004 C CA . TYR A 1 375 ? 1.467 29.578 4.368 1.00 98.00 375 TYR A CA 1
ATOM 3005 C C . TYR A 1 375 ? 0.637 29.119 5.574 1.00 98.00 375 TYR A C 1
ATOM 3007 O O . TYR A 1 375 ? -0.144 29.908 6.113 1.00 98.00 375 TYR A O 1
ATOM 3015 N N . LEU A 1 376 ? 0.818 27.877 6.036 1.00 96.56 376 LEU A N 1
ATOM 3016 C CA . LEU A 1 376 ? 0.135 27.369 7.230 1.00 96.56 376 LEU A CA 1
ATOM 3017 C C . LEU A 1 376 ? 0.556 28.136 8.487 1.00 96.56 376 LEU A C 1
ATOM 3019 O O . LEU A 1 376 ? -0.303 28.521 9.279 1.00 96.56 376 LEU A O 1
ATOM 3023 N N . LEU A 1 377 ? 1.849 28.435 8.638 1.00 95.88 377 LEU A N 1
ATOM 3024 C CA . LEU A 1 377 ? 2.352 29.257 9.740 1.00 95.88 377 LEU A CA 1
ATOM 3025 C C . LEU A 1 377 ? 1.718 30.657 9.742 1.00 95.88 377 LEU A C 1
ATOM 3027 O O . LEU A 1 377 ? 1.281 31.158 10.779 1.00 95.88 377 LEU A O 1
ATOM 3031 N N . TRP A 1 378 ? 1.636 31.291 8.574 1.00 96.88 378 TRP A N 1
ATOM 3032 C CA . TRP A 1 378 ? 0.992 32.591 8.419 1.00 96.88 378 TRP A CA 1
ATOM 3033 C C . TRP A 1 378 ? -0.510 32.531 8.721 1.00 96.88 378 TRP A C 1
ATOM 3035 O O . TRP A 1 378 ? -1.046 33.440 9.359 1.00 96.88 378 TRP A O 1
ATOM 3045 N N . ARG A 1 379 ? -1.189 31.447 8.325 1.00 96.00 379 ARG A N 1
ATOM 3046 C CA . ARG A 1 379 ? -2.605 31.226 8.641 1.00 96.00 379 ARG A CA 1
ATOM 3047 C C . ARG A 1 379 ? -2.852 31.095 10.137 1.00 96.00 379 ARG A C 1
ATOM 3049 O O . ARG A 1 379 ? -3.787 31.724 10.612 1.00 96.00 379 ARG A O 1
ATOM 3056 N N . VAL A 1 380 ? -1.995 30.391 10.878 1.00 94.94 380 VAL A N 1
ATOM 3057 C CA . VAL A 1 380 ? -2.096 30.301 12.347 1.00 94.94 380 VAL A CA 1
ATOM 3058 C C . VAL A 1 380 ? -2.020 31.674 13.012 1.00 94.94 380 VAL A C 1
ATOM 3060 O O . VAL A 1 380 ? -2.753 31.929 13.960 1.00 94.94 380 VAL A O 1
ATOM 3063 N N . ARG A 1 381 ? -1.194 32.592 12.494 1.00 94.56 381 ARG A N 1
ATOM 3064 C CA . ARG A 1 381 ? -1.096 33.959 13.038 1.00 94.56 381 ARG A CA 1
ATOM 3065 C C . ARG A 1 381 ? -2.340 34.810 12.780 1.00 94.56 381 ARG A C 1
ATOM 3067 O O . ARG A 1 381 ? -2.605 35.723 13.551 1.00 94.56 381 ARG A O 1
ATOM 3074 N N . ARG A 1 382 ? -3.065 34.560 11.685 1.00 95.19 382 ARG A N 1
ATOM 3075 C CA . ARG A 1 382 ? -4.258 35.339 11.301 1.00 95.19 382 ARG A CA 1
ATOM 3076 C C . ARG A 1 382 ? -5.564 34.753 11.823 1.00 95.19 382 ARG A C 1
ATOM 3078 O O . ARG A 1 382 ? -6.474 35.507 12.131 1.00 95.19 382 ARG A O 1
ATOM 3085 N N . ASP A 1 383 ? -5.660 33.432 11.855 1.00 93.88 383 ASP A N 1
ATOM 3086 C CA . ASP A 1 383 ? -6.862 32.683 12.215 1.00 93.88 383 ASP A CA 1
ATOM 3087 C C . ASP A 1 383 ? -6.459 31.414 12.990 1.00 93.88 383 ASP A C 1
ATOM 3089 O O . ASP A 1 383 ? -6.421 30.308 12.431 1.00 93.88 383 ASP A O 1
ATOM 3093 N N . PRO A 1 384 ? -6.075 31.568 14.271 1.00 90.94 384 PRO A N 1
ATOM 3094 C CA . PRO A 1 384 ? -5.573 30.458 15.073 1.00 90.94 384 PRO A CA 1
ATOM 3095 C C . PRO A 1 384 ? -6.631 29.367 15.274 1.00 90.94 384 PRO A C 1
ATOM 3097 O O . PRO A 1 384 ? -6.278 28.191 15.261 1.00 90.94 384 PRO A O 1
ATOM 3100 N N . GLN A 1 385 ? -7.915 29.728 15.379 1.00 90.62 385 GLN A N 1
ATOM 3101 C CA . GLN A 1 385 ? -9.004 28.776 15.632 1.00 90.62 385 GLN A CA 1
ATOM 3102 C C . GLN A 1 385 ? -9.101 27.708 14.535 1.00 90.62 385 GLN A C 1
ATOM 3104 O O . GLN A 1 385 ? -9.203 26.520 14.834 1.00 90.62 385 GLN A O 1
ATOM 3109 N N . ASN A 1 386 ? -8.985 28.107 13.265 1.00 92.00 386 ASN A N 1
ATOM 3110 C CA . ASN A 1 386 ? -9.121 27.178 12.143 1.00 92.00 386 ASN A CA 1
ATOM 3111 C C . ASN A 1 386 ? -7.799 26.536 11.704 1.00 92.00 386 ASN A C 1
ATOM 3113 O O . ASN A 1 386 ? -7.787 25.406 11.206 1.00 92.00 386 ASN A O 1
ATOM 3117 N N . ALA A 1 387 ? -6.678 27.252 11.834 1.00 93.38 387 ALA A N 1
ATOM 3118 C CA . ALA A 1 387 ? -5.403 26.837 11.249 1.00 93.38 387 ALA A CA 1
ATOM 3119 C C . ALA A 1 387 ? -4.490 26.057 12.199 1.00 93.38 387 ALA A C 1
ATOM 3121 O O . ALA A 1 387 ? -3.599 25.343 11.728 1.00 93.38 387 ALA A O 1
ATOM 3122 N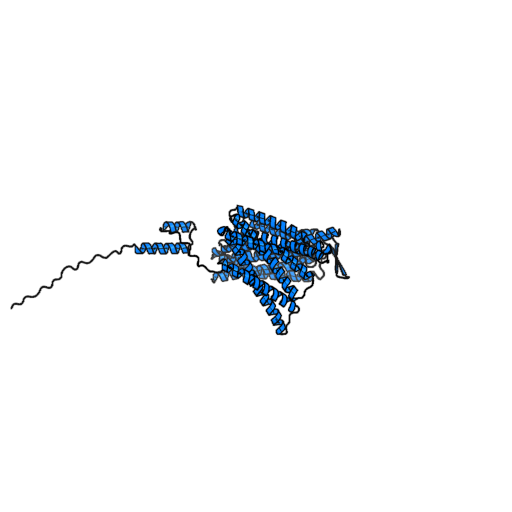 N . GLN A 1 388 ? -4.702 26.154 13.515 1.00 92.38 388 GLN A N 1
ATOM 3123 C CA . GLN A 1 388 ? -3.827 25.512 14.493 1.00 92.38 388 GLN A CA 1
ATOM 3124 C C . GLN A 1 388 ? -3.866 23.982 14.387 1.00 92.38 388 GLN A C 1
ATOM 3126 O O . GLN A 1 388 ? -2.812 23.355 14.396 1.00 92.38 388 GLN A O 1
ATOM 3131 N N . GLY A 1 389 ? -5.045 23.375 14.211 1.00 92.19 389 GLY A N 1
ATOM 3132 C CA . GLY A 1 389 ? -5.179 21.921 14.042 1.00 92.19 389 GLY A CA 1
ATOM 3133 C C . GLY A 1 389 ? -4.366 21.366 12.858 1.00 92.19 389 GLY A C 1
ATOM 3134 O O . GLY A 1 389 ? -3.485 20.531 13.070 1.00 92.19 389 GLY A O 1
ATOM 3135 N N . PRO A 1 390 ? -4.595 21.847 11.620 1.00 94.94 390 PRO A N 1
ATOM 3136 C CA . PRO A 1 390 ? -3.832 21.423 10.444 1.00 94.94 390 PRO A CA 1
ATOM 3137 C C . PRO A 1 390 ? -2.321 21.643 10.578 1.00 94.94 390 PRO A C 1
ATOM 3139 O O . PRO A 1 390 ? -1.545 20.746 10.255 1.00 94.94 390 PRO A O 1
ATOM 3142 N N . ARG A 1 391 ? -1.892 22.802 11.101 1.00 95.75 391 ARG A N 1
ATOM 3143 C CA . ARG A 1 391 ? -0.469 23.102 11.316 1.00 95.75 391 ARG A CA 1
ATOM 3144 C C . ARG A 1 391 ? 0.179 22.127 12.299 1.00 95.75 391 ARG A C 1
ATOM 3146 O O . ARG A 1 391 ? 1.227 21.564 11.989 1.00 95.75 391 ARG A O 1
ATOM 3153 N N . ARG A 1 392 ? -0.469 21.881 13.439 1.00 94.56 392 ARG A N 1
ATOM 3154 C CA . ARG A 1 392 ? -0.006 20.908 14.435 1.00 94.56 392 ARG A CA 1
ATOM 3155 C C . ARG A 1 392 ? 0.138 19.514 13.829 1.00 94.56 392 ARG A C 1
ATOM 3157 O O . ARG A 1 392 ? 1.117 18.833 14.110 1.00 94.56 392 ARG A O 1
ATOM 3164 N N . GLY A 1 393 ? -0.789 19.123 12.952 1.00 94.44 393 GLY A N 1
ATOM 3165 C CA . GLY A 1 393 ? -0.702 17.877 12.188 1.00 94.44 393 GLY A CA 1
ATOM 3166 C C . GLY A 1 393 ? 0.573 17.776 11.344 1.00 94.44 393 GLY A C 1
ATOM 3167 O O . GLY A 1 393 ? 1.251 16.755 11.402 1.00 94.44 393 GLY A O 1
ATOM 3168 N N . VAL A 1 394 ? 0.943 18.842 10.621 1.00 96.69 394 VAL A N 1
ATOM 3169 C CA . VAL A 1 394 ? 2.197 18.894 9.840 1.00 96.69 394 VAL A CA 1
ATOM 3170 C C . VAL A 1 394 ? 3.423 18.765 10.743 1.00 96.69 394 VAL A C 1
ATOM 3172 O O . VAL A 1 394 ? 4.299 17.946 10.470 1.00 96.69 394 VAL A O 1
ATOM 3175 N N . VAL A 1 395 ? 3.475 19.538 11.832 1.00 96.62 395 VAL A N 1
ATOM 3176 C CA . VAL A 1 395 ? 4.614 19.533 12.764 1.00 96.62 395 VAL A CA 1
ATOM 3177 C C . VAL A 1 395 ? 4.795 18.162 13.410 1.00 96.62 395 VAL A C 1
ATOM 3179 O O . VAL A 1 395 ? 5.905 17.637 13.416 1.00 96.62 395 VAL A O 1
ATOM 3182 N N . LEU A 1 396 ? 3.713 17.556 13.905 1.00 96.00 396 LEU A N 1
ATOM 3183 C CA . LEU A 1 396 ? 3.752 16.228 14.519 1.00 96.00 396 LEU A CA 1
ATOM 3184 C C . LEU A 1 396 ? 4.145 15.144 13.514 1.00 96.00 396 LEU A C 1
ATOM 3186 O O . LEU A 1 396 ? 4.941 14.270 13.850 1.00 96.00 396 LEU A O 1
ATOM 3190 N N . PHE A 1 397 ? 3.624 15.209 12.285 1.00 95.94 397 PHE A N 1
ATOM 3191 C CA . PHE A 1 397 ? 3.972 14.244 11.248 1.00 95.94 397 PHE A CA 1
ATOM 3192 C C . PHE A 1 397 ? 5.460 14.314 10.896 1.00 95.94 397 PHE A C 1
ATOM 3194 O O . PHE A 1 397 ? 6.127 13.284 10.873 1.00 95.94 397 PHE A O 1
ATOM 3201 N N . LEU A 1 398 ? 6.000 15.513 10.656 1.00 96.88 398 LEU A N 1
ATOM 3202 C CA . LEU A 1 398 ? 7.399 15.679 10.253 1.00 96.88 398 LEU A CA 1
ATOM 3203 C C . LEU A 1 398 ? 8.380 15.437 11.403 1.00 96.88 398 LEU A C 1
ATOM 3205 O O . LEU A 1 398 ? 9.449 14.873 11.173 1.00 96.88 398 LEU A O 1
ATOM 3209 N N . LEU A 1 399 ? 7.994 15.755 12.642 1.00 96.62 399 LEU A N 1
ATOM 3210 C CA . LEU A 1 399 ? 8.737 15.342 13.832 1.00 96.62 399 LEU A CA 1
ATOM 3211 C C . LEU A 1 399 ? 8.786 13.813 13.947 1.00 96.62 399 LEU A C 1
ATOM 3213 O O . LEU A 1 399 ? 9.864 13.242 14.105 1.00 96.62 399 LEU A O 1
ATOM 3217 N N . GLY A 1 400 ? 7.634 13.145 13.829 1.00 95.38 400 GLY A N 1
ATOM 3218 C CA . GLY A 1 400 ? 7.542 11.686 13.874 1.00 95.38 400 GLY A CA 1
ATOM 3219 C C . GLY A 1 400 ? 8.333 11.011 12.751 1.00 95.38 400 GLY A C 1
ATOM 3220 O O . GLY A 1 400 ? 9.071 10.061 13.006 1.00 95.38 400 GLY A O 1
ATOM 3221 N N . ALA A 1 401 ? 8.246 11.538 11.527 1.00 94.38 401 ALA A N 1
ATOM 3222 C CA . ALA A 1 401 ? 9.020 11.067 10.382 1.00 94.38 401 ALA A CA 1
ATOM 3223 C C . ALA A 1 401 ? 10.532 11.246 10.598 1.00 94.38 401 ALA A C 1
ATOM 3225 O O . ALA A 1 401 ? 11.296 10.329 10.302 1.00 94.38 401 ALA A O 1
ATOM 3226 N N . GLY A 1 402 ? 10.962 12.381 11.165 1.00 96.38 402 GLY A N 1
ATOM 3227 C CA . GLY A 1 402 ? 12.360 12.635 11.515 1.00 96.38 402 GLY A CA 1
ATOM 3228 C C . GLY A 1 402 ? 12.902 11.648 12.551 1.00 96.38 402 GLY A C 1
ATOM 3229 O O . GLY A 1 402 ? 13.963 11.064 12.342 1.00 96.38 402 GLY A O 1
ATOM 3230 N N . ILE A 1 403 ? 12.144 11.388 13.623 1.00 96.81 403 ILE A N 1
ATOM 3231 C CA . ILE A 1 403 ? 12.502 10.387 14.642 1.00 96.81 403 ILE A CA 1
ATOM 3232 C C . ILE A 1 403 ? 12.615 8.997 14.010 1.00 96.81 403 ILE A C 1
ATOM 3234 O O . ILE A 1 403 ? 13.606 8.303 14.229 1.00 96.81 403 ILE A O 1
ATOM 3238 N N . LEU A 1 404 ? 11.625 8.594 13.208 1.00 95.31 404 LEU A N 1
ATOM 3239 C CA . LEU A 1 404 ? 11.602 7.274 12.582 1.00 95.31 404 LEU A CA 1
ATOM 3240 C C . LEU A 1 404 ? 12.781 7.083 11.615 1.00 95.31 404 LEU A C 1
ATOM 3242 O O . LEU A 1 404 ? 13.478 6.074 11.701 1.00 95.31 404 LEU A O 1
ATOM 3246 N N . ALA A 1 405 ? 13.041 8.062 10.742 1.00 95.94 405 ALA A N 1
ATOM 3247 C CA . ALA A 1 405 ? 14.186 8.049 9.831 1.00 95.94 405 ALA A CA 1
ATOM 3248 C C . ALA A 1 405 ? 15.521 8.031 10.593 1.00 95.94 405 ALA A C 1
ATOM 3250 O O . ALA A 1 405 ? 16.418 7.268 10.239 1.00 95.94 405 ALA A O 1
ATOM 3251 N N . GLY A 1 406 ? 15.615 8.806 11.678 1.00 96.44 406 GLY A N 1
ATOM 3252 C CA . GLY A 1 406 ? 16.749 8.826 12.597 1.00 96.44 406 GLY A CA 1
ATOM 3253 C C . GLY A 1 406 ? 17.051 7.443 13.173 1.00 96.44 406 GLY A C 1
ATOM 3254 O O . GLY A 1 406 ? 18.145 6.912 12.998 1.00 96.44 406 GLY A O 1
ATOM 3255 N N . VAL A 1 407 ? 16.060 6.832 13.824 1.00 97.06 407 VAL A N 1
ATOM 3256 C CA . VAL A 1 407 ? 16.210 5.535 14.499 1.00 97.06 407 VAL A CA 1
ATOM 3257 C C . VAL A 1 407 ? 16.503 4.412 13.504 1.00 97.06 407 VAL A C 1
ATOM 3259 O O . VAL A 1 407 ? 17.450 3.656 13.713 1.00 97.06 407 VAL A O 1
ATOM 3262 N N . ILE A 1 408 ? 15.738 4.310 12.410 1.00 94.88 408 ILE A N 1
ATOM 3263 C CA . ILE A 1 408 ? 15.949 3.271 11.387 1.00 94.88 408 ILE A CA 1
ATOM 3264 C C . ILE A 1 408 ? 17.310 3.454 10.710 1.00 94.88 408 ILE A C 1
ATOM 3266 O O . ILE A 1 408 ? 18.034 2.476 10.512 1.00 94.88 408 ILE A O 1
ATOM 3270 N N . GLY A 1 409 ? 17.678 4.695 10.382 1.00 96.88 409 GLY A N 1
ATOM 3271 C CA . GLY A 1 409 ? 18.963 5.020 9.772 1.00 96.88 409 GLY A CA 1
ATOM 3272 C C . GLY A 1 409 ? 20.141 4.644 10.669 1.00 96.88 409 GLY A C 1
ATOM 3273 O O . GLY A 1 409 ? 21.039 3.924 10.231 1.00 96.88 409 GLY A O 1
ATOM 3274 N N . ALA A 1 410 ? 20.097 5.044 11.944 1.00 96.44 410 ALA A N 1
ATOM 3275 C CA . ALA A 1 410 ? 21.124 4.709 12.928 1.00 96.44 410 ALA A CA 1
ATOM 3276 C C . ALA A 1 410 ? 21.240 3.196 13.134 1.00 96.44 410 ALA A C 1
ATOM 3278 O O . ALA A 1 410 ? 22.344 2.660 13.093 1.00 96.44 410 ALA A O 1
ATOM 3279 N N . ALA A 1 411 ? 20.113 2.496 13.297 1.00 96.62 411 ALA A N 1
ATOM 3280 C CA . ALA A 1 411 ? 20.100 1.045 13.454 1.00 96.62 411 ALA A CA 1
ATOM 3281 C C . ALA A 1 411 ? 20.704 0.334 12.233 1.00 96.62 411 ALA A C 1
ATOM 3283 O O . ALA A 1 411 ? 21.540 -0.550 12.395 1.00 96.62 411 ALA A O 1
ATOM 3284 N N . SER A 1 412 ? 20.339 0.756 11.018 1.00 95.12 412 SER A N 1
ATOM 3285 C CA . SER A 1 412 ? 20.852 0.168 9.772 1.00 95.12 412 SER A CA 1
ATOM 3286 C C . SER A 1 412 ? 22.356 0.405 9.605 1.00 95.12 412 SER A C 1
ATOM 3288 O O . SER A 1 412 ? 23.092 -0.515 9.247 1.00 95.12 412 SER A O 1
ATOM 3290 N N . ALA A 1 413 ? 22.827 1.618 9.910 1.00 96.94 413 ALA A N 1
ATOM 3291 C CA . ALA A 1 413 ? 24.242 1.964 9.835 1.00 96.94 413 ALA A CA 1
ATOM 3292 C C . ALA A 1 413 ? 25.076 1.220 10.889 1.00 96.94 413 ALA A C 1
ATOM 3294 O O . ALA A 1 413 ? 26.107 0.642 10.550 1.00 96.94 413 ALA A O 1
ATOM 3295 N N . LEU A 1 414 ? 24.610 1.182 12.143 1.00 96.62 414 LEU A N 1
ATOM 3296 C CA . LEU A 1 414 ? 25.268 0.454 13.232 1.00 96.62 414 LEU A CA 1
ATOM 3297 C C . LEU A 1 414 ? 25.285 -1.052 12.982 1.00 96.62 414 LEU A C 1
ATOM 3299 O O . LEU A 1 414 ? 26.286 -1.696 13.280 1.00 96.62 414 LEU A O 1
ATOM 3303 N N . TYR A 1 415 ? 24.213 -1.607 12.415 1.00 95.25 415 TYR A N 1
ATOM 3304 C CA . TYR A 1 415 ? 24.153 -3.012 12.029 1.00 95.25 415 TYR A CA 1
ATOM 3305 C C . TYR A 1 415 ? 25.207 -3.341 10.968 1.00 95.25 415 TYR A C 1
ATOM 3307 O O . TYR A 1 415 ? 26.039 -4.216 11.191 1.00 95.25 415 TYR A O 1
ATOM 3315 N N . ALA A 1 416 ? 25.240 -2.596 9.858 1.00 95.69 416 ALA A N 1
ATOM 3316 C CA . ALA A 1 416 ? 26.219 -2.817 8.795 1.00 95.69 416 ALA A CA 1
ATOM 3317 C C . ALA A 1 416 ? 27.669 -2.635 9.285 1.00 95.69 416 ALA A C 1
ATOM 3319 O O . ALA A 1 416 ? 28.535 -3.458 8.983 1.00 95.69 416 ALA A O 1
ATOM 3320 N N . PHE A 1 417 ? 27.922 -1.595 10.085 1.00 96.62 417 PHE A N 1
ATOM 3321 C CA . PHE A 1 417 ? 29.230 -1.337 10.684 1.00 96.62 417 PHE A CA 1
ATOM 3322 C C . PHE A 1 417 ? 29.644 -2.442 11.664 1.00 96.62 417 PHE A C 1
ATOM 3324 O O . PHE A 1 417 ? 30.737 -2.992 11.551 1.00 96.62 417 PHE A O 1
ATOM 3331 N N . GLY A 1 418 ? 28.760 -2.815 12.593 1.00 93.75 418 GLY A N 1
ATOM 3332 C CA . GLY A 1 418 ? 29.009 -3.861 13.583 1.00 93.75 418 GLY A CA 1
ATOM 3333 C C . GLY A 1 418 ? 29.279 -5.215 12.933 1.00 93.75 418 GLY A C 1
ATOM 3334 O O . GLY A 1 418 ? 30.258 -5.871 13.275 1.00 93.75 418 GLY A O 1
ATOM 3335 N N . SER A 1 419 ? 28.483 -5.591 11.928 1.00 93.00 419 SER A N 1
ATOM 3336 C CA . SER A 1 419 ? 28.715 -6.787 11.112 1.00 93.00 419 SER A CA 1
ATOM 3337 C C . SER A 1 419 ? 30.096 -6.781 10.454 1.00 93.00 419 SER A C 1
ATOM 3339 O O . SER A 1 419 ? 30.767 -7.810 10.452 1.00 93.00 419 SER A O 1
ATOM 3341 N N . SER A 1 420 ? 30.557 -5.632 9.947 1.00 95.25 420 SER A N 1
ATOM 3342 C CA . SER A 1 420 ? 31.900 -5.505 9.372 1.00 95.25 420 SER A CA 1
ATOM 3343 C C . SER A 1 420 ? 33.008 -5.648 10.419 1.00 95.25 420 SER A C 1
ATOM 3345 O O . SER A 1 420 ? 33.994 -6.334 10.164 1.00 95.25 420 SER A O 1
ATOM 3347 N N . VAL A 1 421 ? 32.864 -5.023 11.593 1.00 96.25 421 VAL A N 1
ATOM 3348 C CA . VAL A 1 421 ? 33.859 -5.089 12.682 1.00 96.25 421 VAL A CA 1
ATOM 3349 C C . VAL A 1 421 ? 33.974 -6.503 13.257 1.00 96.25 421 VAL A C 1
ATOM 3351 O O . VAL A 1 421 ? 35.064 -6.932 13.623 1.00 96.25 421 VAL A O 1
ATOM 3354 N N . LEU A 1 422 ? 32.870 -7.253 13.292 1.00 94.75 422 LEU A N 1
ATOM 3355 C CA . LEU A 1 422 ? 32.826 -8.638 13.771 1.00 94.75 422 LEU A CA 1
ATOM 3356 C C . LEU A 1 422 ? 33.325 -9.670 12.742 1.00 94.75 422 LEU A C 1
ATOM 3358 O O . LEU A 1 422 ? 33.268 -10.868 13.007 1.00 94.75 422 LEU A O 1
ATOM 3362 N N . GLY A 1 423 ? 33.802 -9.237 11.571 1.00 94.19 423 GLY A N 1
ATOM 3363 C CA . GLY A 1 423 ? 34.283 -10.134 10.516 1.00 94.19 423 GLY A CA 1
ATOM 3364 C C . GLY A 1 423 ? 33.173 -10.836 9.722 1.00 94.19 423 GLY A C 1
ATOM 3365 O O . GLY A 1 423 ? 33.460 -11.733 8.936 1.00 94.19 423 GLY A O 1
ATOM 3366 N N . SER A 1 424 ? 31.914 -10.421 9.889 1.00 94.69 424 SER A N 1
ATOM 3367 C CA . SER A 1 424 ? 30.736 -10.939 9.181 1.00 94.69 424 SER A CA 1
ATOM 3368 C C . SER A 1 424 ? 30.116 -9.857 8.288 1.00 94.69 424 SER A C 1
ATOM 3370 O O . SER A 1 424 ? 28.936 -9.530 8.425 1.00 94.69 424 SER A O 1
ATOM 3372 N N . ALA A 1 425 ? 30.927 -9.217 7.441 1.00 94.19 425 ALA A N 1
ATOM 3373 C CA . ALA A 1 425 ? 30.476 -8.108 6.603 1.00 94.19 425 ALA A CA 1
ATOM 3374 C C . ALA A 1 425 ? 29.348 -8.542 5.646 1.00 94.19 425 ALA A C 1
ATOM 3376 O O . ALA A 1 425 ? 29.405 -9.612 5.044 1.00 94.19 425 ALA A O 1
ATOM 3377 N N . LEU A 1 426 ? 28.327 -7.694 5.497 1.00 93.00 426 LEU A N 1
ATOM 3378 C CA . LEU A 1 426 ? 27.255 -7.897 4.518 1.00 93.00 426 LEU A CA 1
ATOM 3379 C C . LEU A 1 426 ? 27.799 -7.684 3.100 1.00 93.00 426 LEU A C 1
ATOM 3381 O O . LEU A 1 426 ? 28.591 -6.764 2.892 1.00 93.00 426 LEU A O 1
ATOM 3385 N N . GLU A 1 427 ? 27.287 -8.429 2.116 1.00 94.00 427 GLU A N 1
ATOM 3386 C CA . GLU A 1 427 ? 27.673 -8.278 0.699 1.00 94.00 427 GLU A CA 1
ATOM 3387 C C . GLU A 1 427 ? 27.529 -6.827 0.200 1.00 94.00 427 GLU A C 1
ATOM 3389 O O . GLU A 1 427 ? 28.389 -6.330 -0.518 1.00 94.00 427 GLU A O 1
ATOM 3394 N N . ASN A 1 428 ? 26.501 -6.108 0.671 1.00 93.88 428 ASN A N 1
ATOM 3395 C CA . ASN A 1 428 ? 26.264 -4.689 0.372 1.00 93.88 428 ASN A CA 1
ATOM 3396 C C . ASN A 1 428 ? 26.449 -3.781 1.606 1.00 93.88 428 ASN A C 1
ATOM 3398 O O . ASN A 1 428 ? 25.783 -2.751 1.739 1.00 93.88 428 ASN A O 1
ATOM 3402 N N . GLY A 1 429 ? 27.332 -4.160 2.539 1.00 94.31 429 GLY A N 1
ATOM 3403 C CA . GLY A 1 429 ? 27.500 -3.492 3.836 1.00 94.31 429 GLY A CA 1
ATOM 3404 C C . GLY A 1 429 ? 27.763 -1.989 3.734 1.00 94.31 429 GLY A C 1
ATOM 3405 O O . GLY A 1 429 ? 27.087 -1.206 4.398 1.00 94.31 429 GLY A O 1
ATOM 3406 N N . THR A 1 430 ? 28.660 -1.562 2.842 1.00 95.75 430 THR A N 1
ATOM 3407 C CA . THR A 1 430 ? 28.968 -0.135 2.632 1.00 95.75 430 THR A CA 1
ATOM 3408 C C . THR A 1 430 ? 27.761 0.648 2.112 1.00 95.75 430 THR A C 1
ATOM 3410 O O . THR A 1 430 ? 27.499 1.760 2.567 1.00 95.75 430 THR A O 1
ATOM 3413 N N . GLN A 1 431 ? 26.973 0.065 1.201 1.00 95.31 431 GLN A N 1
ATOM 3414 C CA . GLN A 1 431 ? 25.759 0.700 0.689 1.00 95.31 431 GLN A CA 1
ATOM 3415 C C . GLN A 1 431 ? 24.709 0.874 1.789 1.00 95.31 431 GLN A C 1
ATOM 3417 O O . GLN A 1 431 ? 24.169 1.971 1.939 1.00 95.31 431 GLN A O 1
ATOM 3422 N N . VAL A 1 432 ? 24.458 -0.178 2.574 1.00 94.88 432 VAL A N 1
ATOM 3423 C CA . VAL A 1 432 ? 23.525 -0.136 3.711 1.00 94.88 432 VAL A CA 1
ATOM 3424 C C . VAL A 1 432 ? 23.990 0.882 4.751 1.00 94.88 432 VAL A C 1
ATOM 3426 O O . VAL A 1 432 ? 23.182 1.669 5.241 1.00 94.88 432 VAL A O 1
ATOM 3429 N N . MET A 1 433 ? 25.293 0.926 5.039 1.00 97.12 433 MET A N 1
ATOM 3430 C CA . MET A 1 433 ? 25.886 1.888 5.965 1.00 97.12 433 MET A CA 1
ATOM 3431 C C . MET A 1 433 ? 25.692 3.333 5.490 1.00 97.12 433 MET A C 1
ATOM 3433 O O . MET A 1 433 ? 25.209 4.160 6.260 1.00 97.12 433 MET A O 1
ATOM 3437 N N . HIS A 1 434 ? 26.015 3.648 4.230 1.00 97.31 434 HIS A N 1
ATOM 3438 C CA . HIS A 1 434 ? 25.858 5.001 3.682 1.00 97.31 434 HIS A CA 1
ATOM 3439 C C . HIS A 1 434 ? 24.386 5.427 3.617 1.00 97.31 434 HIS A C 1
ATOM 3441 O O . HIS A 1 434 ? 24.062 6.567 3.951 1.00 97.31 434 HIS A O 1
ATOM 3447 N N . ALA A 1 435 ? 23.485 4.520 3.228 1.00 95.94 435 ALA A N 1
ATOM 3448 C CA . ALA A 1 435 ? 22.049 4.792 3.204 1.00 95.94 435 ALA A CA 1
ATOM 3449 C C . ALA A 1 435 ? 21.502 5.031 4.622 1.00 95.94 435 ALA A C 1
ATOM 3451 O O . ALA A 1 435 ? 20.782 6.003 4.852 1.00 95.94 435 ALA A O 1
ATOM 3452 N N . GLY A 1 436 ? 21.901 4.195 5.587 1.00 96.00 436 GLY A N 1
ATOM 3453 C CA . GLY A 1 436 ? 21.537 4.341 6.995 1.00 96.00 436 GLY A CA 1
ATOM 3454 C C . GLY A 1 436 ? 22.050 5.649 7.600 1.00 96.00 436 GLY A C 1
ATOM 3455 O O . GLY A 1 436 ? 21.281 6.385 8.216 1.00 96.00 436 GLY A O 1
ATOM 3456 N N . LEU A 1 437 ? 23.319 5.992 7.360 1.00 97.94 437 LEU A N 1
ATOM 3457 C CA . LEU A 1 437 ? 23.923 7.238 7.836 1.00 97.94 437 LEU A CA 1
ATOM 3458 C C . LEU A 1 437 ? 23.226 8.462 7.233 1.00 97.94 437 LEU A C 1
ATOM 3460 O O . LEU A 1 437 ? 22.916 9.417 7.943 1.00 97.94 437 LEU A O 1
ATOM 3464 N N . SER A 1 438 ? 22.930 8.420 5.934 1.00 97.88 438 SER A N 1
ATOM 3465 C CA . SER A 1 438 ? 22.191 9.488 5.275 1.00 97.88 438 SER A CA 1
ATOM 3466 C C . SER A 1 438 ? 20.788 9.669 5.862 1.00 97.88 438 SER A C 1
ATOM 3468 O O . SER A 1 438 ? 20.391 10.804 6.129 1.00 97.88 438 SER A O 1
ATOM 3470 N N . ALA A 1 439 ? 20.043 8.580 6.078 1.00 96.75 439 ALA A N 1
ATOM 3471 C CA . ALA A 1 439 ? 18.714 8.629 6.683 1.00 96.75 439 ALA A CA 1
ATOM 3472 C C . ALA A 1 439 ? 18.765 9.156 8.126 1.00 96.75 439 ALA A C 1
ATOM 3474 O O . ALA A 1 439 ? 17.927 9.973 8.509 1.00 96.75 439 ALA A O 1
ATOM 3475 N N . PHE A 1 440 ? 19.785 8.757 8.895 1.00 98.12 440 PHE A N 1
ATOM 3476 C CA . PHE A 1 440 ? 20.016 9.252 10.250 1.00 98.12 440 PHE A CA 1
ATOM 3477 C C . PHE A 1 440 ? 20.219 10.769 10.280 1.00 98.12 440 PHE A C 1
ATOM 3479 O O . PHE A 1 440 ? 19.554 11.467 11.045 1.00 98.12 440 PHE A O 1
ATOM 3486 N N . LEU A 1 441 ? 21.099 11.289 9.420 1.00 98.31 441 LEU A N 1
ATOM 3487 C CA . LEU A 1 441 ? 21.424 12.715 9.373 1.00 98.31 441 LEU A CA 1
ATOM 3488 C C . LEU A 1 441 ? 20.222 13.569 8.948 1.00 98.31 441 LEU A C 1
ATOM 3490 O O . LEU A 1 441 ? 19.947 14.590 9.579 1.00 98.31 441 LEU A O 1
ATOM 3494 N N . ILE A 1 442 ? 19.454 13.135 7.944 1.00 98.06 442 ILE A N 1
ATOM 3495 C CA . ILE A 1 442 ? 18.200 13.808 7.569 1.00 98.06 442 ILE A CA 1
ATOM 3496 C C . ILE A 1 442 ? 17.173 13.738 8.704 1.00 98.06 442 ILE A C 1
ATOM 3498 O O . ILE A 1 442 ? 16.529 14.743 9.013 1.00 98.06 442 ILE A O 1
ATOM 3502 N N . GLY A 1 443 ? 17.049 12.583 9.362 1.00 97.44 443 GLY A N 1
ATOM 3503 C CA . GLY A 1 443 ? 16.178 12.403 10.522 1.00 97.44 443 GLY A CA 1
ATOM 3504 C C . GLY A 1 443 ? 16.510 13.363 11.665 1.00 97.44 443 GLY A C 1
ATOM 3505 O O . GLY A 1 443 ? 15.608 13.979 12.231 1.00 97.44 443 GLY A O 1
ATOM 3506 N N . LEU A 1 444 ? 17.801 13.567 11.947 1.00 98.19 444 LEU A N 1
ATOM 3507 C CA . LEU A 1 444 ? 18.283 14.510 12.957 1.00 98.19 444 LEU A CA 1
ATOM 3508 C C . LEU A 1 444 ? 17.947 15.966 12.597 1.00 98.19 444 LEU A C 1
ATOM 3510 O O . LEU A 1 444 ? 17.483 16.716 13.454 1.00 98.19 444 LEU A O 1
ATOM 3514 N N . ILE A 1 445 ? 18.130 16.362 11.332 1.00 98.00 445 ILE A N 1
ATOM 3515 C CA . ILE A 1 445 ? 17.778 17.708 10.852 1.00 98.00 445 ILE A CA 1
ATOM 3516 C C . ILE A 1 445 ? 16.273 17.957 11.019 1.00 98.00 445 ILE A C 1
ATOM 3518 O O . ILE A 1 445 ? 15.873 18.971 11.597 1.00 98.00 445 ILE A O 1
ATOM 3522 N N . LEU A 1 446 ? 15.440 17.017 10.560 1.00 97.00 446 LEU A N 1
ATOM 3523 C CA . LEU A 1 446 ? 13.985 17.077 10.712 1.00 97.00 446 LEU A CA 1
ATOM 3524 C C . LEU A 1 446 ? 13.572 17.164 12.181 1.00 97.00 446 LEU A C 1
ATOM 3526 O O . LEU A 1 446 ? 12.767 18.024 12.541 1.00 97.00 446 LEU A O 1
ATOM 3530 N N . PHE A 1 447 ? 14.149 16.311 13.031 1.00 96.94 447 PHE A N 1
ATOM 3531 C CA . PHE A 1 447 ? 13.902 16.330 14.465 1.00 96.94 447 PHE A CA 1
ATOM 3532 C C . PHE A 1 447 ? 14.208 17.707 15.056 1.00 96.94 447 PHE A C 1
ATOM 3534 O O . PHE A 1 447 ? 13.329 18.293 15.675 1.00 96.94 447 PHE A O 1
ATOM 3541 N N . CYS A 1 448 ? 15.392 18.275 14.815 1.00 97.62 448 CYS A N 1
ATOM 3542 C CA . CYS A 1 448 ? 15.763 19.576 15.374 1.00 97.62 448 CYS A CA 1
ATOM 3543 C C . CYS A 1 448 ? 14.825 20.708 14.919 1.00 97.62 448 CYS A C 1
ATOM 3545 O O . CYS A 1 448 ? 14.378 21.507 15.747 1.00 97.62 448 CYS A O 1
ATOM 3547 N N . ILE A 1 449 ? 14.488 20.766 13.624 1.00 96.44 449 ILE A N 1
ATOM 3548 C CA . ILE A 1 449 ? 13.595 21.797 13.068 1.00 96.44 449 ILE A CA 1
ATOM 3549 C C . ILE A 1 449 ? 12.194 21.688 13.688 1.00 96.44 449 ILE A C 1
ATOM 3551 O O . ILE A 1 449 ? 11.648 22.679 14.186 1.00 96.44 449 ILE A O 1
ATOM 3555 N N . TYR A 1 450 ? 11.609 20.489 13.680 1.00 95.69 450 TYR A N 1
ATOM 3556 C CA . TYR A 1 450 ? 10.218 20.290 14.088 1.00 95.69 450 TYR A CA 1
ATOM 3557 C C . TYR A 1 450 ? 10.029 20.125 15.594 1.00 95.69 450 TYR A C 1
ATOM 3559 O O . TYR A 1 450 ? 8.951 20.435 16.096 1.00 95.69 450 TYR A O 1
ATOM 3567 N N . PHE A 1 451 ? 11.065 19.745 16.339 1.00 95.44 451 PHE A N 1
ATOM 3568 C CA . PHE A 1 451 ? 11.061 19.806 17.798 1.00 95.44 451 PHE A CA 1
ATOM 3569 C C . PHE A 1 451 ? 10.984 21.261 18.267 1.00 95.44 451 PHE A C 1
ATOM 3571 O O . PHE A 1 451 ? 10.137 21.600 19.093 1.00 95.44 451 PHE A O 1
ATOM 3578 N N . LEU A 1 452 ? 11.792 22.153 17.677 1.00 94.88 452 LEU A N 1
ATOM 3579 C CA . LEU A 1 452 ? 11.733 23.585 17.975 1.00 94.88 452 LEU A CA 1
ATOM 3580 C C . LEU A 1 452 ? 10.378 24.192 17.580 1.00 94.88 452 LEU A C 1
ATOM 3582 O O . LEU A 1 452 ? 9.820 24.995 18.331 1.00 94.88 452 LEU A O 1
ATOM 3586 N N . ALA A 1 453 ? 9.829 23.799 16.426 1.00 92.69 453 ALA A N 1
ATOM 3587 C CA . ALA A 1 453 ? 8.488 24.212 16.013 1.00 92.69 453 ALA A CA 1
ATOM 3588 C C . ALA A 1 453 ? 7.412 23.712 16.993 1.00 92.69 453 ALA A C 1
ATOM 3590 O O . ALA A 1 453 ? 6.582 24.499 17.441 1.00 92.69 453 ALA A O 1
ATOM 3591 N N . GLY A 1 454 ? 7.465 22.439 17.392 1.00 90.94 454 GLY A N 1
ATOM 3592 C CA . GLY A 1 454 ? 6.526 21.843 18.343 1.00 90.94 454 GLY A CA 1
ATOM 3593 C C . GLY A 1 454 ? 6.598 22.472 19.733 1.00 90.94 454 GLY A C 1
ATOM 3594 O O . GLY A 1 454 ? 5.562 22.703 20.359 1.00 90.94 454 GLY A O 1
ATOM 3595 N N . TYR A 1 455 ? 7.800 22.827 20.191 1.00 91.75 455 TYR A N 1
ATOM 3596 C CA . TYR A 1 455 ? 7.994 23.572 21.432 1.00 91.75 455 TYR A CA 1
ATOM 3597 C C . TYR A 1 455 ? 7.340 24.961 21.365 1.00 91.75 455 TYR A C 1
ATOM 3599 O O . TYR A 1 455 ? 6.569 25.324 22.252 1.00 91.75 455 TYR A O 1
ATOM 3607 N N . ARG A 1 456 ? 7.576 25.713 20.278 1.00 89.56 456 ARG A N 1
ATOM 3608 C CA . ARG A 1 456 ? 6.977 27.044 20.053 1.00 89.56 456 ARG A CA 1
ATOM 3609 C C . ARG A 1 456 ? 5.453 27.010 19.924 1.00 89.56 456 ARG A C 1
ATOM 3611 O O . ARG A 1 456 ? 4.797 27.984 20.267 1.00 89.56 456 ARG A O 1
ATOM 3618 N N . GLU A 1 457 ? 4.890 25.911 19.432 1.00 86.81 457 GLU A N 1
ATOM 3619 C CA . GLU A 1 457 ? 3.441 25.726 19.262 1.00 86.81 457 GLU A CA 1
ATOM 3620 C C . GLU A 1 457 ? 2.751 25.094 20.492 1.00 86.81 457 GLU A C 1
ATOM 3622 O O . GLU A 1 457 ? 1.564 24.740 20.432 1.00 86.81 457 GLU A O 1
ATOM 3627 N N . HIS A 1 458 ? 3.486 24.961 21.607 1.00 84.94 458 HIS A N 1
ATOM 3628 C CA . HIS A 1 458 ? 3.051 24.350 22.868 1.00 84.94 458 HIS A CA 1
ATOM 3629 C C . HIS A 1 458 ? 2.501 22.921 22.711 1.00 84.94 458 HIS A C 1
ATOM 3631 O O . HIS A 1 458 ? 1.663 22.483 23.491 1.00 84.94 458 HIS A O 1
ATOM 3637 N N . LEU A 1 459 ? 2.977 22.178 21.706 1.00 81.50 459 LEU A N 1
ATOM 3638 C CA . LEU A 1 459 ? 2.573 20.790 21.453 1.00 81.50 459 LEU A CA 1
ATOM 3639 C C . LEU A 1 459 ? 3.188 19.794 22.438 1.00 81.50 459 LEU A C 1
ATOM 3641 O O . LEU A 1 459 ? 2.623 18.734 22.680 1.00 81.50 459 LEU A O 1
ATOM 3645 N N . LEU A 1 460 ? 4.359 20.133 22.974 1.00 75.88 460 LEU A N 1
ATOM 3646 C CA . LEU A 1 460 ? 5.144 19.275 23.866 1.00 75.88 460 LEU A CA 1
ATOM 3647 C C . LEU A 1 460 ? 4.909 19.594 25.347 1.00 75.88 460 LEU A C 1
ATOM 3649 O O . LEU A 1 460 ? 5.444 18.918 26.222 1.00 75.88 460 LEU A O 1
ATOM 3653 N N . VAL A 1 461 ? 4.114 20.627 25.632 1.00 72.00 461 VAL A N 1
ATOM 3654 C CA . VAL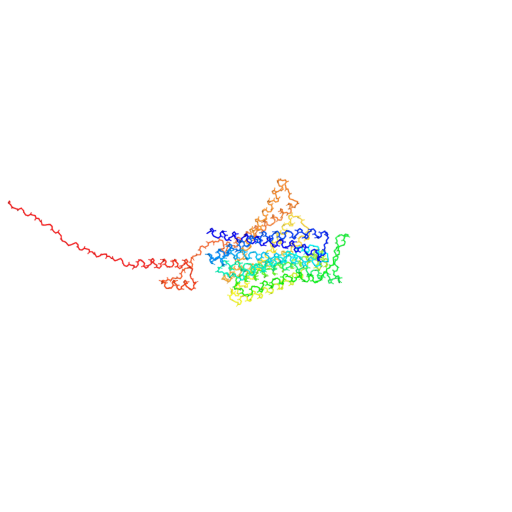 A 1 461 ? 3.736 20.981 26.996 1.00 72.00 461 VAL A CA 1
ATOM 3655 C C . VAL A 1 461 ? 2.403 20.310 27.283 1.00 72.00 461 VAL A C 1
ATOM 3657 O O . VAL A 1 461 ? 1.370 20.753 26.784 1.00 72.00 461 VAL A O 1
ATOM 3660 N N . PHE A 1 462 ? 2.422 19.257 28.100 1.00 53.72 462 PHE A N 1
ATOM 3661 C CA . PHE A 1 462 ? 1.217 18.650 28.661 1.00 53.72 462 PHE A CA 1
ATOM 3662 C C . PHE A 1 462 ? 0.559 19.646 29.620 1.00 53.72 462 PHE A C 1
ATOM 3664 O O . PHE A 1 462 ? 0.707 19.557 30.838 1.00 53.72 462 PHE A O 1
ATOM 3671 N N . HIS A 1 463 ? -0.149 20.635 29.079 1.00 53.28 463 HIS A N 1
ATOM 3672 C CA . HIS A 1 463 ? -1.104 21.370 29.884 1.00 53.28 463 HIS A CA 1
ATOM 3673 C C . HIS A 1 463 ? -2.163 20.358 30.291 1.00 53.28 463 HIS A C 1
ATOM 3675 O O . HIS A 1 463 ? -2.865 19.796 29.452 1.00 53.28 463 HIS A O 1
ATOM 3681 N N . LYS A 1 464 ? -2.239 20.101 31.596 1.00 45.12 464 LYS A N 1
ATOM 3682 C CA . LYS A 1 464 ? -3.422 19.523 32.213 1.00 45.12 464 LYS A CA 1
ATOM 3683 C C . LYS A 1 464 ? -4.527 20.517 31.876 1.00 45.12 464 LYS A C 1
ATOM 3685 O O . LYS A 1 464 ? -4.553 21.594 32.467 1.00 45.12 464 LYS A O 1
ATOM 3690 N N . GLU A 1 465 ? -5.315 20.233 30.838 1.00 47.00 465 GLU A N 1
ATOM 3691 C CA . GLU A 1 465 ? -6.482 21.047 30.513 1.00 47.00 465 GLU A CA 1
ATOM 3692 C C . GLU A 1 465 ? -7.224 21.239 31.838 1.00 47.00 465 GLU A C 1
ATOM 3694 O O . GLU A 1 465 ? -7.517 20.234 32.503 1.00 47.00 465 GLU A O 1
ATOM 3699 N N . PRO A 1 466 ? -7.428 22.485 32.309 1.00 45.44 466 PRO A N 1
ATOM 3700 C CA . PRO A 1 466 ? -8.325 22.685 33.427 1.00 45.44 466 PRO A CA 1
ATOM 3701 C C . PRO A 1 466 ? -9.623 22.027 32.986 1.00 45.44 466 PRO A C 1
ATOM 3703 O O . PRO A 1 466 ? -10.132 22.362 31.912 1.00 45.44 466 PRO A O 1
ATOM 3706 N N . ALA A 1 467 ? -10.059 21.010 33.741 1.00 49.12 467 ALA A N 1
ATOM 3707 C CA . ALA A 1 467 ? -11.267 20.262 33.427 1.00 49.12 467 ALA A CA 1
ATOM 3708 C C . ALA A 1 467 ? -12.320 21.292 33.014 1.00 49.12 467 ALA A C 1
ATOM 3710 O O . ALA A 1 467 ? -12.445 22.276 33.757 1.00 49.12 467 ALA A O 1
ATOM 3711 N N . PRO A 1 468 ? -12.962 21.144 31.831 1.00 50.22 468 PRO A N 1
ATOM 3712 C CA . PRO A 1 468 ? -13.917 22.126 31.338 1.00 50.22 468 PRO A CA 1
ATOM 3713 C C . PRO A 1 468 ? -14.793 22.446 32.522 1.00 50.22 468 PRO A C 1
ATOM 3715 O O . PRO A 1 468 ? -15.351 21.509 33.101 1.00 50.22 468 PRO A O 1
ATOM 3718 N N . SER A 1 469 ? -14.748 23.709 32.962 1.00 52.00 469 SER A N 1
ATOM 3719 C CA . SER A 1 469 ? -15.449 24.157 34.156 1.00 52.00 469 SER A CA 1
ATOM 3720 C C . SER A 1 469 ? -16.839 23.584 34.011 1.00 52.00 469 SER A C 1
ATOM 3722 O O . SER A 1 469 ? -17.532 23.955 33.055 1.00 52.00 469 SER A O 1
ATOM 3724 N N . ALA A 1 470 ? -17.161 22.572 34.825 1.00 54.16 470 ALA A N 1
ATOM 3725 C CA . ALA A 1 470 ? -18.421 21.879 34.667 1.00 54.16 470 ALA A CA 1
ATOM 3726 C C . ALA A 1 470 ? -19.479 22.984 34.648 1.00 54.16 470 ALA A C 1
ATOM 3728 O O . ALA A 1 470 ? -19.343 23.922 35.450 1.00 54.16 470 ALA A O 1
ATOM 3729 N N . PRO A 1 471 ? -20.450 22.967 33.711 1.00 58.12 471 PRO A N 1
ATOM 3730 C CA . PRO A 1 471 ? -21.571 23.886 33.822 1.00 58.12 471 PRO A CA 1
ATOM 3731 C C . PRO A 1 471 ? -22.007 23.830 35.284 1.00 58.12 471 PRO A C 1
ATOM 3733 O O . PRO A 1 471 ? -22.087 22.732 35.843 1.00 58.12 471 PRO A O 1
ATOM 3736 N N . GLN A 1 472 ? -22.109 24.990 35.941 1.00 61.75 472 GLN A N 1
ATOM 3737 C CA . GLN A 1 472 ? -22.493 25.058 37.348 1.00 61.75 472 GLN A CA 1
ATOM 3738 C C . GLN A 1 472 ? -23.945 24.587 37.435 1.00 61.75 472 GLN A C 1
ATOM 3740 O O . GLN A 1 472 ? -24.886 25.370 37.390 1.00 61.75 472 GLN A O 1
ATOM 3745 N N . LEU A 1 473 ? -24.114 23.272 37.443 1.00 72.88 473 LEU A N 1
ATOM 3746 C CA . LEU A 1 473 ? -25.377 22.579 37.535 1.00 72.88 473 LEU A CA 1
ATOM 3747 C C . LEU A 1 473 ? -25.684 22.550 39.025 1.00 72.88 473 LEU A C 1
ATOM 3749 O O . LEU A 1 473 ? -25.202 21.694 39.761 1.00 72.88 473 LEU A O 1
ATOM 3753 N N . THR A 1 474 ? -26.390 23.580 39.479 1.00 78.44 474 THR A N 1
ATOM 3754 C CA . THR A 1 474 ? -26.707 23.794 40.894 1.00 78.44 474 THR A CA 1
ATOM 3755 C C . THR A 1 474 ? -27.869 22.931 41.378 1.00 78.44 474 THR A C 1
ATOM 3757 O O . THR A 1 474 ? -28.082 22.841 42.582 1.00 78.44 474 THR A O 1
ATOM 3760 N N . THR A 1 475 ? -28.600 22.278 40.470 1.00 87.31 475 THR A N 1
ATOM 3761 C CA . THR A 1 475 ? -29.741 21.418 40.801 1.00 87.31 475 THR A CA 1
ATOM 3762 C C . THR A 1 475 ? -29.543 19.991 40.303 1.00 87.31 475 THR A C 1
ATOM 3764 O O . THR A 1 475 ? -28.917 19.748 39.266 1.00 87.31 475 THR A O 1
ATOM 3767 N N . LEU A 1 476 ? -30.110 19.034 41.041 1.00 87.19 476 LEU A N 1
ATOM 3768 C CA . LEU A 1 476 ? -30.080 17.616 40.693 1.00 87.19 476 LEU A CA 1
ATOM 3769 C C . LEU A 1 476 ? -30.726 17.356 39.322 1.00 87.19 476 LEU A C 1
ATOM 3771 O O . LEU A 1 476 ? -30.212 16.552 38.542 1.00 87.19 476 LEU A O 1
ATOM 3775 N N . GLU A 1 477 ? -31.814 18.063 39.002 1.00 91.75 477 GLU A N 1
ATOM 3776 C CA . GLU A 1 477 ? -32.513 17.951 37.720 1.00 91.75 477 GLU A CA 1
ATOM 3777 C C . GLU A 1 477 ? -31.623 18.396 36.561 1.00 91.75 477 GLU A C 1
ATOM 3779 O O . GLU A 1 477 ? -31.534 17.695 35.558 1.00 91.75 477 GLU A O 1
ATOM 3784 N N . ALA A 1 478 ? -30.882 19.497 36.719 1.00 86.88 478 ALA A N 1
ATOM 3785 C CA . ALA A 1 478 ? -29.988 19.980 35.676 1.00 86.88 478 ALA A CA 1
ATOM 3786 C C . ALA A 1 478 ? -28.840 18.987 35.415 1.00 86.88 478 ALA A C 1
ATOM 3788 O O . ALA A 1 478 ? -28.467 18.765 34.262 1.00 86.88 478 ALA A O 1
ATOM 3789 N N . ILE A 1 479 ? -28.304 18.344 36.464 1.00 85.69 479 ILE A N 1
ATOM 3790 C CA . ILE A 1 479 ? -27.288 17.284 36.328 1.00 85.69 479 ILE A CA 1
ATOM 3791 C C . ILE A 1 479 ? -27.853 16.091 35.550 1.00 85.69 479 ILE A C 1
ATOM 3793 O O . ILE A 1 479 ? -27.203 15.584 34.632 1.00 85.69 479 ILE A O 1
ATOM 3797 N N . LEU A 1 480 ? -29.064 15.649 35.889 1.00 88.50 480 LEU A N 1
ATOM 3798 C CA . LEU A 1 480 ? -29.719 14.524 35.224 1.00 88.50 480 LEU A CA 1
ATOM 3799 C C . LEU A 1 480 ? -30.082 14.843 33.770 1.00 88.50 480 LEU A C 1
ATOM 3801 O O . LEU A 1 480 ? -29.864 13.998 32.902 1.00 88.50 480 LEU A O 1
ATOM 3805 N N . ASP A 1 481 ? -30.568 16.049 33.485 1.00 89.00 481 ASP A N 1
ATOM 3806 C CA . ASP A 1 481 ? -30.929 16.489 32.137 1.00 89.00 481 ASP A CA 1
ATOM 3807 C C . ASP A 1 481 ? -29.696 16.650 31.245 1.00 89.00 481 ASP A C 1
ATOM 3809 O O . ASP A 1 481 ? -29.694 16.171 30.109 1.00 89.00 481 ASP A O 1
ATOM 3813 N N . ALA A 1 482 ? -28.608 17.224 31.767 1.00 83.88 482 ALA A N 1
ATOM 3814 C CA . ALA A 1 482 ? -27.338 17.312 31.051 1.00 83.88 482 ALA A CA 1
ATOM 3815 C C . ALA A 1 482 ? -26.743 15.921 30.771 1.00 83.88 482 ALA A C 1
ATOM 3817 O O . ALA A 1 482 ? -26.206 15.682 29.687 1.00 83.88 482 ALA A O 1
ATOM 3818 N N . PHE A 1 483 ? -26.863 14.979 31.716 1.00 86.19 483 PHE A N 1
ATOM 3819 C CA . PHE A 1 483 ? -26.421 13.596 31.517 1.00 86.19 483 PHE A CA 1
ATOM 3820 C C . PHE A 1 483 ? -27.286 12.872 30.478 1.00 86.19 483 PHE A C 1
ATOM 3822 O O . PHE A 1 483 ? -26.771 12.179 29.605 1.00 86.19 483 PHE A O 1
ATOM 3829 N N . ARG A 1 484 ? -28.607 13.070 30.520 1.00 89.56 484 ARG A N 1
ATOM 3830 C CA . ARG A 1 484 ? -29.558 12.465 29.577 1.00 89.56 484 ARG A CA 1
ATOM 3831 C C . ARG A 1 484 ? -29.427 13.030 28.163 1.00 89.56 484 ARG A C 1
ATOM 3833 O O . ARG A 1 484 ? -29.670 12.306 27.200 1.00 89.56 484 ARG A O 1
ATOM 3840 N N . ALA A 1 485 ? -29.031 14.295 28.043 1.00 85.69 485 ALA A N 1
ATOM 3841 C CA . ALA A 1 485 ? -28.735 14.968 26.783 1.00 85.69 485 ALA A CA 1
ATOM 3842 C C . ALA A 1 485 ? -27.323 14.666 26.238 1.00 85.69 485 ALA A C 1
ATOM 3844 O O . ALA A 1 485 ? -26.941 15.244 25.221 1.00 85.69 485 ALA A O 1
ATOM 3845 N N . ASP A 1 486 ? -26.558 13.782 26.894 1.00 81.44 486 ASP A N 1
ATOM 3846 C CA . ASP A 1 486 ? -25.182 13.409 26.526 1.00 81.44 486 ASP A CA 1
ATOM 3847 C C . ASP A 1 486 ? -24.213 14.619 26.520 1.00 81.44 486 ASP A C 1
ATOM 3849 O O . ASP A 1 486 ? -23.201 14.632 25.820 1.00 81.44 486 ASP A O 1
ATOM 3853 N N . GLN A 1 487 ? -24.531 15.664 27.301 1.00 80.81 487 GLN A N 1
ATOM 3854 C CA . GLN A 1 487 ? -23.730 16.891 27.422 1.00 80.81 487 GLN A CA 1
ATOM 3855 C C . GLN A 1 487 ? -22.613 16.767 28.464 1.00 80.81 487 GLN A C 1
ATOM 3857 O O . GLN A 1 487 ? -21.606 17.468 28.369 1.00 80.81 487 GLN A O 1
ATOM 3862 N N . ILE A 1 488 ? -22.778 15.882 29.452 1.00 81.44 488 ILE A N 1
ATOM 3863 C CA . ILE A 1 488 ? -21.766 15.574 30.467 1.00 81.44 488 ILE A CA 1
ATOM 3864 C C . ILE A 1 488 ? -21.478 14.073 30.497 1.00 81.44 488 ILE A C 1
ATOM 3866 O O . ILE A 1 488 ? -22.367 13.236 30.351 1.00 81.44 488 ILE A O 1
ATOM 3870 N N . THR A 1 489 ? -20.214 13.721 30.711 1.00 84.69 489 THR A N 1
ATOM 3871 C CA . THR A 1 489 ? -19.787 12.325 30.862 1.00 84.69 489 THR A CA 1
ATOM 3872 C C . THR A 1 489 ? -20.261 11.740 32.193 1.00 84.69 489 THR A C 1
ATOM 3874 O O . THR A 1 489 ? -20.541 12.461 33.149 1.00 84.69 489 THR A O 1
ATOM 3877 N N . ARG A 1 490 ? -20.293 10.405 32.300 1.00 84.81 490 ARG A N 1
ATOM 3878 C CA . ARG A 1 490 ? -20.650 9.707 33.549 1.00 84.81 490 ARG A CA 1
ATOM 3879 C C . ARG A 1 490 ? -19.792 10.141 34.741 1.00 84.81 490 ARG A C 1
ATOM 3881 O O . ARG A 1 490 ? -20.314 10.272 35.841 1.00 84.81 490 ARG A O 1
ATOM 3888 N N . GLU A 1 491 ? -18.494 10.349 34.533 1.00 80.00 491 GLU A N 1
ATOM 3889 C CA . GLU A 1 491 ? -17.590 10.800 35.597 1.00 80.00 491 GLU A CA 1
ATOM 3890 C C . GLU A 1 491 ? -17.903 12.237 36.015 1.00 80.00 491 GLU A C 1
ATOM 3892 O O . GLU A 1 491 ? -18.028 12.499 37.206 1.00 80.00 491 GLU A O 1
ATOM 3897 N N . GLN A 1 492 ? -18.154 13.135 35.057 1.00 80.69 492 GLN A N 1
ATOM 3898 C CA . GLN A 1 492 ? -18.590 14.506 35.345 1.00 80.69 492 GLN A CA 1
ATOM 3899 C C . GLN A 1 492 ? -19.935 14.543 36.081 1.00 80.69 492 GLN A C 1
ATOM 3901 O O . GLN A 1 492 ? -20.084 15.313 37.025 1.00 80.69 492 GLN A O 1
ATOM 3906 N N . ALA A 1 493 ? -20.887 13.685 35.703 1.00 84.12 493 ALA A N 1
ATOM 3907 C CA . ALA A 1 493 ? -22.168 13.559 36.393 1.00 84.12 493 ALA A CA 1
ATOM 3908 C C . ALA A 1 493 ? -21.989 13.068 37.837 1.00 84.12 493 ALA A C 1
ATOM 3910 O O . ALA A 1 493 ? -22.600 13.623 38.744 1.00 84.12 493 ALA A O 1
ATOM 3911 N N . LEU A 1 494 ? -21.118 12.078 38.072 1.00 84.50 494 LEU A N 1
ATOM 3912 C CA . LEU A 1 494 ? -20.805 11.582 39.418 1.00 84.50 494 LEU A CA 1
ATOM 3913 C C . LEU A 1 494 ? -20.109 12.639 40.280 1.00 84.50 494 LEU A C 1
ATOM 3915 O O . LEU A 1 494 ? -20.430 12.768 41.460 1.00 84.50 494 LEU A O 1
ATOM 3919 N N . THR A 1 495 ? -19.175 13.397 39.704 1.00 85.56 495 THR A N 1
ATOM 3920 C CA . THR A 1 495 ? -18.515 14.500 40.405 1.00 85.56 495 THR A CA 1
ATOM 3921 C C . THR A 1 495 ? -19.517 15.596 40.759 1.00 85.56 495 THR A C 1
ATOM 3923 O O . THR A 1 495 ? -19.562 16.003 41.915 1.00 85.56 495 THR A O 1
ATOM 3926 N N . ALA A 1 496 ? -20.375 16.005 39.817 1.00 85.00 496 ALA A N 1
ATOM 3927 C CA . ALA A 1 496 ? -21.418 17.001 40.061 1.00 85.00 496 ALA A CA 1
ATOM 3928 C C . ALA A 1 496 ? -22.419 16.541 41.137 1.00 85.00 496 ALA A C 1
ATOM 3930 O O . ALA A 1 496 ? -22.753 17.311 42.033 1.00 85.00 496 ALA A O 1
ATOM 3931 N N . LEU A 1 497 ? -22.833 15.268 41.110 1.00 88.19 497 LEU A N 1
ATOM 3932 C CA . LEU A 1 497 ? -23.692 14.658 42.133 1.00 88.19 497 LEU A CA 1
ATOM 3933 C C . LEU A 1 497 ? -23.039 14.648 43.517 1.00 88.19 497 LEU A C 1
ATOM 3935 O O . LEU A 1 497 ? -23.701 14.961 44.503 1.00 88.19 497 LEU A O 1
ATOM 3939 N N . ARG A 1 498 ? -21.748 14.303 43.608 1.00 89.94 498 ARG A N 1
ATOM 3940 C CA . ARG A 1 498 ? -21.021 14.317 44.885 1.00 89.94 498 ARG A CA 1
ATOM 3941 C C . ARG A 1 498 ? -20.956 15.732 45.459 1.00 89.94 498 ARG A C 1
ATOM 3943 O O . ARG A 1 498 ? -21.269 15.907 46.629 1.00 89.94 498 ARG A O 1
ATOM 3950 N N . THR A 1 499 ? -20.622 16.724 44.636 1.00 86.88 499 THR A N 1
ATOM 3951 C CA . THR A 1 499 ? -20.588 18.131 45.059 1.00 86.88 499 THR A CA 1
ATOM 3952 C C . THR A 1 499 ? -21.970 18.630 45.485 1.00 86.88 499 THR A C 1
ATOM 3954 O O . THR A 1 499 ? -22.086 19.290 46.512 1.00 86.88 499 THR A O 1
ATOM 3957 N N . TYR A 1 500 ? -23.029 18.268 44.753 1.00 89.38 500 TYR A N 1
ATOM 3958 C CA . TYR A 1 500 ? -24.409 18.594 45.126 1.00 89.38 500 TYR A CA 1
ATOM 3959 C C . TYR A 1 500 ? -24.792 18.006 46.495 1.00 89.38 500 TYR A C 1
ATOM 3961 O O . TYR A 1 500 ? -25.335 18.714 47.342 1.00 89.38 500 TYR A O 1
ATOM 3969 N N . MET A 1 501 ? -24.463 16.732 46.744 1.00 88.88 501 MET A N 1
ATOM 3970 C CA . MET A 1 501 ? -24.732 16.085 48.034 1.00 88.88 501 MET A CA 1
ATOM 3971 C C . MET A 1 501 ? -23.920 16.698 49.182 1.00 88.88 501 MET A C 1
ATOM 3973 O O . MET A 1 501 ? -24.466 16.875 50.263 1.00 88.88 501 MET A O 1
ATOM 3977 N N . GLU A 1 502 ? -22.649 17.049 48.965 1.00 88.00 502 GLU A N 1
ATOM 3978 C CA . GLU A 1 502 ? -21.813 17.702 49.986 1.00 88.00 502 GLU A CA 1
ATOM 3979 C C . GLU A 1 502 ? -22.379 19.067 50.407 1.00 88.00 502 GLU A C 1
ATOM 3981 O O . GLU A 1 502 ? -22.440 19.361 51.600 1.00 88.00 502 GLU A O 1
ATOM 3986 N N . ILE A 1 503 ? -22.851 19.870 49.447 1.00 86.06 503 ILE A N 1
ATOM 3987 C CA . ILE A 1 503 ? -23.457 21.183 49.721 1.00 86.06 503 ILE A CA 1
ATOM 3988 C C . ILE A 1 503 ? -24.761 21.030 50.514 1.00 86.06 503 ILE A C 1
ATOM 3990 O O . ILE A 1 503 ? -24.978 21.752 51.486 1.00 86.06 503 ILE A O 1
ATOM 3994 N N . HIS A 1 504 ? -25.622 20.082 50.133 1.00 84.38 504 HIS A N 1
ATOM 3995 C CA . HIS A 1 504 ? -26.908 19.893 50.806 1.00 84.38 504 HIS A CA 1
ATOM 3996 C C . HIS A 1 504 ? -26.798 19.196 52.164 1.00 84.38 504 HIS A C 1
ATOM 3998 O O . HIS A 1 504 ? -27.595 19.488 53.051 1.00 84.38 504 HIS A O 1
ATOM 4004 N N . HIS A 1 505 ? -25.802 18.334 52.371 1.00 83.00 505 HIS A N 1
ATOM 4005 C CA . HIS A 1 505 ? -25.596 17.688 53.667 1.00 83.00 505 HIS A CA 1
ATOM 4006 C C . HIS A 1 505 ? -25.074 18.670 54.731 1.00 83.00 505 HIS A C 1
ATOM 4008 O O . HIS A 1 505 ? -25.399 18.533 55.904 1.00 83.00 505 HIS A O 1
ATOM 4014 N N . GLN A 1 506 ? -24.339 19.717 54.337 1.00 76.69 506 GLN A N 1
ATOM 4015 C CA . GLN A 1 506 ? -23.939 20.800 55.251 1.00 76.69 506 GLN A CA 1
ATOM 4016 C C . GLN A 1 506 ? -25.085 21.755 55.623 1.00 76.69 506 GLN A C 1
ATOM 4018 O O . GLN A 1 506 ? -24.939 22.547 56.552 1.00 76.69 506 GLN A O 1
ATOM 4023 N N . GLN A 1 507 ? -26.212 21.703 54.909 1.00 69.81 507 GLN A N 1
ATOM 4024 C CA . GLN A 1 507 ? -27.396 22.520 55.188 1.00 69.81 507 GLN A CA 1
ATOM 4025 C C . GLN A 1 507 ? -28.445 21.800 56.039 1.00 69.81 507 GLN A C 1
ATOM 4027 O O . GLN A 1 507 ? -29.479 22.398 56.339 1.00 69.81 507 GLN A O 1
ATOM 4032 N N . GLU A 1 508 ? -28.204 20.551 56.448 1.00 60.00 508 GLU A N 1
ATOM 4033 C CA . GLU A 1 508 ? -29.053 19.889 57.435 1.00 60.00 508 GLU A CA 1
ATOM 4034 C C . GLU A 1 508 ? -28.905 20.640 58.770 1.00 60.00 508 GLU A C 1
ATOM 4036 O O . GLU A 1 508 ? -27.806 20.672 59.332 1.00 60.00 508 GLU A O 1
ATOM 4041 N N . PRO A 1 509 ? -29.960 21.317 59.265 1.00 55.41 509 PRO A N 1
ATOM 4042 C CA . PRO A 1 509 ? -29.863 22.068 60.503 1.00 55.41 509 PRO A CA 1
ATOM 4043 C C . PRO A 1 509 ? -29.521 21.089 61.620 1.00 55.41 509 PRO A C 1
ATOM 4045 O O . PRO A 1 509 ? -30.231 20.107 61.830 1.00 55.41 509 PRO A O 1
ATOM 4048 N N . GLU A 1 510 ? -28.427 21.365 62.326 1.00 57.91 510 GLU A N 1
ATOM 4049 C CA . GLU A 1 510 ? -28.054 20.674 63.553 1.00 57.91 510 GLU A CA 1
ATOM 4050 C C . GLU A 1 510 ? -29.252 20.754 64.510 1.00 57.91 510 GLU A C 1
ATOM 4052 O O . GLU A 1 510 ? -29.519 21.791 65.123 1.00 57.91 510 GLU A O 1
ATOM 4057 N N . VAL A 1 511 ? -30.037 19.674 64.577 1.00 61.06 511 VAL A N 1
ATOM 4058 C CA . VAL A 1 511 ? -31.147 19.534 65.519 1.00 61.06 511 VAL A CA 1
ATOM 4059 C C . VAL A 1 511 ? -30.509 19.425 66.894 1.00 61.06 511 VAL A C 1
ATOM 4061 O O . VAL A 1 511 ? -30.177 18.342 67.372 1.00 61.06 511 VAL A O 1
ATOM 4064 N N . ARG A 1 512 ? -30.267 20.590 67.498 1.00 47.84 512 ARG A N 1
ATOM 4065 C CA . ARG A 1 512 ? -29.738 20.728 68.847 1.00 47.84 512 ARG A CA 1
ATOM 4066 C C . ARG A 1 512 ? -30.721 20.007 69.784 1.00 47.84 512 ARG A C 1
ATOM 4068 O O . ARG A 1 512 ? -31.887 20.407 69.832 1.00 47.84 512 ARG A O 1
ATOM 4075 N N . PRO A 1 513 ? -30.311 18.928 70.476 1.00 53.72 513 PRO A N 1
ATOM 4076 C CA . PRO A 1 513 ? -31.209 18.208 71.365 1.00 53.72 513 PRO A CA 1
ATOM 4077 C C . PRO A 1 513 ? -31.700 19.149 72.475 1.00 53.72 513 PRO A C 1
ATOM 4079 O O . PRO A 1 513 ? -30.954 20.044 72.890 1.00 53.72 513 PRO A O 1
ATOM 4082 N N . PRO A 1 514 ? -32.950 18.987 72.941 1.00 50.59 514 PRO A N 1
ATOM 4083 C CA . PRO A 1 514 ? -33.512 19.838 73.979 1.00 50.59 514 PRO A CA 1
ATOM 4084 C C . PRO A 1 514 ? -32.642 19.758 75.236 1.00 50.59 514 PRO A C 1
ATOM 4086 O O . PRO A 1 514 ? -32.352 18.675 75.744 1.00 50.59 514 PRO A O 1
ATOM 4089 N N . SER A 1 515 ? -32.213 20.923 75.717 1.00 50.53 515 SER A N 1
ATOM 4090 C CA . SER A 1 515 ? -31.542 21.087 77.001 1.00 50.53 515 SER A CA 1
ATOM 4091 C C . SER A 1 515 ? -32.443 20.548 78.109 1.00 50.53 515 SER A C 1
ATOM 4093 O O . SER A 1 515 ? -33.505 21.114 78.372 1.00 50.53 515 SER A O 1
ATOM 4095 N N . VAL A 1 516 ? -32.022 19.455 78.742 1.00 51.22 516 VAL A N 1
ATOM 4096 C CA . VAL A 1 516 ? -32.602 18.976 79.997 1.00 51.22 516 VAL A CA 1
ATOM 4097 C C . VAL A 1 516 ? -32.321 20.039 81.058 1.00 51.22 516 VAL A C 1
ATOM 4099 O O . VAL A 1 516 ? -31.169 20.389 81.303 1.00 51.22 516 VAL A O 1
ATOM 4102 N N . SER A 1 517 ? -33.385 20.591 81.632 1.00 47.78 517 SER A N 1
ATOM 4103 C CA . SER A 1 517 ? -33.352 21.518 82.758 1.00 47.78 517 SER A CA 1
ATOM 4104 C C . SER A 1 517 ? -32.817 20.811 84.006 1.00 47.78 517 SER A C 1
ATOM 4106 O O . SER A 1 517 ? -33.470 19.919 84.545 1.00 47.78 517 SER A O 1
ATOM 4108 N N . GLU A 1 518 ? -31.630 21.211 84.464 1.00 53.12 518 GLU A N 1
ATOM 4109 C CA . GLU A 1 518 ? -31.155 20.967 85.829 1.00 53.12 518 GLU A CA 1
ATOM 4110 C C . GLU A 1 518 ? -31.996 21.814 86.795 1.00 53.12 518 GLU A C 1
ATOM 4112 O O . GLU A 1 518 ? -31.699 22.978 87.059 1.00 53.12 518 GLU A O 1
ATOM 4117 N N . GLU A 1 519 ? -33.085 21.229 87.289 1.00 50.09 519 GLU A N 1
ATOM 4118 C CA . GLU A 1 519 ? -33.917 21.784 88.351 1.00 50.09 519 GLU A CA 1
ATOM 4119 C C . GLU A 1 519 ? -33.613 21.045 89.666 1.00 50.09 519 GLU A C 1
ATOM 4121 O O . GLU A 1 519 ? -33.878 19.858 89.824 1.00 50.09 519 GLU A O 1
ATOM 4126 N N . GLU A 1 520 ? -32.988 21.792 90.578 1.00 51.78 520 GLU A N 1
ATOM 4127 C CA . GLU A 1 520 ? -33.242 21.791 92.023 1.00 51.78 520 GLU A CA 1
ATOM 4128 C C . GLU A 1 520 ? -33.007 20.504 92.849 1.00 51.78 520 GLU A C 1
ATOM 4130 O O . GLU A 1 520 ? -33.895 19.694 93.096 1.00 51.78 520 GLU A O 1
ATOM 4135 N N . ALA A 1 521 ? -31.819 20.410 93.460 1.00 46.03 521 ALA A N 1
ATOM 4136 C CA . ALA A 1 521 ? -31.610 19.645 94.694 1.00 46.03 521 ALA A CA 1
ATOM 4137 C C . ALA A 1 521 ? -30.736 20.449 95.678 1.00 46.03 521 ALA A C 1
ATOM 4139 O O . ALA A 1 521 ? -29.509 20.355 95.684 1.00 46.03 521 ALA A O 1
ATOM 4140 N N . ARG A 1 522 ? -31.382 21.282 96.510 1.00 44.59 522 ARG A N 1
ATOM 4141 C CA . ARG A 1 522 ? -30.777 21.925 97.693 1.00 44.59 522 ARG A CA 1
ATOM 4142 C C . ARG A 1 522 ? -30.619 20.893 98.822 1.00 44.59 522 ARG A C 1
ATOM 4144 O O . ARG A 1 522 ? -31.628 20.320 99.227 1.00 44.59 522 ARG A O 1
ATOM 4151 N N . PRO A 1 523 ? -29.426 20.711 99.411 1.00 47.91 523 PRO A N 1
ATOM 4152 C CA . PRO A 1 523 ? -29.281 19.966 100.655 1.00 47.91 523 PRO A CA 1
ATOM 4153 C C . PRO A 1 523 ? -29.611 20.868 101.856 1.00 47.91 523 PRO A C 1
ATOM 4155 O O . PRO A 1 523 ? -28.994 21.916 102.061 1.00 47.91 523 PRO A O 1
ATOM 4158 N N . SER A 1 524 ? -30.600 20.457 102.650 1.00 50.69 524 SER A N 1
ATOM 4159 C CA . SER A 1 524 ? -30.917 21.026 103.961 1.00 50.69 524 SER A CA 1
ATOM 4160 C C . SER A 1 524 ? -29.825 20.672 104.977 1.00 50.69 524 SER A C 1
ATOM 4162 O O . SER A 1 524 ? -29.489 19.500 105.147 1.00 50.69 524 SER A O 1
ATOM 4164 N N . LYS A 1 525 ? -29.295 21.690 105.663 1.00 50.56 525 LYS A N 1
ATOM 4165 C CA . LYS A 1 525 ? -28.478 21.550 106.878 1.00 50.56 525 LYS A CA 1
ATOM 4166 C C . LYS A 1 525 ? -29.293 20.885 108.002 1.00 50.56 525 LYS A C 1
ATOM 4168 O O . LYS A 1 525 ? -30.479 21.190 108.107 1.00 50.56 525 LYS A O 1
ATOM 4173 N N . PRO A 1 526 ? -28.681 20.044 108.852 1.00 57.06 526 PRO A N 1
ATOM 4174 C CA . PRO A 1 526 ? -29.260 19.661 110.130 1.00 57.06 526 PRO A CA 1
ATOM 4175 C C . PRO A 1 526 ? -28.901 20.704 111.197 1.00 57.06 526 PRO A C 1
ATOM 4177 O O . PRO A 1 526 ? -27.733 21.071 111.335 1.00 57.06 526 PRO A O 1
ATOM 4180 N N . ASP A 1 527 ? -29.914 21.165 111.926 1.00 52.56 527 ASP A N 1
ATOM 4181 C CA . ASP A 1 527 ? -29.747 21.908 113.171 1.00 52.56 527 ASP A CA 1
ATOM 4182 C C . ASP A 1 527 ? -29.446 20.928 114.317 1.00 52.56 527 ASP A C 1
ATOM 4184 O O . ASP A 1 527 ? -30.089 19.885 114.462 1.00 52.56 527 ASP A O 1
ATOM 4188 N N . GLU A 1 528 ? -28.434 21.286 115.103 1.00 44.72 528 GLU A N 1
ATOM 4189 C CA . GLU A 1 528 ? -28.149 20.779 116.442 1.00 44.72 528 GLU A CA 1
ATOM 4190 C C . GLU A 1 528 ? -29.225 21.281 117.422 1.00 44.72 528 GLU A C 1
ATOM 4192 O O . GLU A 1 528 ? -29.448 22.485 117.490 1.00 44.72 528 GLU A O 1
ATOM 4197 N N . GLU A 1 529 ? -29.840 20.395 118.214 1.00 47.34 529 GLU A N 1
ATOM 4198 C CA . GLU A 1 529 ? -29.971 20.568 119.674 1.00 47.34 529 GLU A CA 1
ATOM 4199 C C . GLU A 1 529 ? -30.562 19.319 120.367 1.00 47.34 529 GLU A C 1
ATOM 4201 O O . GLU A 1 529 ? -31.599 18.797 119.960 1.00 47.34 529 GLU A O 1
ATOM 4206 N N . GLN A 1 530 ? -29.881 18.959 121.469 1.00 43.12 530 GLN A N 1
ATOM 4207 C CA . GLN A 1 530 ? -30.144 17.983 122.550 1.00 43.12 530 GLN A CA 1
ATOM 4208 C C . GLN A 1 530 ? -29.817 16.500 122.340 1.00 43.12 530 GLN A C 1
ATOM 4210 O O . GLN A 1 530 ? -30.589 15.760 121.693 1.00 43.12 530 GLN A O 1
#

Organism: Thermosporothrix hazakensis (NCBI:txid644383)

Secondary structure (DSSP, 8-state):
-HHHHHHHHHHHHHHHHHHHHHHHHHHHHHHHHHHHS---S-HHHHHHHHHHHHHHHHHHHHHHHHHHHHHHHHHHHH-GGGGG-HHHHHHHHHHHHHHHHHHHHHHHHHHHHHTBTT-TTHHHHHHHHHHHHHHHHHHHHHHHTS---SHHHHHHHHHHHHHHHHHHHHHTHHHHHHHHHHHHHHHHHTSSEEEEEETTEEEEEEB-HHHHHHHHHHHHHHHHHHHHHTTT---HHHHHHHHHHHHHHHHHHHHHHHHHHHHHHHHHHTT-PPPHHHHHSTT-TT-HHHHHHHHHHHHHHHHHHHHHHHHTTSS-HHHHHHHHHHHHHHHHHHHHHHHHHHHHHHHHHT--HHHHHHHHHHHHHHTTHHHHHHHHHHHHHH-HHHHHHHHHHHHHHHHHHHHHHHHHHHHHHHHHHHHHHTT---TTHHHHHHHHHHHHHHHHHHHHHHHHHHHHTTSSS-------------SHHHHHHHHHTT-S-HHHHHHHHHHHHHHHHTTS---PPP-------PPPPPPP--

InterPro domains:
  IPR043728 Domain of unknown function DUF5671 [PF18920] (7-108)

Foldseek 3Di:
DVVLVVLLVLLVLLLVLLVQLLVLQLQLQLLVVCVVDDDDDDSPVSNVVSVVSNVVSCVVSVVVNVVSVVVLVVCCVVPVCSLQDLSNLLSLLVSLLVLLVLLLVLVLVLLVLQQFPVSPPSSSSVSSNVSSVVVNVVSVVSVVVRDRPDPSSLVSNLCSLLVSLLVLLLPLLPLQVLLQQLVLQCVVVVFQWDWDDDDPDIDTTHGDNVSSVCSNCSSVVSSVVSVVVCVPPPCLVSLLVSLLSLLLSLLLLLLLLQLLVLLQVVCVVVVNHDDVCLQRHSVNPSVSVSSNVVSCVSNVVSVVSNVVSVVVVPDPPLLSVLLSLLSSLQSLVVLQLVLQLLVQLCVLVVHDPSSNSSSVSSNVSSVVNVVSLVVLVVCCVVPVPRSLVSNLVNLVSLLVQLQVLQVQLVVQLCVQVVCVVVVNHDPCSSSSNSSSPSSNVSSVVSNVVSVVVCVVSCVPPPDPPPPPPQPLQLDLVSLVVCVVVVVDDPVSSVVSVVVNCVVVVVVPPPPDPDDDDPDDDDDDDDDDDD